Protein 3PXV (pdb70)

Foldseek 3Di:
DLLVVLVQFAAAFQAFDQDDDPVLVVQLLVLLLVFPACVPCQKHWFKFQDPVLVLCVLLLVLCCPPPVVVNVVCCSVVRQQNNFRITWMWGQCVVPPRRLVSVVRSLVSSRSSCSSVQKHKHHQSVLSSCVVVPCQVVSCVVRVPDPNIHTRITMGIHHHPDDDGHDDDDCVVDDDDD/DDLLVVLVQFQAAFQAFDLADDPVLVVQLLVQLLVFPACVPCQKDWQKFQDPVLVLCVLLLVLCCPPDVVVSVVCCVVVGQLNNFRITWIWGQCVVPPRGLVSVVRSQVSSSSSCSSVQKHKHHQSVLSNPVVVPCNVVSCVVRVPDPRIGTRGGMGIHHHPDDDGHDDDDPVVDDDDD/DLLVVLLQFQAAFQAFDQDDDPVLVVQLLVQLLVFPACVPCQKHWFKFQDPVLVLCVQLLVLCVVPDVPVNVVCCSVSRQLNNFRITWMWGQCVVPPRRLVSLVRSQVSSSSSCSSVQKHKHHPSVLSNCVVVPCQVVSCVVRPPPPNIHTRIGMGIHHHPDDDGHDDDDPVPDDDDD/DDLLVVLLQFQAAFQAFDQDDDPVLVVQLLVLLLVFDACVPCQKHWQKFQDPVLVLCVLLLVLCCPPDVVVSVVVCVPSGQQNNFRITWIWGQCVVPPRRLVSLVRSQVSSRSSCSSVQKHKHHQSVLSSPVVVPCNVVSCVVRVPPPRTGTRGTMGIHHHPDDDGHDDDDCVVDDDDD

Secondary structure (DSSP, 8-state):
-HHHHHHHH------B-----HHHHHHHHHHHTT--------B-EEEE--S-----HHHHHHHH----HHHHH----S-TTTT----EEEE-GGGHHHHHHHHHHHHHHHHHHHHHTT-EE--GGGGGGGTTSTTHHHHHHHHTPPTT-EEEEE--EE-BSS--PPPPP-GGGEEEE-/--HHHHHHHH--B---B-----HHHHHHHHHHHTT--------B-EEEE--S-----HHHHHHHH----HHHHH----S-SSTT----EEEE-GGGHHHHHHHHHHHHHHHHHHHHHTT-EE--GGGGGGTTTSSSHHHHHHHHTPPTT-EEEEE--EE-BSS--PPPPP-GGGEEEE-/-HHHHHHHH------B-----HHHHHHHHHHHTT--------B-EEEE--S-----HHHHHHHH---THHHHH----S-TTTT----EEEE-GGGHHHHHHHHHHHHHHHHHHHHHTT-EE--GGGGGGGTTSSSHHHHHHHHTPPTT-EEEEE--EE-BSS--PPPPP-GGGEEEE-/--HHHHHHHH--B---B-----HHHHHHHHHHHHT--------B-EEEE--S-----HHHHHHHH----HHHHH----S-SSTT----EEEE-GGGHHHHHHHHHHHHHHHHHHHHHTT-EE---GGGGGSTTSTTHHHHHHHHTPPTT-EEEEE--EE-BSS--PPPPP-GGGEEEE-

Radius of gyration: 34.86 Å; Cα contacts (8 Å, |Δi|>4): 1422; chains: 4; bounding box: 85×66×98 Å

B-factor: mean 51.01, std 10.92, range [20.98, 110.16]

Organism: Desulfitobacterium hafniense (strain DSM 10664 / DCB-2) (NCBI:txid272564)

Structure (mmCIF, N/CA/C/O backbone):
data_3PXV
#
_entry.id   3PXV
#
_cell.length_a   61.261
_cell.length_b   81.577
_cell.length_c   161.754
_cell.angle_alpha   90.000
_cell.angle_beta   90.000
_cell.angle_gamma   90.000
#
_symmetry.space_group_name_H-M   'P 21 21 21'
#
loop_
_entity.id
_entity.type
_entity.pdbx_description
1 polymer Nitroreductase
2 non-polymer 'FLAVIN MONONUCLEOTIDE'
3 water water
#
loop_
_atom_site.group_PDB
_atom_site.id
_atom_site.type_symbol
_atom_site.label_atom_id
_atom_site.label_alt_id
_atom_site.label_comp_id
_atom_site.label_asym_id
_atom_site.label_entity_id
_atom_site.label_seq_id
_atom_site.pdbx_PDB_ins_code
_atom_site.Cartn_x
_atom_site.Cartn_y
_atom_site.Cartn_z
_atom_site.occupancy
_atom_site.B_iso_or_equiv
_atom_site.auth_seq_id
_atom_site.auth_comp_id
_atom_site.auth_asym_id
_atom_site.auth_atom_id
_atom_site.pdbx_PDB_model_num
ATOM 17 N N . ASN A 1 4 ? 58.369 54.595 93.470 1.00 68.98 3 ASN A N 1
ATOM 18 C CA . ASN A 1 4 ? 58.302 53.265 92.846 1.00 61.97 3 ASN A CA 1
ATOM 19 C C . ASN A 1 4 ? 57.071 53.316 91.920 1.00 56.41 3 ASN A C 1
ATOM 20 O O . ASN A 1 4 ? 56.370 54.321 91.931 1.00 53.59 3 ASN A O 1
ATOM 25 N N . GLU A 1 5 ? 56.794 52.281 91.130 1.00 53.71 4 GLU A N 1
ATOM 26 C CA . GLU A 1 5 ? 55.632 52.327 90.210 1.00 52.98 4 GLU A CA 1
ATOM 27 C C . GLU A 1 5 ? 54.279 52.493 90.932 1.00 49.86 4 GLU A C 1
ATOM 28 O O . GLU A 1 5 ? 53.393 53.176 90.427 1.00 47.40 4 GLU A O 1
ATOM 34 N N . THR A 1 6 ? 54.107 51.868 92.097 1.00 47.52 5 THR A N 1
ATOM 35 C CA . THR A 1 6 ? 52.818 51.972 92.795 1.00 46.04 5 THR A CA 1
ATOM 36 C C . THR A 1 6 ? 52.619 53.390 93.317 1.00 44.66 5 THR A C 1
ATOM 37 O O . THR A 1 6 ? 51.532 53.951 93.203 1.00 44.58 5 THR A O 1
ATOM 41 N N . LEU A 1 7 ? 53.681 53.991 93.839 1.00 45.01 6 LEU A N 1
ATOM 42 C CA . LEU A 1 7 ? 53.554 55.334 94.323 1.00 45.17 6 LEU A CA 1
ATOM 43 C C . LEU A 1 7 ? 53.284 56.296 93.161 1.00 44.68 6 LEU A C 1
ATOM 44 O O . LEU A 1 7 ? 52.536 57.249 93.352 1.00 45.27 6 LEU A O 1
ATOM 49 N N . LYS A 1 8 ? 53.836 56.041 91.971 1.00 44.25 7 LYS A N 1
ATOM 50 C CA . LYS A 1 8 ? 53.591 56.929 90.829 1.00 47.28 7 LYS A CA 1
ATOM 51 C C . LYS A 1 8 ? 52.152 56.787 90.349 1.00 45.49 7 LYS A C 1
ATOM 52 O O . LYS A 1 8 ? 51.553 57.763 89.963 1.00 48.74 7 LYS A O 1
ATOM 54 N N . VAL A 1 9 ? 51.607 55.578 90.364 1.00 44.32 8 VAL A N 1
ATOM 55 C CA . VAL A 1 9 ? 50.232 55.358 89.941 1.00 42.58 8 VAL A CA 1
ATOM 56 C C . VAL A 1 9 ? 49.296 56.128 90.876 1.00 42.65 8 VAL A C 1
ATOM 57 O O . VAL A 1 9 ? 48.422 56.817 90.423 1.00 42.51 8 VAL A O 1
ATOM 61 N N . ILE A 1 10 ? 49.523 56.032 92.183 1.00 42.76 9 ILE A N 1
ATOM 62 C CA . ILE A 1 10 ? 48.690 56.698 93.169 1.00 40.11 9 ILE A CA 1
ATOM 63 C C . ILE A 1 10 ? 48.699 58.211 92.922 1.00 42.16 9 ILE A C 1
ATOM 64 O O . ILE A 1 10 ? 47.640 58.853 92.964 1.00 41.29 9 ILE A O 1
ATOM 69 N N . ALA A 1 11 ? 49.885 58.765 92.620 1.00 43.40 10 ALA A N 1
ATOM 70 C CA . ALA A 1 11 ? 50.058 60.208 92.372 1.00 45.76 10 ALA A CA 1
ATOM 71 C C . ALA A 1 11 ? 49.514 60.711 91.019 1.00 47.06 10 ALA A C 1
ATOM 72 O O . ALA A 1 11 ? 49.102 61.890 90.910 1.00 46.82 10 ALA A O 1
ATOM 74 N N . GLU A 1 12 ? 49.541 59.854 90.000 1.00 46.27 11 GLU A N 1
ATOM 75 C CA . GLU A 1 12 ? 49.105 60.263 88.667 1.00 48.41 11 GLU A CA 1
ATOM 76 C C . GLU A 1 12 ? 47.617 59.907 88.369 1.00 43.55 11 GLU A C 1
ATOM 77 O O . GLU A 1 12 ? 47.023 60.422 87.442 1.00 40.89 11 GLU A O 1
ATOM 83 N N . ARG A 1 13 ? 47.016 59.031 89.156 1.00 42.41 12 ARG A N 1
ATOM 84 C CA . ARG A 1 13 ? 45.602 58.723 88.939 1.00 42.15 12 ARG A CA 1
ATOM 85 C C . ARG A 1 13 ? 44.819 60.057 89.006 1.00 43.03 12 ARG A C 1
ATOM 86 O O . ARG A 1 13 ? 45.099 60.900 89.856 1.00 43.42 12 ARG A O 1
ATOM 94 N N . TYR A 1 14 ? 43.855 60.234 88.104 1.00 43.18 13 TYR A N 1
ATOM 95 C CA . TYR A 1 14 ? 43.014 61.420 88.069 1.00 42.66 13 TYR A CA 1
ATOM 96 C C . TYR A 1 14 ? 41.609 60.979 87.683 1.00 42.40 13 TYR A C 1
ATOM 97 O O . TYR A 1 14 ? 41.389 59.821 87.319 1.00 44.15 13 TYR A O 1
ATOM 106 N N . SER A 1 15 ? 40.664 61.900 87.788 1.00 41.35 14 SER A N 1
ATOM 107 C CA . SER A 1 15 ? 39.297 61.629 87.434 1.00 42.44 14 SER A CA 1
ATOM 108 C C . SER A 1 15 ? 39.111 62.103 85.986 1.00 42.74 14 SER A C 1
ATOM 109 O O . SER A 1 15 ? 39.108 63.292 85.720 1.00 40.71 14 SER A O 1
ATOM 112 N N . CYS A 1 16 ? 38.980 61.155 85.058 1.00 43.93 15 CYS A N 1
ATOM 113 C CA . CYS A 1 16 ? 38.722 61.453 83.655 1.00 42.78 15 CYS A CA 1
ATOM 114 C C . CYS A 1 16 ? 37.250 61.813 83.494 1.00 43.73 15 CYS A C 1
ATOM 115 O O . CYS A 1 16 ? 36.382 61.157 84.049 1.00 41.91 15 CYS A O 1
ATOM 118 N N . ARG A 1 17 ? 36.981 62.887 82.753 1.00 44.68 16 ARG A N 1
ATOM 119 C CA . ARG A 1 17 ? 35.622 63.336 82.490 1.00 46.18 16 ARG A CA 1
ATOM 120 C C . ARG A 1 17 ? 35.412 63.516 80.983 1.00 46.06 16 ARG A C 1
ATOM 121 O O . ARG A 1 17 ? 34.709 64.432 80.551 1.00 46.36 16 ARG A O 1
ATOM 129 N N . ASP A 1 18 ? 36.030 62.642 80.191 1.00 45.36 17 ASP A N 1
ATOM 130 C CA . ASP A 1 18 ? 35.936 62.712 78.720 1.00 46.42 17 ASP A CA 1
ATOM 131 C C . ASP A 1 18 ? 36.602 61.461 78.176 1.00 46.34 17 ASP A C 1
ATOM 132 O O . ASP A 1 18 ? 37.829 61.436 78.004 1.00 43.21 17 ASP A O 1
ATOM 137 N N . PHE A 1 19 ? 35.783 60.430 77.931 1.00 44.07 18 PHE A N 1
ATOM 138 C CA . PHE A 1 19 ? 36.238 59.120 77.486 1.00 43.67 18 PHE A CA 1
ATOM 139 C C . PHE A 1 19 ? 36.039 58.865 76.011 1.00 46.32 18 PHE A C 1
ATOM 140 O O . PHE A 1 19 ? 35.080 59.361 75.397 1.00 46.71 18 PHE A O 1
ATOM 148 N N . LYS A 1 20 ? 36.921 58.048 75.450 1.00 47.86 19 LYS A N 1
ATOM 149 C CA . LYS A 1 20 ? 36.776 57.637 74.050 1.00 51.43 19 LYS A CA 1
ATOM 150 C C . LYS A 1 20 ? 35.730 56.520 74.087 1.00 52.40 19 LYS A C 1
ATOM 151 O O . LYS A 1 20 ? 35.485 55.941 75.155 1.00 49.62 19 LYS A O 1
ATOM 157 N N . ASN A 1 21 ? 35.144 56.206 72.932 1.00 54.52 20 ASN A N 1
ATOM 158 C CA . ASN A 1 21 ? 34.104 55.167 72.852 1.00 57.15 20 ASN A CA 1
ATOM 159 C C . ASN A 1 21 ? 34.572 53.705 72.696 1.00 55.99 20 ASN A C 1
ATOM 160 O O . ASN A 1 21 ? 33.763 52.786 72.863 1.00 55.42 20 ASN A O 1
ATOM 165 N N . GLU A 1 22 ? 35.855 53.467 72.435 1.00 56.64 21 GLU A N 1
ATOM 166 C CA A GLU A 1 22 ? 36.312 52.083 72.244 0.50 57.21 21 GLU A CA 1
ATOM 167 C CA B GLU A 1 22 ? 36.325 52.103 72.240 0.50 57.07 21 GLU A CA 1
ATOM 168 C C . GLU A 1 22 ? 36.405 51.307 73.560 1.00 56.45 21 GLU A C 1
ATOM 169 O O . GLU A 1 22 ? 36.910 51.799 74.588 1.00 56.77 21 GLU A O 1
ATOM 188 N N . PRO A 1 24 ? 37.601 48.744 76.286 1.00 51.03 23 PRO A N 1
ATOM 189 C CA . PRO A 1 24 ? 38.850 48.089 76.647 1.00 50.17 23 PRO A CA 1
ATOM 190 C C . PRO A 1 24 ? 38.720 46.560 76.510 1.00 51.63 23 PRO A C 1
ATOM 191 O O . PRO A 1 24 ? 37.636 45.986 76.751 1.00 49.78 23 PRO A O 1
ATOM 195 N N . SER A 1 25 ? 39.828 45.916 76.153 1.00 52.23 24 SER A N 1
ATOM 196 C CA . SER A 1 25 ? 39.875 44.483 75.962 1.00 53.60 24 SER A CA 1
ATOM 197 C C . SER A 1 25 ? 39.361 43.730 77.188 1.00 53.51 24 SER A C 1
ATOM 198 O O . SER A 1 25 ? 39.460 44.206 78.325 1.00 51.06 24 SER A O 1
ATOM 201 N N . ASP A 1 26 ? 38.800 42.554 76.948 1.00 54.33 25 ASP A N 1
ATOM 202 C CA . ASP A 1 26 ? 38.369 41.696 78.035 1.00 55.65 25 ASP A CA 1
ATOM 203 C C . ASP A 1 26 ? 39.547 41.446 78.983 1.00 54.52 25 ASP A C 1
ATOM 204 O O . ASP A 1 26 ? 39.389 41.457 80.208 1.00 52.15 25 ASP A O 1
ATOM 209 N N . GLU A 1 27 ? 40.730 41.293 78.400 1.00 53.14 26 GLU A N 1
ATOM 210 C CA A GLU A 1 27 ? 41.913 41.017 79.198 0.50 53.29 26 GLU A CA 1
ATOM 211 C CA B GLU A 1 27 ? 41.979 41.067 79.130 0.50 54.27 26 GLU A CA 1
ATOM 212 C C . GLU A 1 27 ? 42.235 42.117 80.221 1.00 52.38 26 GLU A C 1
ATOM 213 O O . GLU A 1 27 ? 42.625 41.797 81.348 1.00 51.42 26 GLU A O 1
ATOM 224 N N . LEU A 1 28 ? 42.063 43.387 79.850 1.00 50.22 27 LEU A N 1
ATOM 225 C CA . LEU A 1 28 ? 42.258 44.498 80.767 1.00 47.37 27 LEU A CA 1
ATOM 226 C C . LEU A 1 28 ? 41.113 44.547 81.808 1.00 47.43 27 LEU A C 1
ATOM 227 O O . LEU A 1 28 ? 41.357 44.719 83.013 1.00 46.60 27 LEU A O 1
ATOM 232 N N . LEU A 1 29 ? 39.870 44.397 81.348 1.00 45.18 28 LEU A N 1
ATOM 233 C CA . LEU A 1 29 ? 38.730 44.411 82.253 1.00 44.55 28 LEU A CA 1
ATOM 234 C C . LEU A 1 29 ? 38.873 43.337 83.327 1.00 45.99 28 LEU A C 1
ATOM 235 O O . LEU A 1 29 ? 38.621 43.598 84.494 1.00 43.90 28 LEU A O 1
ATOM 240 N N . GLN A 1 30 ? 39.313 42.144 82.922 1.00 47.48 29 GLN A N 1
ATOM 241 C CA . GLN A 1 30 ? 39.444 41.030 83.842 1.00 49.09 29 GLN A CA 1
ATOM 242 C C . GLN A 1 30 ? 40.525 41.291 84.879 1.00 46.64 29 GLN A C 1
ATOM 243 O O . GLN A 1 30 ? 40.383 40.865 86.005 1.00 47.29 29 GLN A O 1
ATOM 249 N N . ALA A 1 31 ? 41.578 42.008 84.503 1.00 44.55 30 ALA A N 1
ATOM 250 C CA . ALA A 1 31 ? 42.652 42.332 85.418 1.00 44.18 30 ALA A CA 1
ATOM 251 C C . ALA A 1 31 ? 42.179 43.327 86.490 1.00 43.67 30 ALA A C 1
ATOM 252 O O . ALA A 1 31 ? 42.485 43.163 87.679 1.00 42.00 30 ALA A O 1
ATOM 254 N N . ILE A 1 32 ? 41.433 44.348 86.060 1.00 42.36 31 ILE A N 1
ATOM 255 C CA . ILE A 1 32 ? 40.838 45.338 86.975 1.00 40.77 31 ILE A CA 1
ATOM 256 C C . ILE A 1 32 ? 39.850 44.653 87.943 1.00 39.54 31 ILE A C 1
ATOM 257 O O . ILE A 1 32 ? 39.900 44.874 89.151 1.00 37.37 31 ILE A O 1
ATOM 262 N N . ALA A 1 33 ? 38.970 43.810 87.396 1.00 41.45 32 ALA A N 1
ATOM 263 C CA . ALA A 1 33 ? 37.994 43.049 88.188 1.00 42.46 32 ALA A CA 1
ATOM 264 C C . ALA A 1 33 ? 38.683 42.132 89.237 1.00 43.57 32 ALA A C 1
ATOM 265 O O . ALA A 1 33 ? 38.239 42.045 90.372 1.00 44.70 32 ALA A O 1
ATOM 267 N N . GLU A 1 34 ? 39.790 41.494 88.860 1.00 44.97 33 GLU A N 1
ATOM 268 C CA . GLU A 1 34 ? 40.570 40.620 89.767 1.00 43.85 33 GLU A CA 1
ATOM 269 C C . GLU A 1 34 ? 41.223 41.418 90.897 1.00 43.85 33 GLU A C 1
ATOM 270 O O . GLU A 1 34 ? 41.308 40.938 92.039 1.00 43.77 33 GLU A O 1
ATOM 276 N N . ALA A 1 35 ? 41.726 42.611 90.574 1.00 42.98 34 ALA A N 1
ATOM 277 C CA . ALA A 1 35 ? 42.299 43.509 91.583 1.00 39.76 34 ALA A CA 1
ATOM 278 C C . ALA A 1 35 ? 41.204 43.859 92.563 1.00 39.82 34 ALA A C 1
ATOM 279 O O . ALA A 1 35 ? 41.395 43.791 93.769 1.00 41.32 34 ALA A O 1
ATOM 281 N N . ALA A 1 36 ? 40.031 44.200 92.041 1.00 41.27 35 ALA A N 1
ATOM 282 C CA . ALA A 1 36 ? 38.926 44.563 92.897 1.00 40.98 35 ALA A CA 1
ATOM 283 C C . ALA A 1 36 ? 38.630 43.507 93.968 1.00 40.21 35 ALA A C 1
ATOM 284 O O . ALA A 1 36 ? 38.501 43.855 95.137 1.00 40.51 35 ALA A O 1
ATOM 286 N N . ILE A 1 37 ? 38.504 42.244 93.589 1.00 41.08 36 ILE A N 1
ATOM 287 C CA . ILE A 1 37 ? 38.176 41.200 94.585 1.00 42.15 36 ILE A CA 1
ATOM 288 C C . ILE A 1 37 ? 39.323 40.889 95.579 1.00 40.90 36 ILE A C 1
ATOM 289 O O . ILE A 1 37 ? 39.149 40.139 96.526 1.00 41.51 36 ILE A O 1
ATOM 294 N N . GLN A 1 38 ? 40.488 41.477 95.335 1.00 42.27 37 GLN A N 1
ATOM 295 C CA . GLN A 1 38 ? 41.647 41.402 96.234 1.00 41.56 37 GLN A CA 1
ATOM 296 C C . GLN A 1 38 ? 41.612 42.555 97.272 1.00 41.40 37 GLN A C 1
ATOM 297 O O . GLN A 1 38 ? 42.531 42.688 98.068 1.00 41.52 37 GLN A O 1
ATOM 303 N N . ALA A 1 39 ? 40.570 43.390 97.246 1.00 39.26 38 ALA A N 1
ATOM 304 C CA . ALA A 1 39 ? 40.424 44.442 98.234 1.00 38.92 38 ALA A CA 1
ATOM 305 C C . ALA A 1 39 ? 40.152 43.798 99.609 1.00 39.41 38 ALA A C 1
ATOM 306 O O . ALA A 1 39 ? 39.445 42.793 99.719 1.00 37.42 38 ALA A O 1
ATOM 308 N N . PRO A 1 40 ? 40.742 44.358 100.663 1.00 39.68 39 PRO A N 1
ATOM 309 C CA . PRO A 1 40 ? 40.416 43.850 101.990 1.00 40.56 39 PRO A CA 1
ATOM 310 C C . PRO A 1 40 ? 39.069 44.466 102.423 1.00 41.06 39 PRO A C 1
ATOM 311 O O . PRO A 1 40 ? 38.618 45.461 101.831 1.00 38.53 39 PRO A O 1
ATOM 315 N N . SER A 1 41 ? 38.443 43.848 103.419 1.00 39.67 40 SER A N 1
ATOM 316 C CA . SER A 1 41 ? 37.158 44.273 103.950 1.00 40.27 40 SER A CA 1
ATOM 317 C C . SER A 1 41 ? 37.073 43.852 105.416 1.00 41.16 40 SER A C 1
ATOM 318 O O . SER A 1 41 ? 37.660 42.848 105.812 1.00 38.65 40 SER A O 1
ATOM 321 N N . GLY A 1 42 ? 36.371 44.641 106.226 1.00 41.88 41 GLY A N 1
ATOM 322 C CA . GLY A 1 42 ? 36.203 44.344 107.630 1.00 42.20 41 GLY A CA 1
ATOM 323 C C . GLY A 1 42 ? 35.733 42.914 107.777 1.00 45.10 41 GLY A C 1
ATOM 324 O O . GLY A 1 42 ? 34.849 42.450 107.041 1.00 44.46 41 GLY A O 1
ATOM 333 N N . ASN A 1 44 ? 36.698 40.402 106.623 1.00 47.53 43 ASN A N 1
ATOM 334 C CA . ASN A 1 44 ? 36.658 39.726 105.324 1.00 47.58 43 ASN A CA 1
ATOM 335 C C . ASN A 1 44 ? 35.192 39.465 104.890 1.00 47.51 43 ASN A C 1
ATOM 336 O O . ASN A 1 44 ? 34.914 38.480 104.211 1.00 47.78 43 ASN A O 1
ATOM 341 N N . ARG A 1 45 ? 34.271 40.375 105.265 1.00 48.60 44 ARG A N 1
ATOM 342 C CA . ARG A 1 45 ? 32.819 40.213 104.988 1.00 48.00 44 ARG A CA 1
ATOM 343 C C . ARG A 1 45 ? 32.469 40.287 103.494 1.00 46.10 44 ARG A C 1
ATOM 344 O O . ARG A 1 45 ? 31.522 39.668 103.046 1.00 47.51 44 ARG A O 1
ATOM 352 N N . GLN A 1 46 ? 33.250 41.055 102.750 1.00 45.89 45 GLN A N 1
ATOM 353 C CA . GLN A 1 46 ? 33.096 41.216 101.307 1.00 45.59 45 GLN A CA 1
ATOM 354 C C . GLN A 1 46 ? 31.636 41.418 100.951 1.00 45.04 45 GLN A C 1
ATOM 355 O O . GLN A 1 46 ? 31.096 40.691 100.130 1.00 42.40 45 GLN A O 1
ATOM 361 N N . ALA A 1 47 ? 31.028 42.422 101.580 1.00 44.81 46 ALA A N 1
ATOM 362 C CA . ALA A 1 47 ? 29.633 42.756 101.409 1.00 45.23 46 ALA A CA 1
ATOM 363 C C . ALA A 1 47 ? 29.555 43.647 100.191 1.00 44.60 46 ALA A C 1
ATOM 364 O O . ALA A 1 47 ? 29.082 44.788 100.247 1.00 43.70 46 ALA A O 1
ATOM 366 N N . TRP A 1 48 ? 30.029 43.084 99.089 1.00 41.57 47 TRP A N 1
ATOM 367 C CA . TRP A 1 48 ? 30.033 43.739 97.829 1.00 42.86 47 TRP A CA 1
ATOM 368 C C . TRP A 1 48 ? 30.109 42.738 96.677 1.00 41.87 47 TRP A C 1
ATOM 369 O O . TRP A 1 48 ? 30.299 41.547 96.896 1.00 45.45 47 TRP A O 1
ATOM 380 N N . ARG A 1 49 ? 29.901 43.240 95.464 1.00 41.28 48 ARG A N 1
ATOM 381 C CA . ARG A 1 49 ? 30.093 42.474 94.234 1.00 41.17 48 ARG A CA 1
ATOM 382 C C . ARG A 1 49 ? 30.770 43.412 93.250 1.00 40.59 48 ARG A C 1
ATOM 383 O O . ARG A 1 49 ? 30.746 44.617 93.421 1.00 37.76 48 ARG A O 1
ATOM 391 N N . VAL A 1 50 ? 31.374 42.826 92.226 1.00 42.70 49 VAL A N 1
ATOM 392 C CA . VAL A 1 50 ? 32.071 43.541 91.169 1.00 40.78 49 VAL A CA 1
ATOM 393 C C . VAL A 1 50 ? 31.355 43.207 89.858 1.00 41.59 49 VAL A C 1
ATOM 394 O O . VAL A 1 50 ? 31.486 42.112 89.311 1.00 42.13 49 VAL A O 1
ATOM 398 N N . ILE A 1 51 ? 30.590 44.156 89.356 1.00 41.54 50 ILE A N 1
ATOM 399 C CA . ILE A 1 51 ? 29.768 43.926 88.167 1.00 43.67 50 ILE A CA 1
ATOM 400 C C . ILE A 1 51 ? 30.338 44.782 87.031 1.00 43.07 50 ILE A C 1
ATOM 401 O O . ILE A 1 51 ? 30.282 46.011 87.081 1.00 39.05 50 ILE A O 1
ATOM 406 N N . VAL A 1 52 ? 30.930 44.113 86.044 1.00 44.16 51 VAL A N 1
ATOM 407 C CA . VAL A 1 52 ? 31.498 44.791 84.873 1.00 43.74 51 VAL A CA 1
ATOM 408 C C . VAL A 1 52 ? 30.397 44.968 83.835 1.00 42.42 51 VAL A C 1
ATOM 409 O O . VAL A 1 52 ? 29.925 44.010 83.244 1.00 42.79 51 VAL A O 1
ATOM 413 N N . VAL A 1 53 ? 30.014 46.217 83.632 1.00 42.48 52 VAL A N 1
ATOM 414 C CA . VAL A 1 53 ? 28.912 46.591 82.773 1.00 43.55 52 VAL A CA 1
ATOM 415 C C . VAL A 1 53 ? 29.400 47.092 81.434 1.00 45.21 52 VAL A C 1
ATOM 416 O O . VAL A 1 53 ? 29.984 48.185 81.356 1.00 44.32 52 VAL A O 1
ATOM 420 N N . LYS A 1 54 ? 29.169 46.291 80.393 1.00 45.63 53 LYS A N 1
ATOM 421 C CA . LYS A 1 54 ? 29.563 46.635 79.026 1.00 47.60 53 LYS A CA 1
ATOM 422 C C . LYS A 1 54 ? 28.377 46.979 78.133 1.00 47.99 53 LYS A C 1
ATOM 423 O O . LYS A 1 54 ? 28.569 47.393 76.995 1.00 49.39 53 LYS A O 1
ATOM 429 N N . ASN A 1 55 ? 27.164 46.839 78.655 1.00 48.58 54 ASN A N 1
ATOM 430 C CA . ASN A 1 55 ? 25.938 47.045 77.869 1.00 48.89 54 ASN A CA 1
ATOM 431 C C . ASN A 1 55 ? 25.631 48.527 77.687 1.00 47.95 54 ASN A C 1
ATOM 432 O O . ASN A 1 55 ? 25.258 49.213 78.635 1.00 47.14 54 ASN A O 1
ATOM 437 N N . LYS A 1 56 ? 25.776 49.000 76.457 1.00 46.70 55 LYS A N 1
ATOM 438 C CA . LYS A 1 56 ? 25.577 50.405 76.140 1.00 49.46 55 LYS A CA 1
ATOM 439 C C . LYS A 1 56 ? 24.168 50.914 76.461 1.00 47.70 55 LYS A C 1
ATOM 440 O O . LYS A 1 56 ? 24.012 51.987 77.040 1.00 44.71 55 LYS A O 1
ATOM 446 N N . GLU A 1 57 ? 23.154 50.152 76.070 1.00 49.78 56 GLU A N 1
ATOM 447 C CA . GLU A 1 57 ? 21.761 50.542 76.294 1.00 51.25 56 GLU A CA 1
ATOM 448 C C . GLU A 1 57 ? 21.450 50.663 77.813 1.00 49.80 56 GLU A C 1
ATOM 449 O O . GLU A 1 57 ? 20.779 51.618 78.225 1.00 48.38 56 GLU A O 1
ATOM 455 N N . LEU A 1 58 ? 21.970 49.757 78.646 1.00 46.46 57 LEU A N 1
ATOM 456 C CA . LEU A 1 58 ? 21.751 49.858 80.102 1.00 45.62 57 LEU A CA 1
ATOM 457 C C . LEU A 1 58 ? 22.387 51.167 80.622 1.00 47.15 57 LEU A C 1
ATOM 458 O O . LEU A 1 58 ? 21.737 51.946 81.338 1.00 46.71 57 LEU A O 1
ATOM 471 N N . GLN A 1 60 ? 23.101 53.934 78.928 1.00 44.91 59 GLN A N 1
ATOM 472 C CA . GLN A 1 60 ? 22.393 55.077 78.387 1.00 44.58 59 GLN A CA 1
ATOM 473 C C . GLN A 1 60 ? 21.092 55.356 79.129 1.00 43.21 59 GLN A C 1
ATOM 474 O O . GLN A 1 60 ? 20.703 56.497 79.283 1.00 43.78 59 GLN A O 1
ATOM 480 N N . GLU A 1 61 ? 20.401 54.306 79.551 1.00 44.52 60 GLU A N 1
ATOM 481 C CA . GLU A 1 61 ? 19.150 54.462 80.282 1.00 45.58 60 GLU A CA 1
ATOM 482 C C . GLU A 1 61 ? 19.381 54.903 81.727 1.00 43.27 60 GLU A C 1
ATOM 483 O O . GLU A 1 61 ? 18.598 55.673 82.270 1.00 44.67 60 GLU A O 1
ATOM 497 N N . GLU A 1 63 ? 21.942 56.565 82.679 1.00 45.11 62 GLU A N 1
ATOM 498 C CA . GLU A 1 63 ? 22.398 57.937 82.536 1.00 45.29 62 GLU A CA 1
ATOM 499 C C . GLU A 1 63 ? 21.212 58.869 82.355 1.00 44.89 62 GLU A C 1
ATOM 500 O O . GLU A 1 63 ? 21.124 59.876 83.042 1.00 44.16 62 GLU A O 1
ATOM 506 N N . ALA A 1 64 ? 20.302 58.525 81.439 1.00 42.62 63 ALA A N 1
ATOM 507 C CA . ALA A 1 64 ? 19.088 59.318 81.213 1.00 43.15 63 ALA A CA 1
ATOM 508 C C . ALA A 1 64 ? 18.282 59.464 82.519 1.00 44.70 63 ALA A C 1
ATOM 509 O O . ALA A 1 64 ? 17.916 60.565 82.912 1.00 42.94 63 ALA A O 1
ATOM 511 N N . GLU A 1 65 ? 18.016 58.339 83.183 1.00 45.12 64 GLU A N 1
ATOM 512 C CA . GLU A 1 65 ? 17.237 58.358 84.418 1.00 46.83 64 GLU A CA 1
ATOM 513 C C . GLU A 1 65 ? 17.938 59.219 85.482 1.00 45.32 64 GLU A C 1
ATOM 514 O O . GLU A 1 65 ? 17.306 60.022 86.156 1.00 44.40 64 GLU A O 1
ATOM 520 N N . GLY A 1 66 ? 19.255 59.071 85.589 1.00 44.84 65 GLY A N 1
ATOM 521 C CA . GLY A 1 66 ? 20.045 59.876 86.517 1.00 44.79 65 GLY A CA 1
ATOM 522 C C . GLY A 1 66 ? 19.914 61.372 86.284 1.00 44.81 65 GLY A C 1
ATOM 523 O O . GLY A 1 66 ? 19.691 62.119 87.225 1.00 44.65 65 GLY A O 1
ATOM 524 N N . LEU A 1 67 ? 20.037 61.797 85.030 1.00 45.98 66 LEU A N 1
ATOM 525 C CA . LEU A 1 67 ? 19.906 63.204 84.669 1.00 47.94 66 LEU A CA 1
ATOM 526 C C . LEU A 1 67 ? 18.528 63.729 84.968 1.00 48.29 66 LEU A C 1
ATOM 527 O O . LEU A 1 67 ? 18.399 64.824 85.515 1.00 50.26 66 LEU A O 1
ATOM 532 N N . ALA A 1 68 ? 17.506 62.963 84.582 1.00 46.66 67 ALA A N 1
ATOM 533 C CA . ALA A 1 68 ? 16.127 63.350 84.802 1.00 47.77 67 ALA A CA 1
ATOM 534 C C . ALA A 1 68 ? 15.915 63.641 86.271 1.00 48.74 67 ALA A C 1
ATOM 535 O O . ALA A 1 68 ? 15.217 64.604 86.607 1.00 49.58 67 ALA A O 1
ATOM 537 N N . TYR A 1 69 ? 16.515 62.814 87.139 1.00 47.20 68 TYR A N 1
ATOM 538 C CA . TYR A 1 69 ? 16.386 63.006 88.581 1.00 48.02 68 TYR A CA 1
ATOM 539 C C . TYR A 1 69 ? 16.892 64.398 88.998 1.00 47.68 68 TYR A C 1
ATOM 540 O O . TYR A 1 69 ? 16.216 65.114 89.704 1.00 49.13 68 TYR A O 1
ATOM 549 N N . LEU A 1 70 ? 18.084 64.767 88.559 1.00 47.86 69 LEU A N 1
ATOM 550 C CA . LEU A 1 70 ? 18.649 66.089 88.858 1.00 47.86 69 LEU A CA 1
ATOM 551 C C . LEU A 1 70 ? 17.799 67.195 88.255 1.00 48.75 69 LEU A C 1
ATOM 552 O O . LEU A 1 70 ? 17.528 68.207 88.890 1.00 50.66 69 LEU A O 1
ATOM 557 N N . ALA A 1 71 ? 17.357 66.987 87.021 1.00 48.24 70 ALA A N 1
ATOM 558 C CA . ALA A 1 71 ? 16.538 67.976 86.332 1.00 49.14 70 ALA A CA 1
ATOM 559 C C . ALA A 1 71 ? 15.250 68.309 87.082 1.00 49.08 70 ALA A C 1
ATOM 560 O O . ALA A 1 71 ? 14.775 69.448 87.048 1.00 46.75 70 ALA A O 1
ATOM 562 N N . GLY A 1 72 ? 14.698 67.322 87.771 1.00 50.56 71 GLY A N 1
ATOM 563 C CA . GLY A 1 72 ? 13.435 67.502 88.493 1.00 53.69 71 GLY A CA 1
ATOM 564 C C . GLY A 1 72 ? 13.515 68.124 89.875 1.00 55.50 71 GLY A C 1
ATOM 565 O O . GLY A 1 72 ? 12.480 68.386 90.470 1.00 55.56 71 GLY A O 1
ATOM 574 N N . GLU A 1 74 ? 13.943 71.006 92.724 1.00 65.43 73 GLU A N 1
ATOM 575 C CA . GLU A 1 74 ? 13.621 72.451 92.767 1.00 68.40 73 GLU A CA 1
ATOM 576 C C . GLU A 1 74 ? 14.931 73.274 92.649 1.00 69.27 73 GLU A C 1
ATOM 577 O O . GLU A 1 74 ? 14.957 74.310 91.971 1.00 70.06 73 GLU A O 1
ATOM 579 N N . ASP A 1 75 ? 16.010 72.792 93.276 1.00 68.45 74 ASP A N 1
ATOM 580 C CA . ASP A 1 75 ? 17.344 73.405 93.156 1.00 70.41 74 ASP A CA 1
ATOM 581 C C . ASP A 1 75 ? 18.060 72.858 91.882 1.00 69.80 74 ASP A C 1
ATOM 582 O O . ASP A 1 75 ? 18.692 71.783 91.885 1.00 67.60 74 ASP A O 1
ATOM 587 N N . GLN A 1 76 ? 17.992 73.644 90.814 1.00 70.00 75 GLN A N 1
ATOM 588 C CA . GLN A 1 76 ? 18.524 73.265 89.515 1.00 68.74 75 GLN A CA 1
ATOM 589 C C . GLN A 1 76 ? 20.070 73.293 89.437 1.00 68.51 75 GLN A C 1
ATOM 590 O O . GLN A 1 76 ? 20.660 72.946 88.396 1.00 67.52 75 GLN A O 1
ATOM 596 N N . SER A 1 77 ? 20.727 73.673 90.534 1.00 68.69 76 SER A N 1
ATOM 597 C CA . SER A 1 77 ? 22.190 73.806 90.581 1.00 68.09 76 SER A CA 1
ATOM 598 C C . SER A 1 77 ? 22.970 72.652 89.990 1.00 65.94 76 SER A C 1
ATOM 599 O O . SER A 1 77 ? 23.627 72.810 88.962 1.00 67.11 76 SER A O 1
ATOM 602 N N . SER A 1 78 ? 22.896 71.491 90.633 1.00 64.24 77 SER A N 1
ATOM 603 C CA A SER A 1 78 ? 23.658 70.311 90.190 0.50 61.32 77 SER A CA 1
ATOM 604 C CA B SER A 1 78 ? 23.642 70.318 90.196 0.50 61.53 77 SER A CA 1
ATOM 605 C C . SER A 1 78 ? 23.291 69.883 88.764 1.00 60.86 77 SER A C 1
ATOM 606 O O . SER A 1 78 ? 24.159 69.372 88.024 1.00 58.43 77 SER A O 1
ATOM 611 N N . TYR A 1 79 ? 22.028 70.091 88.352 1.00 60.60 78 TYR A N 1
ATOM 612 C CA . TYR A 1 79 ? 21.641 69.740 86.968 1.00 58.50 78 TYR A CA 1
ATOM 613 C C . TYR A 1 79 ? 22.478 70.609 86.035 1.00 59.25 78 TYR A C 1
ATOM 614 O O . TYR A 1 79 ? 23.109 70.089 85.116 1.00 58.40 78 TYR A O 1
ATOM 623 N N . ASN A 1 80 ? 22.521 71.917 86.323 1.00 62.24 79 ASN A N 1
ATOM 624 C CA . ASN A 1 80 ? 23.326 72.902 85.557 1.00 63.03 79 ASN A CA 1
ATOM 625 C C . ASN A 1 80 ? 24.820 72.618 85.516 1.00 63.22 79 ASN A C 1
ATOM 626 O O . ASN A 1 80 ? 25.472 72.947 84.531 1.00 65.19 79 ASN A O 1
ATOM 631 N N . ARG A 1 81 ? 25.374 72.051 86.586 1.00 63.10 80 ARG A N 1
ATOM 632 C CA . ARG A 1 81 ? 26.801 71.721 86.608 1.00 62.77 80 ARG A CA 1
ATOM 633 C C . ARG A 1 81 ? 27.049 70.673 85.537 1.00 63.48 80 ARG A C 1
ATOM 634 O O . ARG A 1 81 ? 27.844 70.892 84.618 1.00 65.90 80 ARG A O 1
ATOM 636 N N . ILE A 1 82 ? 26.332 69.553 85.632 1.00 62.25 81 ILE A N 1
ATOM 637 C CA . ILE A 1 82 ? 26.476 68.471 84.684 1.00 59.28 81 ILE A CA 1
ATOM 638 C C . ILE A 1 82 ? 26.262 68.958 83.258 1.00 60.24 81 ILE A C 1
ATOM 639 O O . ILE A 1 82 ? 26.958 68.500 82.358 1.00 59.88 81 ILE A O 1
ATOM 652 N N . GLU A 1 84 ? 26.906 72.060 82.191 1.00 67.81 83 GLU A N 1
ATOM 653 C CA . GLU A 1 84 ? 28.095 72.876 81.845 1.00 69.65 83 GLU A CA 1
ATOM 654 C C . GLU A 1 84 ? 29.282 71.931 81.549 1.00 68.89 83 GLU A C 1
ATOM 655 O O . GLU A 1 84 ? 30.122 72.227 80.712 1.00 70.02 83 GLU A O 1
ATOM 657 N N . ARG A 1 85 ? 29.318 70.773 82.207 1.00 69.04 84 ARG A N 1
ATOM 658 C CA . ARG A 1 85 ? 30.338 69.743 81.926 1.00 68.71 84 ARG A CA 1
ATOM 659 C C . ARG A 1 85 ? 30.132 68.951 80.615 1.00 68.39 84 ARG A C 1
ATOM 660 O O . ARG A 1 85 ? 30.912 68.039 80.323 1.00 69.33 84 ARG A O 1
ATOM 668 N N . GLY A 1 86 ? 29.099 69.260 79.836 1.00 68.30 85 GLY A N 1
ATOM 669 C CA . GLY A 1 86 ? 28.839 68.530 78.585 1.00 68.38 85 GLY A CA 1
ATOM 670 C C . GLY A 1 86 ? 27.552 67.718 78.588 1.00 67.38 85 GLY A C 1
ATOM 671 O O . GLY A 1 86 ? 27.217 67.086 77.592 1.00 65.60 85 GLY A O 1
ATOM 672 N N . GLY A 1 87 ? 26.840 67.711 79.711 1.00 67.44 86 GLY A N 1
ATOM 673 C CA . GLY A 1 87 ? 25.568 66.987 79.814 1.00 68.12 86 GLY A CA 1
ATOM 674 C C . GLY A 1 87 ? 25.586 65.455 79.794 1.00 67.16 86 GLY A C 1
ATOM 675 O O . GLY A 1 87 ? 24.531 64.837 79.618 1.00 67.51 86 GLY A O 1
ATOM 676 N N . ARG A 1 88 ? 26.761 64.846 79.963 1.00 64.46 87 ARG A N 1
ATOM 677 C CA . ARG A 1 88 ? 26.887 63.400 80.021 1.00 63.27 87 ARG A CA 1
ATOM 678 C C . ARG A 1 88 ? 27.245 63.016 81.460 1.00 61.33 87 ARG A C 1
ATOM 679 O O . ARG A 1 88 ? 28.289 63.408 81.983 1.00 63.56 87 ARG A O 1
ATOM 687 N N . LEU A 1 89 ? 26.393 62.230 82.096 1.00 56.61 88 LEU A N 1
ATOM 688 C CA . LEU A 1 89 ? 26.622 61.829 83.474 1.00 54.33 88 LEU A CA 1
ATOM 689 C C . LEU A 1 89 ? 27.831 60.897 83.569 1.00 51.40 88 LEU A C 1
ATOM 690 O O . LEU A 1 89 ? 28.537 60.911 84.575 1.00 48.80 88 LEU A O 1
ATOM 695 N N . PHE A 1 90 ? 28.053 60.097 82.516 1.00 49.13 89 PHE A N 1
ATOM 696 C CA . PHE A 1 90 ? 29.164 59.136 82.436 1.00 46.25 89 PHE A CA 1
ATOM 697 C C . PHE A 1 90 ? 30.331 59.529 81.499 1.00 44.68 89 PHE A C 1
ATOM 698 O O . PHE A 1 90 ? 31.208 58.726 81.183 1.00 44.87 89 PHE A O 1
ATOM 706 N N . TYR A 1 91 ? 30.303 60.772 81.043 1.00 45.94 90 TYR A N 1
ATOM 707 C CA . TYR A 1 91 ? 31.336 61.367 80.202 1.00 44.05 90 TYR A CA 1
ATOM 708 C C . TYR A 1 91 ? 31.760 60.525 79.020 1.00 43.65 90 TYR A C 1
ATOM 709 O O . TYR A 1 91 ? 32.928 60.580 78.604 1.00 41.40 90 TYR A O 1
ATOM 718 N N . GLY A 1 92 ? 30.796 59.791 78.459 1.00 43.74 91 GLY A N 1
ATOM 719 C CA . GLY A 1 92 ? 31.029 58.921 77.301 1.00 42.82 91 GLY A CA 1
ATOM 720 C C . GLY A 1 92 ? 31.741 57.612 77.612 1.00 41.32 91 GLY A C 1
ATOM 721 O O . GLY A 1 92 ? 32.224 56.961 76.719 1.00 43.72 91 GLY A O 1
ATOM 722 N N . ALA A 1 93 ? 31.833 57.220 78.870 1.00 42.42 92 ALA A N 1
ATOM 723 C CA . ALA A 1 93 ? 32.486 55.944 79.200 1.00 41.32 92 ALA A CA 1
ATOM 724 C C . ALA A 1 93 ? 31.741 54.794 78.522 1.00 42.26 92 ALA A C 1
ATOM 725 O O . ALA A 1 93 ? 30.518 54.767 78.526 1.00 45.68 92 ALA A O 1
ATOM 727 N N . PRO A 1 94 ? 32.474 53.860 77.921 1.00 40.22 93 PRO A N 1
ATOM 728 C CA . PRO A 1 94 ? 31.860 52.750 77.261 1.00 44.74 93 PRO A CA 1
ATOM 729 C C . PRO A 1 94 ? 31.571 51.571 78.174 1.00 45.32 93 PRO A C 1
ATOM 730 O O . PRO A 1 94 ? 30.994 50.582 77.715 1.00 46.48 93 PRO A O 1
ATOM 734 N N . CYS A 1 95 ? 32.085 51.619 79.395 1.00 44.97 94 CYS A N 1
ATOM 735 C CA . CYS A 1 95 ? 31.858 50.573 80.366 1.00 45.07 94 CYS A CA 1
ATOM 736 C C . CYS A 1 95 ? 32.112 51.077 81.757 1.00 41.18 94 CYS A C 1
ATOM 737 O O . CYS A 1 95 ? 32.679 52.134 81.947 1.00 39.52 94 CYS A O 1
ATOM 748 N N . ILE A 1 97 ? 32.271 49.612 86.206 1.00 40.23 96 ILE A N 1
ATOM 749 C CA . ILE A 1 97 ? 32.150 48.591 87.223 1.00 39.75 96 ILE A CA 1
ATOM 750 C C . ILE A 1 97 ? 31.224 49.174 88.284 1.00 38.60 96 ILE A C 1
ATOM 751 O O . ILE A 1 97 ? 31.521 50.224 88.890 1.00 38.33 96 ILE A O 1
ATOM 756 N N . VAL A 1 98 ? 30.085 48.521 88.473 1.00 37.33 97 VAL A N 1
ATOM 757 C CA . VAL A 1 98 ? 29.131 48.915 89.494 1.00 37.99 97 VAL A CA 1
ATOM 758 C C . VAL A 1 98 ? 29.403 48.024 90.689 1.00 39.02 97 VAL A C 1
ATOM 759 O O . VAL A 1 98 ? 29.503 46.801 90.527 1.00 40.30 97 VAL A O 1
ATOM 763 N N . VAL A 1 99 ? 29.530 48.637 91.867 1.00 38.60 98 VAL A N 1
ATOM 764 C CA . VAL A 1 99 ? 29.739 47.928 93.102 1.00 38.55 98 VAL A CA 1
ATOM 765 C C . VAL A 1 99 ? 28.490 48.033 93.990 1.00 39.78 98 VAL A C 1
ATOM 766 O O . VAL A 1 99 ? 28.317 49.021 94.697 1.00 40.45 98 VAL A O 1
ATOM 770 N N . PRO A 1 100 ? 27.596 47.016 93.957 1.00 41.91 99 PRO A N 1
ATOM 771 C CA . PRO A 1 100 ? 26.511 47.047 94.927 1.00 41.65 99 PRO A CA 1
ATOM 772 C C . PRO A 1 100 ? 27.020 46.600 96.292 1.00 41.81 99 PRO A C 1
ATOM 773 O O . PRO A 1 100 ? 27.957 45.811 96.350 1.00 41.47 99 PRO A O 1
ATOM 777 N N . ILE A 1 101 ? 26.398 47.073 97.373 1.00 43.57 100 ILE A N 1
ATOM 778 C CA . ILE A 1 101 ? 26.762 46.678 98.726 1.00 43.34 100 ILE A CA 1
ATOM 779 C C . ILE A 1 101 ? 25.534 46.230 99.516 1.00 46.53 100 ILE A C 1
ATOM 780 O O . ILE A 1 101 ? 24.385 46.447 99.113 1.00 44.85 100 ILE A O 1
ATOM 785 N N . ASP A 1 102 ? 25.807 45.571 100.639 1.00 48.15 101 ASP A N 1
ATOM 786 C CA . ASP A 1 102 ? 24.781 45.090 101.553 1.00 50.23 101 ASP A CA 1
ATOM 787 C C . ASP A 1 102 ? 24.503 46.222 102.551 1.00 50.41 101 ASP A C 1
ATOM 788 O O . ASP A 1 102 ? 25.271 46.433 103.464 1.00 51.91 101 ASP A O 1
ATOM 793 N N . PRO A 1 103 ? 23.377 46.927 102.393 1.00 52.32 102 PRO A N 1
ATOM 794 C CA . PRO A 1 103 ? 23.105 48.067 103.257 1.00 55.79 102 PRO A CA 1
ATOM 795 C C . PRO A 1 103 ? 22.812 47.751 104.726 1.00 58.24 102 PRO A C 1
ATOM 796 O O . PRO A 1 103 ? 22.832 48.669 105.541 1.00 57.82 102 PRO A O 1
ATOM 800 N N . THR A 1 104 ? 22.539 46.487 105.062 1.00 61.25 103 THR A N 1
ATOM 801 C CA . THR A 1 104 ? 22.265 46.114 106.452 1.00 63.75 103 THR A CA 1
ATOM 802 C C . THR A 1 104 ? 23.555 46.058 107.271 1.00 65.31 103 THR A C 1
ATOM 803 O O . THR A 1 104 ? 23.499 45.851 108.472 1.00 67.95 103 THR A O 1
ATOM 807 N N . GLN A 1 105 ? 24.702 46.235 106.610 1.00 66.33 104 GLN A N 1
ATOM 808 C CA . GLN A 1 105 ? 26.008 46.334 107.270 1.00 66.50 104 GLN A CA 1
ATOM 809 C C . GLN A 1 105 ? 26.548 47.776 107.139 1.00 64.05 104 GLN A C 1
ATOM 810 O O . GLN A 1 105 ? 27.756 48.021 107.169 1.00 64.39 104 GLN A O 1
ATOM 816 N N . TYR A 1 106 ? 25.609 48.698 106.952 1.00 62.30 105 TYR A N 1
ATOM 817 C CA . TYR A 1 106 ? 25.783 50.155 106.941 1.00 62.10 105 TYR A CA 1
ATOM 818 C C . TYR A 1 106 ? 27.189 50.754 106.699 1.00 57.88 105 TYR A C 1
ATOM 819 O O . TYR A 1 106 ? 27.730 50.663 105.602 1.00 55.76 105 TYR A O 1
ATOM 828 N N . GLY A 1 107 ? 27.754 51.373 107.733 1.00 55.93 106 GLY A N 1
ATOM 829 C CA . GLY A 1 107 ? 29.016 52.096 107.660 1.00 53.46 106 GLY A CA 1
ATOM 830 C C . GLY A 1 107 ? 30.196 51.258 107.273 1.00 49.78 106 GLY A C 1
ATOM 831 O O . GLY A 1 107 ? 30.963 51.646 106.424 1.00 49.65 106 GLY A O 1
ATOM 832 N N . PRO A 1 108 ? 30.349 50.099 107.899 1.00 48.24 107 PRO A N 1
ATOM 833 C CA . PRO A 1 108 ? 31.510 49.308 107.522 1.00 46.14 107 PRO A CA 1
ATOM 834 C C . PRO A 1 108 ? 31.486 48.867 106.055 1.00 44.80 107 PRO A C 1
ATOM 835 O O . PRO A 1 108 ? 32.533 48.815 105.440 1.00 45.58 107 PRO A O 1
ATOM 839 N N . ALA A 1 109 ? 30.324 48.565 105.503 1.00 43.97 108 ALA A N 1
ATOM 840 C CA . ALA A 1 109 ? 30.210 48.207 104.083 1.00 43.38 108 ALA A CA 1
ATOM 841 C C . ALA A 1 109 ? 30.568 49.408 103.188 1.00 43.37 108 ALA A C 1
ATOM 842 O O . ALA A 1 109 ? 31.171 49.222 102.138 1.00 44.75 108 ALA A O 1
ATOM 844 N N . LEU A 1 110 ? 30.233 50.629 103.612 1.00 44.18 109 LEU A N 1
ATOM 845 C CA . LEU A 1 110 ? 30.589 51.841 102.848 1.00 43.89 109 LEU A CA 1
ATOM 846 C C . LEU A 1 110 ? 32.102 52.041 102.863 1.00 42.66 109 LEU A C 1
ATOM 847 O O . LEU A 1 110 ? 32.694 52.394 101.840 1.00 43.73 109 LEU A O 1
ATOM 852 N N . VAL A 1 111 ? 32.729 51.807 104.009 1.00 41.67 110 VAL A N 1
ATOM 853 C CA . VAL A 1 111 ? 34.189 51.888 104.091 1.00 41.03 110 VAL A CA 1
ATOM 854 C C . VAL A 1 111 ? 34.828 50.833 103.174 1.00 41.50 110 VAL A C 1
ATOM 855 O O . VAL A 1 111 ? 35.781 51.134 102.440 1.00 40.71 110 VAL A O 1
ATOM 859 N N . ASP A 1 112 ? 34.304 49.605 103.210 1.00 40.68 111 ASP A N 1
ATOM 860 C CA . ASP A 1 112 ? 34.802 48.545 102.328 1.00 40.74 111 ASP A CA 1
ATOM 861 C C . ASP A 1 112 ? 34.553 48.898 100.852 1.00 40.33 111 ASP A C 1
ATOM 862 O O . ASP A 1 112 ? 35.354 48.541 99.987 1.00 40.73 111 ASP A O 1
ATOM 867 N N . CYS A 1 113 ? 33.447 49.578 100.558 1.00 41.09 112 CYS A N 1
ATOM 868 C CA . CYS A 1 113 ? 33.147 49.996 99.197 1.00 41.59 112 CYS A CA 1
ATOM 869 C C . CYS A 1 113 ? 34.253 50.912 98.659 1.00 41.20 112 CYS A C 1
ATOM 870 O O . CYS A 1 113 ? 34.745 50.715 97.559 1.00 41.69 112 CYS A O 1
ATOM 873 N N . GLY A 1 114 ? 34.643 51.899 99.459 1.00 41.06 113 GLY A N 1
ATOM 874 C CA . GLY A 1 114 ? 35.704 52.839 99.104 1.00 39.91 113 GLY A CA 1
ATOM 875 C C . GLY A 1 114 ? 37.034 52.139 98.888 1.00 39.92 113 GLY A C 1
ATOM 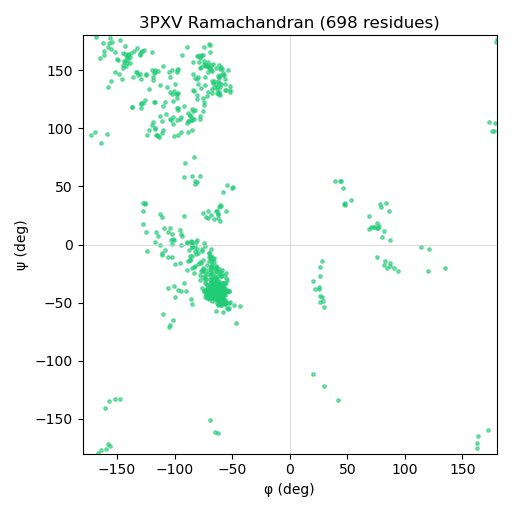876 O O . GLY A 1 114 ? 37.753 52.423 97.942 1.00 37.97 113 GLY A O 1
ATOM 877 N N . ILE A 1 115 ? 37.341 51.172 99.743 1.00 41.55 114 ILE A N 1
ATOM 878 C CA . ILE A 1 115 ? 38.579 50.416 99.616 1.00 38.33 114 ILE A CA 1
ATOM 879 C C . ILE A 1 115 ? 38.637 49.738 98.261 1.00 36.72 114 ILE A C 1
ATOM 880 O O . ILE A 1 115 ? 39.636 49.794 97.580 1.00 38.48 114 ILE A O 1
ATOM 885 N N . LEU A 1 116 ? 37.538 49.121 97.875 1.00 36.81 115 LEU A N 1
ATOM 886 C CA . LEU A 1 116 ? 37.439 48.372 96.638 1.00 37.57 115 LEU A CA 1
ATOM 887 C C . LEU A 1 116 ? 37.467 49.284 95.408 1.00 40.22 115 LEU A C 1
ATOM 888 O O . LEU A 1 116 ? 38.207 49.011 94.442 1.00 40.73 115 LEU A O 1
ATOM 893 N N . CYS A 1 117 ? 36.686 50.367 95.424 1.00 40.88 116 CYS A N 1
ATOM 894 C CA . CYS A 1 117 ? 36.694 51.305 94.275 1.00 39.61 116 CYS A CA 1
ATOM 895 C C . CYS A 1 117 ? 38.085 51.905 94.063 1.00 40.60 116 CYS A C 1
ATOM 896 O O . CYS A 1 117 ? 38.477 52.120 92.920 1.00 43.66 116 CYS A O 1
ATOM 899 N N . GLN A 1 118 ? 38.851 52.159 95.135 1.00 41.15 117 GLN A N 1
ATOM 900 C CA . GLN A 1 118 ? 40.181 52.740 94.946 1.00 41.11 117 GLN A CA 1
ATOM 901 C C . GLN A 1 118 ? 41.089 51.674 94.374 1.00 40.76 117 GLN A C 1
ATOM 902 O O . GLN A 1 118 ? 41.988 52.017 93.634 1.00 42.04 117 GLN A O 1
ATOM 908 N N . THR A 1 119 ? 40.837 50.393 94.688 1.00 39.44 118 THR A N 1
ATOM 909 C CA . THR A 1 119 ? 41.647 49.291 94.150 1.00 38.54 118 THR A CA 1
ATOM 910 C C . THR A 1 119 ? 41.412 49.239 92.632 1.00 41.12 118 THR A C 1
ATOM 911 O O . THR A 1 119 ? 42.356 49.114 91.848 1.00 41.30 118 THR A O 1
ATOM 915 N N . ILE A 1 120 ? 40.158 49.425 92.220 1.00 40.99 119 ILE A N 1
ATOM 916 C CA . ILE A 1 120 ? 39.799 49.470 90.820 1.00 38.90 119 ILE A CA 1
ATOM 917 C C . ILE A 1 120 ? 40.510 50.644 90.138 1.00 39.56 119 ILE A C 1
ATOM 918 O O . ILE A 1 120 ? 41.135 50.472 89.096 1.00 39.75 119 ILE A O 1
ATOM 923 N N . ALA A 1 121 ? 40.419 51.829 90.730 1.00 39.94 120 ALA A N 1
ATOM 924 C CA . ALA A 1 121 ? 41.008 53.032 90.113 1.00 40.97 120 ALA A CA 1
ATOM 925 C C . ALA A 1 121 ? 42.527 52.941 89.955 1.00 41.45 120 ALA A C 1
ATOM 926 O O . ALA A 1 121 ? 43.057 53.358 88.941 1.00 42.77 120 ALA A O 1
ATOM 928 N N . LEU A 1 122 ? 43.224 52.398 90.949 1.00 41.00 121 LEU A N 1
ATOM 929 C CA . LEU A 1 122 ? 44.680 52.258 90.867 1.00 40.40 121 LEU A CA 1
ATOM 930 C C . LEU A 1 122 ? 45.080 51.132 89.868 1.00 41.79 121 LEU A C 1
ATOM 931 O O . LEU A 1 122 ? 45.970 51.329 89.033 1.00 43.97 121 LEU A O 1
ATOM 936 N N . ALA A 1 123 ? 44.398 49.987 89.915 1.00 40.65 122 ALA A N 1
ATOM 937 C CA . ALA A 1 123 ? 44.621 48.898 88.959 1.00 38.70 122 ALA A CA 1
ATOM 938 C C . ALA A 1 123 ? 44.366 49.406 87.542 1.00 38.91 122 ALA A C 1
ATOM 939 O O . ALA A 1 123 ? 45.165 49.195 86.643 1.00 39.08 122 ALA A O 1
ATOM 941 N N . ALA A 1 124 ? 43.257 50.105 87.336 1.00 39.78 123 ALA A N 1
ATOM 942 C CA . ALA A 1 124 ? 42.941 50.645 86.008 1.00 38.19 123 ALA A CA 1
ATOM 943 C C . ALA A 1 124 ? 44.048 51.613 85.524 1.00 40.74 123 ALA A C 1
ATOM 944 O O . ALA A 1 124 ? 44.604 51.441 84.435 1.00 40.61 123 ALA A O 1
ATOM 946 N N . THR A 1 125 ? 44.393 52.602 86.354 1.00 41.48 124 THR A N 1
ATOM 947 C CA . THR A 1 125 ? 45.438 53.594 86.037 1.00 40.81 124 THR A CA 1
ATOM 948 C C . THR A 1 125 ? 46.782 52.942 85.681 1.00 41.56 124 THR A C 1
ATOM 949 O O . THR A 1 125 ? 47.459 53.345 84.743 1.00 39.54 124 THR A O 1
ATOM 953 N N . SER A 1 126 ? 47.139 51.891 86.399 1.00 42.36 125 SER A N 1
ATOM 954 C CA . SER A 1 126 ? 48.422 51.214 86.155 1.00 43.22 125 SER A CA 1
ATOM 955 C C . SER A 1 126 ? 48.410 50.513 84.804 1.00 44.22 125 SER A C 1
ATOM 956 O O . SER A 1 126 ? 49.456 50.189 84.279 1.00 46.93 125 SER A O 1
ATOM 959 N N . LEU A 1 127 ? 47.224 50.272 84.256 1.00 43.67 126 LEU A N 1
ATOM 960 C CA . LEU A 1 127 ? 47.077 49.602 82.976 1.00 45.31 126 LEU A CA 1
ATOM 961 C C . LEU A 1 127 ? 46.815 50.554 81.808 1.00 44.75 126 LEU A C 1
ATOM 962 O O . LEU A 1 127 ? 46.591 50.117 80.698 1.00 43.82 126 LEU A O 1
ATOM 967 N N . GLY A 1 128 ? 46.833 51.851 82.055 1.00 44.57 127 GLY A N 1
ATOM 968 C CA . GLY A 1 128 ? 46.567 52.806 80.998 1.00 45.05 127 GLY A CA 1
ATOM 969 C C . GLY A 1 128 ? 45.087 53.105 80.819 1.00 45.07 127 GLY A C 1
ATOM 970 O O . GLY A 1 128 ? 44.727 53.869 79.942 1.00 44.68 127 GLY A O 1
ATOM 971 N N . ILE A 1 129 ? 44.238 52.543 81.676 1.00 42.70 128 ILE A N 1
ATOM 972 C CA . ILE A 1 129 ? 42.815 52.737 81.586 1.00 43.42 128 ILE A CA 1
ATOM 973 C C . ILE A 1 129 ? 42.367 53.935 82.448 1.00 42.72 128 ILE A C 1
ATOM 974 O O . ILE A 1 129 ? 42.552 53.947 83.660 1.00 41.71 128 ILE A O 1
ATOM 979 N N . ALA A 1 130 ? 41.789 54.937 81.798 1.00 42.34 129 ALA A N 1
ATOM 980 C CA . ALA A 1 130 ? 41.319 56.143 82.458 1.00 41.17 129 ALA A CA 1
ATOM 981 C C . ALA A 1 130 ? 40.088 55.726 83.228 1.00 41.06 129 ALA A C 1
ATOM 982 O O . ALA A 1 130 ? 39.425 54.775 82.859 1.00 43.05 129 ALA A O 1
ATOM 984 N N . ASN A 1 131 ? 39.779 56.452 84.281 1.00 40.61 130 ASN A N 1
ATOM 985 C CA . ASN A 1 131 ? 38.688 56.094 85.126 1.00 40.12 130 ASN A CA 1
ATOM 986 C C . ASN A 1 131 ? 38.204 57.239 85.990 1.00 39.18 130 ASN A C 1
ATOM 987 O O . ASN A 1 131 ? 38.822 58.290 86.081 1.00 39.64 130 ASN A O 1
ATOM 992 N N . ILE A 1 132 ? 37.039 57.046 86.583 1.00 39.20 131 ILE A N 1
ATOM 993 C CA . ILE A 1 132 ? 36.496 58.033 87.496 1.00 38.43 131 ILE A CA 1
ATOM 994 C C . ILE A 1 132 ? 35.513 57.380 88.435 1.00 40.63 131 ILE A C 1
ATOM 995 O O . ILE A 1 132 ? 34.696 56.545 88.002 1.00 39.61 131 ILE A O 1
ATOM 1008 N N . CYS A 1 134 ? 32.227 57.258 90.244 1.00 44.07 133 CYS A N 1
ATOM 1009 C CA . CYS A 1 134 ? 30.981 57.880 89.884 1.00 43.88 133 CYS A CA 1
ATOM 1010 C C . CYS A 1 134 ? 29.867 57.513 90.812 1.00 43.04 133 CYS A C 1
ATOM 1011 O O . CYS A 1 134 ? 29.241 56.469 90.681 1.00 43.53 133 CYS A O 1
ATOM 1014 N N . GLY A 1 135 ? 29.621 58.393 91.757 1.00 43.87 134 GLY A N 1
ATOM 1015 C CA . GLY A 1 135 ? 28.532 58.220 92.696 1.00 44.20 134 GLY A CA 1
ATOM 1016 C C . GLY A 1 135 ? 27.216 58.565 92.033 1.00 45.21 134 GLY A C 1
ATOM 1017 O O . GLY A 1 135 ? 26.182 58.100 92.476 1.00 48.32 134 GLY A O 1
ATOM 1018 N N . TYR A 1 136 ? 27.242 59.371 90.962 1.00 46.91 135 TYR A N 1
ATOM 1019 C CA . TYR A 1 136 ? 26.010 59.724 90.249 1.00 46.52 135 TYR A CA 1
ATOM 1020 C C . TYR A 1 136 ? 25.344 58.570 89.484 1.00 44.53 135 TYR A C 1
ATOM 1021 O O . TYR A 1 136 ? 24.222 58.700 89.063 1.00 42.47 135 TYR A O 1
ATOM 1030 N N . THR A 1 137 ? 26.026 57.441 89.317 1.00 44.54 136 THR A N 1
ATOM 1031 C CA . THR A 1 137 ? 25.358 56.257 88.782 1.00 44.79 136 THR A CA 1
ATOM 1032 C C . THR A 1 137 ? 24.174 55.927 89.693 1.00 44.90 136 THR A C 1
ATOM 1033 O O . THR A 1 137 ? 23.130 55.505 89.239 1.00 47.10 136 THR A O 1
ATOM 1037 N N . GLY A 1 138 ? 24.340 56.167 90.991 1.00 46.58 137 GLY A N 1
ATOM 1038 C CA . GLY A 1 138 ? 23.275 55.954 91.973 1.00 45.72 137 GLY A CA 1
ATOM 1039 C C . GLY A 1 138 ? 22.030 56.811 91.749 1.00 43.99 137 GLY A C 1
ATOM 1040 O O . GLY A 1 138 ? 20.969 56.463 92.240 1.00 45.59 137 GLY A O 1
ATOM 1041 N N . LEU A 1 139 ? 22.139 57.923 91.025 1.00 42.40 138 LEU A N 1
ATOM 1042 C CA . LEU A 1 139 ? 20.953 58.745 90.734 1.00 44.03 138 LEU A CA 1
ATOM 1043 C C . LEU A 1 139 ? 19.887 57.950 89.958 1.00 43.24 138 LEU A C 1
ATOM 1044 O O . LEU A 1 139 ? 18.729 58.256 90.051 1.00 44.77 138 LEU A O 1
ATOM 1049 N N . ALA A 1 140 ? 20.291 56.939 89.185 1.00 44.82 139 ALA A N 1
ATOM 1050 C CA . ALA A 1 140 ? 19.356 56.052 88.459 1.00 44.24 139 ALA A CA 1
ATOM 1051 C C . ALA A 1 140 ? 18.386 55.315 89.396 1.00 45.74 139 ALA A C 1
ATOM 1052 O O . ALA A 1 140 ? 17.278 54.916 88.975 1.00 46.58 139 ALA A O 1
ATOM 1054 N N . PHE A 1 141 ? 18.805 55.165 90.658 1.00 43.85 140 PHE A N 1
ATOM 1055 C CA . PHE A 1 141 ? 18.042 54.498 91.693 1.00 45.44 140 PHE A CA 1
ATOM 1056 C C . PHE A 1 141 ? 17.327 55.433 92.680 1.00 47.57 140 PHE A C 1
ATOM 1057 O O . PHE A 1 141 ? 16.487 54.968 93.471 1.00 49.96 140 PHE A O 1
ATOM 1065 N N . ALA A 1 142 ? 17.637 56.727 92.646 1.00 47.07 141 ALA A N 1
ATOM 1066 C CA . ALA A 1 142 ? 17.181 57.647 93.713 1.00 48.20 141 ALA A CA 1
ATOM 1067 C C . ALA A 1 142 ? 15.693 57.827 93.893 1.00 51.97 141 ALA A C 1
ATOM 1068 O O . ALA A 1 142 ? 15.262 58.059 95.017 1.00 56.38 141 ALA A O 1
ATOM 1070 N N . SER A 1 143 ? 14.913 57.765 92.816 1.00 50.76 142 SER A N 1
ATOM 1071 C CA . SER A 1 143 ? 13.465 57.905 92.916 1.00 51.80 142 SER A CA 1
ATOM 1072 C C . SER A 1 143 ? 12.853 56.609 93.411 1.00 53.07 142 SER A C 1
ATOM 1073 O O . SER A 1 143 ? 11.674 56.582 93.812 1.00 53.93 142 SER A O 1
ATOM 1076 N N . GLY A 1 144 ? 13.642 55.530 93.357 1.00 51.63 143 GLY A N 1
ATOM 1077 C CA . GLY A 1 144 ? 13.173 54.208 93.750 1.00 51.72 143 GLY A CA 1
ATOM 1078 C C . GLY A 1 144 ? 12.263 53.562 92.714 1.00 51.59 143 GLY A C 1
ATOM 1079 O O . GLY A 1 144 ? 12.014 52.366 92.775 1.00 52.70 143 GLY A O 1
ATOM 1080 N N . LEU A 1 145 ? 11.829 54.331 91.719 1.00 50.94 144 LEU A N 1
ATOM 1081 C CA . LEU A 1 145 ? 10.861 53.845 90.743 1.00 52.65 144 LEU A CA 1
ATOM 1082 C C . LEU A 1 145 ? 11.431 52.835 89.764 1.00 52.39 144 LEU A C 1
ATOM 1083 O O . LEU A 1 145 ? 10.682 52.001 89.233 1.00 54.22 144 LEU A O 1
ATOM 1088 N N . ARG A 1 146 ? 12.744 52.892 89.553 1.00 51.03 145 ARG A N 1
ATOM 1089 C CA . ARG A 1 146 ? 13.432 51.954 88.666 1.00 49.83 145 ARG A CA 1
ATOM 1090 C C . ARG A 1 146 ? 14.611 51.273 89.340 1.00 47.89 145 ARG A C 1
ATOM 1091 O O . ARG A 1 146 ? 15.464 50.724 88.655 1.00 46.69 145 ARG A O 1
ATOM 1099 N N . ALA A 1 147 ? 14.668 51.293 90.673 1.00 47.26 146 ALA A N 1
ATOM 1100 C CA . ALA A 1 147 ? 15.778 50.669 91.366 1.00 47.80 146 ALA A CA 1
ATOM 1101 C C . ALA A 1 147 ? 15.680 49.151 91.245 1.00 50.04 146 ALA A C 1
ATOM 1102 O O . ALA A 1 147 ? 16.668 48.463 90.980 1.00 49.32 146 ALA A O 1
ATOM 1104 N N . GLU A 1 148 ? 14.479 48.620 91.419 1.00 53.44 147 GLU A N 1
ATOM 1105 C CA . GLU A 1 148 ? 14.285 47.180 91.313 1.00 55.66 147 GLU A CA 1
ATOM 1106 C C . GLU A 1 148 ? 14.704 46.742 89.897 1.00 53.54 147 GLU A C 1
ATOM 1107 O O . GLU A 1 148 ? 15.515 45.815 89.731 1.00 52.63 147 GLU A O 1
ATOM 1113 N N . GLU A 1 149 ? 14.182 47.436 88.887 1.00 52.26 148 GLU A N 1
ATOM 1114 C CA . GLU A 1 149 ? 14.519 47.131 87.503 1.00 50.97 148 GLU A CA 1
ATOM 1115 C C . GLU A 1 149 ? 16.018 47.172 87.213 1.00 50.16 148 GLU A C 1
ATOM 1116 O O . GLU A 1 149 ? 16.536 46.250 86.598 1.00 49.00 148 GLU A O 1
ATOM 1122 N N . PHE A 1 150 ? 16.719 48.229 87.627 1.00 47.48 149 PHE A N 1
ATOM 1123 C CA . PHE A 1 150 ? 18.160 48.298 87.313 1.00 47.34 149 PHE A CA 1
ATOM 1124 C C . PHE A 1 150 ? 18.974 47.301 88.104 1.00 46.45 149 PHE A C 1
ATOM 1125 O O . PHE A 1 150 ? 19.924 46.738 87.578 1.00 46.30 149 PHE A O 1
ATOM 1133 N N . SER A 1 151 ? 18.596 47.106 89.366 1.00 48.50 150 SER A N 1
ATOM 1134 C CA . SER A 1 151 ? 19.197 46.094 90.231 1.00 49.07 150 SER A CA 1
ATOM 1135 C C . SER A 1 151 ? 19.084 44.716 89.582 1.00 49.67 150 SER A C 1
ATOM 1136 O O . SER A 1 151 ? 20.047 43.962 89.607 1.00 49.23 150 SER A O 1
ATOM 1139 N N . LYS A 1 152 ? 17.918 44.388 89.013 1.00 50.82 151 LYS A N 1
ATOM 1140 C CA . LYS A 1 152 ? 17.729 43.076 88.359 1.00 51.83 151 LYS A CA 1
ATOM 1141 C C . LYS A 1 152 ? 18.552 42.991 87.090 1.00 49.60 151 LYS A C 1
ATOM 1142 O O . LYS A 1 152 ? 19.164 41.965 86.805 1.00 45.61 151 LYS A O 1
ATOM 1145 N N . ARG A 1 153 ? 18.569 44.089 86.336 1.00 49.24 152 ARG A N 1
ATOM 1146 C CA . ARG A 1 153 ? 19.271 44.124 85.052 1.00 49.28 152 ARG A CA 1
ATOM 1147 C C . ARG A 1 153 ? 20.749 44.030 85.246 1.00 47.16 152 ARG A C 1
ATOM 1148 O O . ARG A 1 153 ? 21.432 43.464 84.404 1.00 48.94 152 ARG A O 1
ATOM 1156 N N . LEU A 1 154 ? 21.229 44.600 86.343 1.00 46.33 153 LEU A N 1
ATOM 1157 C CA . LEU A 1 154 ? 22.656 44.562 86.693 1.00 47.11 153 LEU A CA 1
ATOM 1158 C C . LEU A 1 154 ? 23.019 43.248 87.404 1.00 47.30 153 LEU A C 1
ATOM 1159 O O . LEU A 1 154 ? 24.173 42.898 87.451 1.00 47.01 153 LEU A O 1
ATOM 1164 N N . GLY A 1 155 ? 22.038 42.529 87.965 1.00 48.66 154 GLY A N 1
ATOM 1165 C CA . GLY A 1 155 ? 22.317 41.268 88.655 1.00 47.44 154 GLY A CA 1
ATOM 1166 C C . GLY A 1 155 ? 22.756 41.464 90.104 1.00 47.78 154 GLY A C 1
ATOM 1167 O O . GLY A 1 155 ? 23.606 40.732 90.622 1.00 47.38 154 GLY A O 1
ATOM 1168 N N . PHE A 1 156 ? 22.184 42.454 90.770 1.00 47.56 155 PHE A N 1
ATOM 1169 C CA . PHE A 1 156 ? 22.466 42.672 92.187 1.00 48.62 155 PHE A CA 1
ATOM 1170 C C . PHE A 1 156 ? 22.000 41.437 92.975 1.00 49.26 155 PHE A C 1
ATOM 1171 O O . PHE A 1 156 ? 21.028 40.809 92.610 1.00 47.97 155 PHE A O 1
ATOM 1179 N N . PRO A 1 157 ? 22.723 41.071 94.042 1.00 52.50 156 PRO A N 1
ATOM 1180 C CA . PRO A 1 157 ? 22.214 40.024 94.913 1.00 53.58 156 PRO A CA 1
ATOM 1181 C C . PRO A 1 157 ? 20.993 40.612 95.608 1.00 54.86 156 PRO A C 1
ATOM 1182 O O . PRO A 1 157 ? 20.897 41.838 95.700 1.00 53.53 156 PRO A O 1
ATOM 1186 N N . GLU A 1 158 ? 20.056 39.775 96.049 1.00 57.80 157 GLU A N 1
ATOM 1187 C CA . GLU A 1 158 ? 18.845 40.277 96.690 1.00 61.25 157 GLU A CA 1
ATOM 1188 C C . GLU A 1 158 ? 19.186 41.048 97.967 1.00 58.87 157 GLU A C 1
ATOM 1189 O O . GLU A 1 158 ? 20.061 40.638 98.732 1.00 55.85 157 GLU A O 1
ATOM 1195 N N . GLY A 1 159 ? 18.497 42.171 98.180 1.00 57.91 158 GLY A N 1
ATOM 1196 C CA . GLY A 1 159 ? 18.742 43.012 99.362 1.00 57.54 158 GLY A CA 1
ATOM 1197 C C . GLY A 1 159 ? 19.852 44.034 99.174 1.00 54.65 158 GLY A C 1
ATOM 1198 O O . GLY A 1 159 ? 19.927 45.035 99.899 1.00 55.67 158 GLY A O 1
ATOM 1199 N N . TYR A 1 160 ? 20.705 43.815 98.179 1.00 51.52 159 TYR A N 1
ATOM 1200 C CA . TYR A 1 160 ? 21.798 44.751 97.929 1.00 49.09 159 TYR A CA 1
ATOM 1201 C C . TYR A 1 160 ? 21.317 46.061 97.349 1.00 48.08 159 TYR A C 1
ATOM 1202 O O . TYR A 1 160 ? 20.255 46.145 96.716 1.00 49.59 159 TYR A O 1
ATOM 1211 N N . ALA A 1 161 ? 22.102 47.094 97.601 1.00 47.28 160 ALA A N 1
ATOM 1212 C CA . ALA A 1 161 ? 21.814 48.420 97.106 1.00 47.21 160 ALA A CA 1
ATOM 1213 C C . ALA A 1 161 ? 23.074 48.962 96.442 1.00 46.40 160 ALA A C 1
ATOM 1214 O O . ALA A 1 161 ? 24.170 48.431 96.656 1.00 45.45 160 ALA A O 1
ATOM 1216 N N . PHE A 1 162 ? 22.908 50.025 95.650 1.00 44.36 161 PHE A N 1
ATOM 1217 C CA . PHE A 1 162 ? 24.010 50.686 95.000 1.00 43.14 161 PHE A CA 1
ATOM 1218 C C . PHE A 1 162 ? 24.976 51.248 96.031 1.00 41.50 161 PHE A C 1
ATOM 1219 O O . PHE A 1 162 ? 24.574 51.928 96.960 1.00 39.77 161 PHE A O 1
ATOM 1227 N N . GLY A 1 163 ? 26.251 50.966 95.841 1.00 40.87 162 GLY A N 1
ATOM 1228 C CA . GLY A 1 163 ? 27.296 51.467 96.709 1.00 42.00 162 GLY A CA 1
ATOM 1229 C C . GLY A 1 163 ? 28.030 52.586 96.000 1.00 41.71 162 GLY A C 1
ATOM 1230 O O . GLY A 1 163 ? 27.907 53.752 96.369 1.00 42.47 162 GLY A O 1
ATOM 1231 N N . CYS A 1 164 ? 28.803 52.212 94.979 1.00 41.71 163 CYS A N 1
ATOM 1232 C CA . CYS A 1 164 ? 29.554 53.178 94.177 1.00 40.80 163 CYS A CA 1
ATOM 1233 C C . CYS A 1 164 ? 29.830 52.554 92.808 1.00 39.85 163 CYS A C 1
ATOM 1234 O O . CYS A 1 164 ? 29.427 51.404 92.547 1.00 41.04 163 CYS A O 1
ATOM 1237 N N . SER A 1 165 ? 30.462 53.306 91.925 1.00 35.91 164 SER A N 1
ATOM 1238 C CA . SER A 1 165 ? 30.839 52.755 90.645 1.00 39.17 164 SER A CA 1
ATOM 1239 C C . SER A 1 165 ? 32.092 53.442 90.169 1.00 38.07 164 SER A C 1
ATOM 1240 O O . SER A 1 165 ? 32.431 54.505 90.662 1.00 40.76 164 SER A O 1
ATOM 1243 N N . VAL A 1 166 ? 32.801 52.805 89.247 1.00 39.15 165 VAL A N 1
ATOM 1244 C CA . VAL A 1 166 ? 33.985 53.389 88.652 1.00 39.35 165 VAL A CA 1
ATOM 1245 C C . VAL A 1 166 ? 33.835 53.295 87.146 1.00 38.57 165 VAL A C 1
ATOM 1246 O O . VAL A 1 166 ? 33.661 52.210 86.623 1.00 40.92 165 VAL A O 1
ATOM 1250 N N . LEU A 1 167 ? 33.883 54.423 86.444 1.00 39.82 166 LEU A N 1
ATOM 1251 C CA . LEU A 1 167 ? 33.746 54.440 84.985 1.00 39.15 166 LEU A CA 1
ATOM 1252 C C . LEU A 1 167 ? 35.086 54.068 84.377 1.00 40.31 166 LEU A C 1
ATOM 1253 O O . LEU A 1 167 ? 36.113 54.495 84.887 1.00 38.52 166 LEU A O 1
ATOM 1258 N N . LEU A 1 168 ? 35.092 53.316 83.276 1.00 40.40 167 LEU A N 1
ATOM 1259 C CA . LEU A 1 168 ? 36.360 52.882 82.665 1.00 42.68 167 LEU A CA 1
ATOM 1260 C C . LEU A 1 168 ? 36.408 53.105 81.132 1.00 44.52 167 LEU A C 1
ATOM 1261 O O . LEU A 1 168 ? 35.399 53.050 80.432 1.00 43.46 167 LEU A O 1
ATOM 1266 N N . GLY A 1 169 ? 37.602 53.360 80.622 1.00 43.06 168 GLY A N 1
ATOM 1267 C CA . GLY A 1 169 ? 37.789 53.604 79.221 1.00 42.49 168 GLY A CA 1
ATOM 1268 C C . GLY A 1 169 ? 39.122 54.264 78.972 1.00 44.38 168 GLY A C 1
ATOM 1269 O O . GLY A 1 169 ? 39.948 54.407 79.869 1.00 47.03 168 GLY A O 1
ATOM 1270 N N . HIS A 1 170 ? 39.370 54.632 77.737 1.00 47.05 169 HIS A N 1
ATOM 1271 C CA . HIS A 1 170 ? 40.591 55.360 77.423 1.00 47.56 169 HIS A CA 1
ATOM 1272 C C . HIS A 1 170 ? 40.200 56.820 77.377 1.00 45.83 169 HIS A C 1
ATOM 1273 O O . HIS A 1 170 ? 39.069 57.153 77.032 1.00 48.94 169 HIS A O 1
ATOM 1280 N N . ALA A 1 171 ? 41.122 57.696 77.739 1.00 45.35 170 ALA A N 1
ATOM 1281 C CA . ALA A 1 171 ? 40.811 59.109 77.860 1.00 43.62 170 ALA A CA 1
ATOM 1282 C C . ALA A 1 171 ? 40.805 59.801 76.525 1.00 45.84 170 ALA A C 1
ATOM 1283 O O . ALA A 1 171 ? 41.772 59.713 75.804 1.00 47.98 170 ALA A O 1
ATOM 1285 N N . ASN A 1 172 ? 39.696 60.475 76.211 1.00 47.83 171 ASN A N 1
ATOM 1286 C CA . ASN A 1 172 ? 39.572 61.331 75.032 1.00 50.36 171 ASN A CA 1
ATOM 1287 C C . ASN A 1 172 ? 40.379 62.589 75.351 1.00 50.91 171 ASN A C 1
ATOM 1288 O O . ASN A 1 172 ? 41.115 63.082 74.516 1.00 53.89 171 ASN A O 1
ATOM 1293 N N . THR A 1 173 ? 40.204 63.115 76.562 1.00 51.69 172 THR A N 1
ATOM 1294 C CA A THR A 1 173 ? 41.014 64.234 77.045 0.50 51.35 172 THR A CA 1
ATOM 1295 C CA B THR A 1 173 ? 40.997 64.236 77.048 0.50 51.45 172 THR A CA 1
ATOM 1296 C C . THR A 1 173 ? 41.419 63.923 78.487 1.00 51.80 172 THR A C 1
ATOM 1297 O O . THR A 1 173 ? 40.738 63.176 79.206 1.00 48.75 172 THR A O 1
ATOM 1304 N N . THR A 1 174 ? 42.538 64.505 78.883 1.00 52.75 173 THR A N 1
ATOM 1305 C CA . THR A 1 174 ? 43.181 64.331 80.182 1.00 51.66 173 THR A CA 1
ATOM 1306 C C . THR A 1 174 ? 43.091 65.590 81.068 1.00 50.99 173 THR A C 1
ATOM 1307 O O . THR A 1 174 ? 42.917 66.693 80.559 1.00 50.74 173 THR A O 1
ATOM 1311 N N . LYS A 1 175 ? 43.142 65.419 82.388 1.00 50.19 174 LYS A N 1
ATOM 1312 C CA . LYS A 1 175 ? 43.115 66.555 83.340 1.00 52.46 174 LYS A CA 1
ATOM 1313 C C . LYS A 1 175 ? 43.926 66.190 84.547 1.00 49.72 174 LYS A C 1
ATOM 1314 O O . LYS A 1 175 ? 43.974 65.021 84.911 1.00 48.56 174 LYS A O 1
ATOM 1320 N N . PRO A 1 176 ? 44.595 67.179 85.164 1.00 49.10 175 PRO A N 1
ATOM 1321 C CA . PRO A 1 176 ? 45.455 66.846 86.292 1.00 48.11 175 PRO A CA 1
ATOM 1322 C C . PRO A 1 176 ? 44.705 66.412 87.541 1.00 45.31 175 PRO A C 1
ATOM 1323 O O . PRO A 1 176 ? 43.569 66.791 87.746 1.00 44.39 175 PRO A O 1
ATOM 1327 N N . PRO A 1 177 ? 45.344 65.589 88.371 1.00 47.19 176 PRO A N 1
ATOM 1328 C CA . PRO A 1 177 ? 44.682 65.186 89.615 1.00 46.40 176 PRO A CA 1
ATOM 1329 C C . PRO A 1 177 ? 44.541 66.344 90.621 1.00 45.28 176 PRO A C 1
ATOM 1330 O O . PRO A 1 177 ? 45.111 67.425 90.419 1.00 44.81 176 PRO A O 1
ATOM 1334 N N . HIS A 1 178 ? 43.801 66.129 91.706 1.00 43.49 177 HIS A N 1
ATOM 1335 C CA . HIS A 1 178 ? 43.740 67.161 92.741 1.00 42.82 177 HIS A CA 1
ATOM 1336 C C . HIS A 1 178 ? 45.163 67.393 93.296 1.00 41.30 177 HIS A C 1
ATOM 1337 O O . HIS A 1 178 ? 45.958 66.456 93.412 1.00 39.16 177 HIS A O 1
ATOM 1344 N N . VAL A 1 179 ? 45.471 68.639 93.625 1.00 42.13 178 VAL A N 1
ATOM 1345 C CA . VAL A 1 179 ? 46.774 69.019 94.173 1.00 42.95 178 VAL A CA 1
ATOM 1346 C C . VAL A 1 179 ? 46.787 68.522 95.617 1.00 43.95 178 VAL A C 1
ATOM 1347 O O . VAL A 1 179 ? 45.901 68.851 96.381 1.00 45.94 178 VAL A O 1
ATOM 1351 N N . PRO A 1 180 ? 47.756 67.679 95.995 1.00 47.66 179 PRO A N 1
ATOM 1352 C CA . PRO A 1 180 ? 47.725 67.193 97.398 1.00 46.56 179 PRO A CA 1
ATOM 1353 C C . PRO A 1 180 ? 47.991 68.272 98.430 1.00 47.14 179 PRO A C 1
ATOM 1354 O O . PRO A 1 180 ? 48.908 69.064 98.259 1.00 48.74 179 PRO A O 1
ATOM 1358 N N . ASP A 1 181 ? 47.166 68.293 99.470 1.00 47.59 180 ASP A N 1
ATOM 1359 C CA . ASP A 1 181 ? 47.242 69.249 100.556 1.00 48.59 180 ASP A CA 1
ATOM 1360 C C . ASP A 1 181 ? 48.067 68.620 101.679 1.00 50.01 180 ASP A C 1
ATOM 1361 O O . ASP A 1 181 ? 47.533 67.863 102.505 1.00 47.10 180 ASP A O 1
ATOM 1366 N N . LYS A 1 182 ? 49.359 68.967 101.709 1.00 51.41 181 LYS A N 1
ATOM 1367 C CA . LYS A 1 182 ? 50.312 68.417 102.685 1.00 52.79 181 LYS A CA 1
ATOM 1368 C C . LYS A 1 182 ? 49.999 68.790 104.134 1.00 51.76 181 LYS A C 1
ATOM 1369 O O . LYS A 1 182 ? 50.458 68.122 105.075 1.00 50.96 181 LYS A O 1
ATOM 1375 N N . ASP A 1 183 ? 49.205 69.846 104.294 1.00 50.13 182 ASP A N 1
ATOM 1376 C CA . ASP A 1 183 ? 48.766 70.323 105.585 1.00 50.83 182 ASP A CA 1
ATOM 1377 C C . ASP A 1 183 ? 47.869 69.317 106.336 1.00 49.41 182 ASP A C 1
ATOM 1378 O O . ASP A 1 183 ? 47.758 69.390 107.550 1.00 51.25 182 ASP A O 1
ATOM 1383 N N . LYS A 1 184 ? 47.216 68.402 105.623 1.00 46.68 183 LYS A N 1
ATOM 1384 C CA . LYS A 1 184 ? 46.382 67.378 106.268 1.00 46.80 183 LYS A CA 1
ATOM 1385 C C . LYS A 1 184 ? 47.200 66.252 106.912 1.00 45.98 183 LYS A C 1
ATOM 1386 O O . LYS A 1 184 ? 46.649 65.360 107.552 1.00 46.47 183 LYS A O 1
ATOM 1392 N N . ILE A 1 185 ? 48.518 66.298 106.745 1.00 46.74 184 ILE A N 1
ATOM 1393 C CA . ILE A 1 185 ? 49.433 65.344 107.364 1.00 44.89 184 ILE A CA 1
ATOM 1394 C C . ILE A 1 185 ? 49.996 65.962 108.596 1.00 45.09 184 ILE A C 1
ATOM 1395 O O . ILE A 1 185 ? 50.470 67.082 108.533 1.00 48.02 184 ILE A O 1
ATOM 1400 N N . THR A 1 186 ? 49.938 65.239 109.715 1.00 46.28 185 THR A N 1
ATOM 1401 C CA . THR A 1 186 ? 50.553 65.656 110.958 1.00 46.79 185 THR A CA 1
ATOM 1402 C C . THR A 1 186 ? 51.208 64.439 111.559 1.00 48.50 185 THR A C 1
ATOM 1403 O O . THR A 1 186 ? 50.943 63.319 111.145 1.00 48.25 185 THR A O 1
ATOM 1407 N N . TYR A 1 187 ? 52.084 64.667 112.524 1.00 50.34 186 TYR A N 1
ATOM 1408 C CA . TYR A 1 187 ? 52.792 63.599 113.204 1.00 50.46 186 TYR A CA 1
ATOM 1409 C C . TYR A 1 187 ? 52.550 63.734 114.695 1.00 52.64 186 TYR A C 1
ATOM 1410 O O . TYR A 1 187 ? 52.359 64.844 115.191 1.00 51.34 186 TYR A O 1
ATOM 1419 N N . VAL A 1 188 ? 52.497 62.604 115.398 1.00 52.41 187 VAL A N 1
ATOM 1420 C CA . VAL A 1 188 ? 52.422 62.616 116.857 1.00 53.39 187 VAL A CA 1
ATOM 1421 C C . VAL A 1 188 ? 53.635 61.811 117.264 1.00 55.52 187 VAL A C 1
ATOM 1422 O O . VAL A 1 188 ? 53.638 60.583 117.208 1.00 53.23 187 VAL A O 1
ATOM 1426 N N . GLU A 1 189 ? 54.690 62.541 117.618 1.00 59.81 188 GLU A N 1
ATOM 1427 C CA . GLU A 1 189 ? 55.960 61.952 117.978 1.00 61.49 188 GLU A CA 1
ATOM 1428 C C . GLU A 1 189 ? 55.893 61.320 119.371 1.00 63.37 188 GLU A C 1
ATOM 1429 O O . GLU A 1 189 ? 55.194 61.778 120.298 1.00 63.50 188 GLU A O 1
ATOM 1436 N N . GLY B 1 1 ? 46.356 35.873 84.720 1.00 71.39 0 GLY B N 1
ATOM 1437 C CA . GLY B 1 1 ? 45.904 37.265 84.367 1.00 71.16 0 GLY B CA 1
ATOM 1438 C C . GLY B 1 1 ? 47.054 38.256 84.184 1.00 70.17 0 GLY B C 1
ATOM 1439 O O . GLY B 1 1 ? 48.188 37.998 84.621 1.00 69.58 0 GLY B O 1
ATOM 1456 N N . ASN B 1 4 ? 51.591 43.565 86.514 1.00 59.83 3 ASN B N 1
ATOM 1457 C CA . ASN B 1 4 ? 52.505 44.681 86.555 1.00 57.26 3 ASN B CA 1
ATOM 1458 C C . ASN B 1 4 ? 52.792 44.883 88.047 1.00 53.15 3 ASN B C 1
ATOM 1459 O O . ASN B 1 4 ? 52.220 44.176 88.872 1.00 49.36 3 ASN B O 1
ATOM 1464 N N . GLU B 1 5 ? 53.665 45.810 88.407 1.00 51.85 4 GLU B N 1
ATOM 1465 C CA . GLU B 1 5 ? 54.068 45.925 89.806 1.00 52.26 4 GLU B CA 1
ATOM 1466 C C . GLU B 1 5 ? 52.950 46.362 90.732 1.00 48.36 4 GLU B C 1
ATOM 1467 O O . GLU B 1 5 ? 52.909 45.913 91.861 1.00 48.47 4 GLU B O 1
ATOM 1473 N N . THR B 1 6 ? 52.082 47.262 90.270 1.00 45.14 5 THR B N 1
ATOM 1474 C CA . THR B 1 6 ? 50.952 47.735 91.059 1.00 43.46 5 THR B CA 1
ATOM 1475 C C . THR B 1 6 ? 49.958 46.612 91.320 1.00 43.10 5 THR B C 1
ATOM 1476 O O . THR B 1 6 ? 49.476 46.454 92.440 1.00 39.62 5 THR B O 1
ATOM 1480 N N . LEU B 1 7 ? 49.652 45.845 90.277 1.00 43.79 6 LEU B N 1
ATOM 1481 C CA . LEU B 1 7 ? 48.750 44.707 90.410 1.00 43.91 6 LEU B CA 1
ATOM 1482 C C . LEU B 1 7 ? 49.379 43.640 91.317 1.00 44.68 6 LEU B C 1
ATOM 1483 O O . LEU B 1 7 ? 48.662 42.880 91.950 1.00 44.24 6 LEU B O 1
ATOM 1488 N N . LYS B 1 8 ? 50.707 43.558 91.367 1.00 44.75 7 LYS B N 1
ATOM 1489 C CA . LYS B 1 8 ? 51.359 42.561 92.239 1.00 46.48 7 LYS B CA 1
ATOM 1490 C C . LYS B 1 8 ? 51.196 43.021 93.693 1.00 46.62 7 LYS B C 1
ATOM 1491 O O . LYS B 1 8 ? 50.882 42.224 94.595 1.00 46.27 7 LYS B O 1
ATOM 1497 N N . VAL B 1 9 ? 51.338 44.336 93.893 1.00 45.58 8 VAL B N 1
ATOM 1498 C CA . VAL B 1 9 ? 51.169 44.918 95.204 1.00 43.15 8 VAL B CA 1
ATOM 1499 C C . VAL B 1 9 ? 49.743 44.715 95.680 1.00 42.76 8 VAL B C 1
ATOM 1500 O O . VAL B 1 9 ? 49.519 44.399 96.830 1.00 43.24 8 VAL B O 1
ATOM 1504 N N . ILE B 1 10 ? 48.775 44.887 94.794 1.00 43.40 9 ILE B N 1
ATOM 1505 C CA . ILE B 1 10 ? 47.377 44.677 95.145 1.00 41.17 9 ILE B CA 1
ATOM 1506 C C . ILE B 1 10 ? 47.193 43.219 95.560 1.00 42.07 9 ILE B C 1
ATOM 1507 O O . ILE B 1 10 ? 46.564 42.962 96.579 1.00 41.05 9 ILE B O 1
ATOM 1512 N N . ALA B 1 11 ? 47.800 42.288 94.811 1.00 42.79 10 ALA B N 1
ATOM 1513 C CA . ALA B 1 11 ? 47.643 40.859 95.058 1.00 44.00 10 ALA B CA 1
ATOM 1514 C C . ALA B 1 11 ? 48.315 40.372 96.334 1.00 46.12 10 ALA B C 1
ATOM 1515 O O . ALA B 1 11 ? 47.777 39.488 97.017 1.00 46.47 10 ALA B O 1
ATOM 1517 N N . GLU B 1 12 ? 49.495 40.912 96.631 1.00 46.00 11 GLU B N 1
ATOM 1518 C CA . GLU B 1 12 ? 50.277 40.455 97.774 1.00 47.55 11 GLU B CA 1
ATOM 1519 C C . GLU B 1 12 ? 49.960 41.118 99.116 1.00 44.50 11 GLU B C 1
ATOM 1520 O O . GLU B 1 12 ? 50.390 40.614 100.143 1.00 44.32 11 GLU B O 1
ATOM 1526 N N . ARG B 1 13 ? 49.219 42.230 99.101 1.00 41.99 12 ARG B N 1
ATOM 1527 C CA . ARG B 1 13 ? 48.884 42.954 100.302 1.00 40.78 12 ARG B CA 1
ATOM 1528 C C . ARG B 1 13 ? 48.082 42.037 101.176 1.00 42.58 12 ARG B C 1
ATOM 1529 O O . ARG B 1 13 ? 47.133 41.440 100.729 1.00 42.69 12 ARG B O 1
ATOM 1537 N N . TYR B 1 14 ? 48.466 41.941 102.441 1.00 44.87 13 TYR B N 1
ATOM 1538 C CA . TYR B 1 14 ? 47.818 41.035 103.376 1.00 43.35 13 TYR B CA 1
ATOM 1539 C C . TYR B 1 14 ? 47.716 41.763 104.726 1.00 44.48 13 TYR B C 1
ATOM 1540 O O . TYR B 1 14 ? 48.426 42.755 104.955 1.00 43.46 13 TYR B O 1
ATOM 1549 N N . SER B 1 15 ? 46.859 41.256 105.613 1.00 43.54 14 SER B N 1
ATOM 1550 C CA . SER B 1 15 ? 46.707 41.831 106.939 1.00 43.58 14 SER B CA 1
ATOM 1551 C C . SER B 1 15 ? 47.727 41.248 107.904 1.00 44.36 14 SER B C 1
ATOM 1552 O O . SER B 1 15 ? 47.653 40.081 108.265 1.00 47.96 14 SER B O 1
ATOM 1555 N N . CYS B 1 16 ? 48.688 42.045 108.327 1.00 43.57 15 CYS B N 1
ATOM 1556 C CA . CYS B 1 16 ? 49.701 41.561 109.267 1.00 46.13 15 CYS B CA 1
ATOM 1557 C C . CYS B 1 16 ? 49.198 41.641 110.712 1.00 46.58 15 CYS B C 1
ATOM 1558 O O . CYS B 1 16 ? 48.663 42.689 111.131 1.00 46.02 15 CYS B O 1
ATOM 1561 N N . ARG B 1 17 ? 49.363 40.560 111.468 1.00 44.39 16 ARG B N 1
ATOM 1562 C CA . ARG B 1 17 ? 48.945 40.568 112.869 1.00 49.14 16 ARG B CA 1
ATOM 1563 C C . ARG B 1 17 ? 50.066 40.171 113.864 1.00 49.70 16 ARG B C 1
ATOM 1564 O O . ARG B 1 17 ? 49.815 39.564 114.901 1.00 49.04 16 ARG B O 1
ATOM 1572 N N . ASP B 1 18 ? 51.288 40.557 113.551 1.00 49.13 17 ASP B N 1
ATOM 1573 C CA . ASP B 1 18 ? 52.422 40.234 114.387 1.00 50.89 17 ASP B CA 1
ATOM 1574 C C . ASP B 1 18 ? 53.581 41.065 113.853 1.00 50.18 17 ASP B C 1
ATOM 1575 O O . ASP B 1 18 ? 54.233 40.703 112.862 1.00 49.29 17 ASP B O 1
ATOM 1580 N N . PHE B 1 19 ? 53.802 42.202 114.495 1.00 49.19 18 PHE B N 1
ATOM 1581 C CA . PHE B 1 19 ? 54.841 43.147 114.096 1.00 49.27 18 PHE B CA 1
ATOM 1582 C C . PHE B 1 19 ? 56.071 43.139 114.998 1.00 51.30 18 PHE B C 1
ATOM 1583 O O . PHE B 1 19 ? 55.969 42.905 116.190 1.00 51.31 18 PHE B O 1
ATOM 1591 N N . LYS B 1 20 ? 57.228 43.418 114.405 1.00 55.32 19 LYS B N 1
ATOM 1592 C CA . LYS B 1 20 ? 58.476 43.610 115.125 1.00 58.31 19 LYS B CA 1
ATOM 1593 C C . LYS B 1 20 ? 58.376 45.016 115.723 1.00 59.00 19 LYS B C 1
ATOM 1594 O O . LYS B 1 20 ? 57.515 45.808 115.304 1.00 58.46 19 LYS B O 1
ATOM 1600 N N . ASN B 1 21 ? 59.214 45.336 116.704 1.00 60.54 20 ASN B N 1
ATOM 1601 C CA . ASN B 1 21 ? 59.151 46.662 117.329 1.00 64.20 20 ASN B CA 1
ATOM 1602 C C . ASN B 1 21 ? 59.868 47.765 116.526 1.00 64.05 20 ASN B C 1
ATOM 1603 O O . ASN B 1 21 ? 59.731 48.951 116.834 1.00 64.64 20 ASN B O 1
ATOM 1608 N N . GLU B 1 22 ? 60.581 47.372 115.473 1.00 64.44 21 GLU B N 1
ATOM 1609 C CA . GLU B 1 22 ? 61.323 48.301 114.630 1.00 65.53 21 GLU B CA 1
ATOM 1610 C C . GLU B 1 22 ? 60.428 49.319 113.916 1.00 62.96 21 GLU B C 1
ATOM 1611 O O . GLU B 1 22 ? 59.516 48.952 113.174 1.00 60.63 21 GLU B O 1
ATOM 1625 N N . PRO B 1 24 ? 59.415 52.060 111.217 1.00 55.25 23 PRO B N 1
ATOM 1626 C CA . PRO B 1 24 ? 59.734 52.403 109.834 1.00 55.22 23 PRO B CA 1
ATOM 1627 C C . PRO B 1 24 ? 60.383 53.781 109.810 1.00 55.27 23 PRO B C 1
ATOM 1628 O O . PRO B 1 24 ? 60.102 54.603 110.672 1.00 54.98 23 PRO B O 1
ATOM 1632 N N . SER B 1 25 ? 61.259 54.022 108.851 1.00 56.48 24 SER B N 1
ATOM 1633 C CA . SER B 1 25 ? 61.936 55.316 108.759 1.00 58.93 24 SER B CA 1
ATOM 1634 C C . SER B 1 25 ? 60.961 56.451 108.410 1.00 57.30 24 SER B C 1
ATOM 1635 O O . SER B 1 25 ? 59.906 56.218 107.824 1.00 54.22 24 SER B O 1
ATOM 1638 N N . ASP B 1 26 ? 61.318 57.674 108.787 1.00 59.41 25 ASP B N 1
ATOM 1639 C CA . ASP B 1 26 ? 60.520 58.858 108.464 1.00 60.19 25 ASP B CA 1
ATOM 1640 C C . ASP B 1 26 ? 60.384 58.999 106.963 1.00 58.48 25 ASP B C 1
ATOM 1641 O O . ASP B 1 26 ? 59.348 59.429 106.473 1.00 57.75 25 ASP B O 1
ATOM 1646 N N . GLU B 1 27 ? 61.443 58.646 106.242 1.00 58.43 26 GLU B N 1
ATOM 1647 C CA A GLU B 1 27 ? 61.453 58.675 104.776 0.50 59.00 26 GLU B CA 1
ATOM 1648 C CA B GLU B 1 27 ? 61.428 58.702 104.790 0.50 59.10 26 GLU B CA 1
ATOM 1649 C C . GLU B 1 27 ? 60.248 57.874 104.260 1.00 57.22 26 GLU B C 1
ATOM 1650 O O . GLU B 1 27 ? 59.465 58.357 103.447 1.00 56.46 26 GLU B O 1
ATOM 1661 N N . LEU B 1 28 ? 60.088 56.650 104.766 1.00 55.05 27 LEU B N 1
ATOM 1662 C CA . LEU B 1 28 ? 58.979 55.782 104.353 1.00 52.14 27 LEU B CA 1
ATOM 1663 C C . LEU B 1 28 ? 57.611 56.248 104.884 1.00 49.94 27 LEU B C 1
ATOM 1664 O O . LEU B 1 28 ? 56.632 56.200 104.166 1.00 48.33 27 LEU B O 1
ATOM 1669 N N . LEU B 1 29 ? 57.542 56.664 106.144 1.00 49.22 28 LEU B N 1
ATOM 1670 C CA . LEU B 1 29 ? 56.305 57.149 106.712 1.00 48.43 28 LEU B CA 1
ATOM 1671 C C . LEU B 1 29 ? 55.787 58.340 105.910 1.00 50.36 28 LEU B C 1
ATOM 1672 O O . LEU B 1 29 ? 54.587 58.451 105.679 1.00 50.90 28 LEU B O 1
ATOM 1677 N N . GLN B 1 30 ? 56.690 59.216 105.488 1.00 51.12 29 GLN B N 1
ATOM 1678 C CA . GLN B 1 30 ? 56.335 60.392 104.698 1.00 52.57 29 GLN B CA 1
ATOM 1679 C C . GLN B 1 30 ? 55.806 60.003 103.318 1.00 49.07 29 GLN B C 1
ATOM 1680 O O . GLN B 1 30 ? 54.812 60.564 102.877 1.00 46.14 29 GLN B O 1
ATOM 1686 N N . ALA B 1 31 ? 56.464 59.048 102.655 1.00 47.27 30 ALA B N 1
ATOM 1687 C CA . ALA B 1 31 ? 56.031 58.578 101.330 1.00 46.93 30 ALA B CA 1
ATOM 1688 C C . ALA B 1 31 ? 54.623 58.026 101.408 1.00 45.85 30 ALA B C 1
ATOM 1689 O O . ALA B 1 31 ? 53.808 58.273 100.517 1.00 44.60 30 ALA B O 1
ATOM 1691 N N . ILE B 1 32 ? 54.345 57.294 102.491 1.00 44.55 31 ILE B N 1
ATOM 1692 C CA . ILE B 1 32 ? 53.037 56.706 102.726 1.00 42.96 31 ILE B CA 1
ATOM 1693 C C . ILE B 1 32 ? 51.965 57.773 103.014 1.00 42.72 31 ILE B C 1
ATOM 1694 O O . ILE B 1 32 ? 50.835 57.685 102.502 1.00 41.85 31 ILE B O 1
ATOM 1699 N N . ALA B 1 33 ? 52.291 58.780 103.813 1.00 40.26 32 ALA B N 1
ATOM 1700 C CA . ALA B 1 33 ? 51.282 59.800 104.106 1.00 42.99 32 ALA B CA 1
ATOM 1701 C C . ALA B 1 33 ? 51.071 60.709 102.879 1.00 44.75 32 ALA B C 1
ATOM 1702 O O . ALA B 1 33 ? 49.994 61.239 102.703 1.00 45.40 32 ALA B O 1
ATOM 1704 N N . GLU B 1 34 ? 52.091 60.871 102.032 1.00 44.66 33 GLU B N 1
ATOM 1705 C CA A GLU B 1 34 ? 51.962 61.700 100.826 0.50 45.68 33 GLU B CA 1
ATOM 1706 C CA B GLU B 1 34 ? 51.972 61.714 100.857 0.50 45.60 33 GLU B CA 1
ATOM 1707 C C . GLU B 1 34 ? 51.042 60.953 99.888 1.00 45.32 33 GLU B C 1
ATOM 1708 O O . GLU B 1 34 ? 50.229 61.538 99.215 1.00 46.32 33 GLU B O 1
ATOM 1719 N N . ALA B 1 35 ? 51.155 59.625 99.870 1.00 45.80 34 ALA B N 1
ATOM 1720 C CA . ALA B 1 35 ? 50.316 58.800 99.017 1.00 42.19 34 ALA B CA 1
ATOM 1721 C C . ALA B 1 35 ? 48.862 58.909 99.482 1.00 40.95 34 ALA B C 1
ATOM 1722 O O . ALA B 1 35 ? 47.950 59.053 98.671 1.00 40.19 34 ALA B O 1
ATOM 1724 N N . ALA B 1 36 ? 48.650 58.890 100.791 1.00 40.39 35 ALA B N 1
ATOM 1725 C CA . ALA B 1 36 ? 47.298 58.973 101.339 1.00 41.29 35 ALA B CA 1
ATOM 1726 C C . ALA B 1 36 ? 46.562 60.246 100.891 1.00 41.23 35 ALA B C 1
ATOM 1727 O O . ALA B 1 36 ? 45.425 60.193 100.437 1.00 41.18 35 ALA B O 1
ATOM 1729 N N . ILE B 1 37 ? 47.235 61.386 100.957 1.00 42.96 36 ILE B N 1
ATOM 1730 C CA . ILE B 1 37 ? 46.595 62.642 100.590 1.00 42.79 36 ILE B CA 1
ATOM 1731 C C . ILE B 1 37 ? 46.339 62.749 99.083 1.00 41.83 36 ILE B C 1
ATOM 1732 O O . ILE B 1 37 ? 45.666 63.668 98.629 1.00 42.58 36 ILE B O 1
ATOM 1737 N N . GLN B 1 38 ? 46.857 61.798 98.313 1.00 41.56 37 GLN B N 1
ATOM 1738 C CA . GLN B 1 38 ? 46.606 61.756 96.868 1.00 42.54 37 GLN B CA 1
ATOM 1739 C C . GLN B 1 38 ? 45.339 60.931 96.574 1.00 42.10 37 GLN B C 1
ATOM 1740 O O . GLN B 1 38 ? 44.937 60.755 95.410 1.00 40.23 37 GLN B O 1
ATOM 1746 N N . ALA B 1 39 ? 44.707 60.443 97.639 1.00 40.60 38 ALA B N 1
ATOM 1747 C CA . ALA B 1 39 ? 43.466 59.695 97.508 1.00 41.48 38 ALA B CA 1
ATOM 1748 C C . ALA B 1 39 ? 42.353 60.602 96.979 1.00 40.67 38 ALA B C 1
ATOM 1749 O O . ALA B 1 39 ? 42.261 61.764 97.355 1.00 43.94 38 ALA B O 1
ATOM 1751 N N . PRO B 1 40 ? 41.512 60.080 96.091 1.00 40.24 39 PRO B N 1
ATOM 1752 C CA . PRO B 1 40 ? 40.394 60.897 95.667 1.00 41.24 39 PRO B CA 1
ATOM 1753 C C . PRO B 1 40 ? 39.286 60.880 96.719 1.00 40.49 39 PRO B C 1
ATOM 1754 O O . PRO B 1 40 ? 39.201 59.953 97.520 1.00 38.88 39 PRO B O 1
ATOM 1758 N N . SER B 1 41 ? 38.456 61.909 96.692 1.00 40.46 40 SER B N 1
ATOM 1759 C CA . SER B 1 41 ? 37.339 62.007 97.597 1.00 42.94 40 SER B CA 1
ATOM 1760 C C . SER B 1 41 ? 36.163 62.684 96.897 1.00 43.78 40 SER B C 1
ATOM 1761 O O . SER B 1 41 ? 36.370 63.602 96.078 1.00 45.38 40 SER B O 1
ATOM 1764 N N . GLY B 1 42 ? 34.945 62.226 97.187 1.00 44.25 41 GLY B N 1
ATOM 1765 C CA . GLY B 1 42 ? 33.717 62.824 96.605 1.00 44.72 41 GLY 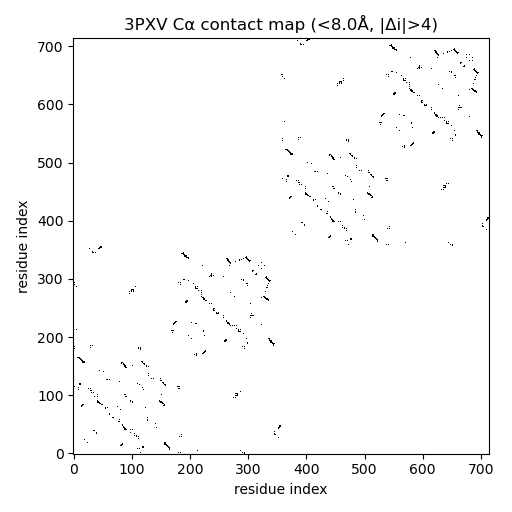B CA 1
ATOM 1766 C C . GLY B 1 42 ? 33.692 64.341 96.749 1.00 44.87 41 GLY B C 1
ATOM 1767 O O . GLY B 1 42 ? 33.917 64.840 97.836 1.00 44.99 41 GLY B O 1
ATOM 1776 N N . ASN B 1 44 ? 35.903 66.292 96.031 1.00 45.49 43 ASN B N 1
ATOM 1777 C CA . ASN B 1 44 ? 37.234 66.691 96.541 1.00 48.00 43 ASN B CA 1
ATOM 1778 C C . ASN B 1 44 ? 37.162 67.318 97.954 1.00 48.68 43 ASN B C 1
ATOM 1779 O O . ASN B 1 44 ? 38.002 68.149 98.320 1.00 47.98 43 ASN B O 1
ATOM 1784 N N . ARG B 1 45 ? 36.156 66.906 98.728 1.00 49.51 44 ARG B N 1
ATOM 1785 C CA . ARG B 1 45 ? 35.893 67.460 100.071 1.00 49.56 44 ARG B CA 1
ATOM 1786 C C . ARG B 1 45 ? 36.975 67.089 101.093 1.00 47.73 44 ARG B C 1
ATOM 1787 O O . ARG B 1 45 ? 37.113 67.761 102.093 1.00 48.62 44 ARG B O 1
ATOM 1795 N N . GLN B 1 46 ? 37.716 66.004 100.847 1.00 47.35 45 GLN B N 1
ATOM 1796 C CA . GLN B 1 46 ? 38.817 65.589 101.725 1.00 46.35 45 GLN B CA 1
ATOM 1797 C C . GLN B 1 46 ? 38.452 65.793 103.200 1.00 46.27 45 GLN B C 1
ATOM 1798 O O . GLN B 1 46 ? 39.174 66.439 103.955 1.00 43.10 45 GLN B O 1
ATOM 1804 N N . ALA B 1 47 ? 37.328 65.201 103.602 1.00 46.51 46 ALA B N 1
ATOM 1805 C CA . ALA B 1 47 ? 36.816 65.317 104.963 1.00 46.08 46 ALA B CA 1
ATOM 1806 C C . ALA B 1 47 ? 37.521 64.312 105.880 1.00 44.43 46 ALA B C 1
ATOM 1807 O O . ALA B 1 47 ? 36.894 63.540 106.589 1.00 42.46 46 ALA B O 1
ATOM 1809 N N . TRP B 1 48 ? 38.845 64.353 105.834 1.00 44.62 47 TRP B N 1
ATOM 1810 C CA . TRP B 1 48 ? 39.697 63.500 106.608 1.00 42.26 47 TRP B CA 1
ATOM 1811 C C . TRP B 1 48 ? 40.986 64.190 106.984 1.00 42.84 47 TRP B C 1
ATOM 1812 O O . TRP B 1 48 ? 41.174 65.344 106.619 1.00 45.68 47 TRP B O 1
ATOM 1823 N N . ARG B 1 49 ? 41.819 63.520 107.782 1.00 40.02 48 ARG B N 1
ATOM 1824 C CA . ARG B 1 49 ? 43.179 63.991 108.089 1.00 42.17 48 ARG B CA 1
ATOM 1825 C C . ARG B 1 49 ? 44.061 62.749 108.167 1.00 42.02 48 ARG B C 1
ATOM 1826 O O . ARG B 1 49 ? 43.559 61.653 108.416 1.00 37.53 48 ARG B O 1
ATOM 1834 N N . VAL B 1 50 ? 45.368 62.934 107.986 1.00 42.67 49 VAL B N 1
ATOM 1835 C CA . VAL B 1 50 ? 46.321 61.824 108.017 1.00 42.44 49 VAL B CA 1
ATOM 1836 C C . VAL B 1 50 ? 47.267 62.076 109.196 1.00 45.65 49 VAL B C 1
ATOM 1837 O O . VAL B 1 50 ? 48.198 62.889 109.093 1.00 45.60 49 VAL B O 1
ATOM 1841 N N . ILE B 1 51 ? 47.001 61.397 110.319 1.00 44.69 50 ILE B N 1
ATOM 1842 C CA . ILE B 1 51 ? 47.771 61.562 111.532 1.00 45.67 50 ILE B CA 1
ATOM 1843 C C . ILE B 1 51 ? 48.709 60.367 111.698 1.00 46.91 50 ILE B C 1
ATOM 1844 O O . ILE B 1 51 ? 48.258 59.263 111.996 1.00 45.94 50 ILE B O 1
ATOM 1849 N N . VAL B 1 52 ? 50.008 60.589 111.498 1.00 48.05 51 VAL B N 1
ATOM 1850 C CA . VAL B 1 52 ? 51.018 59.524 111.617 1.00 47.22 51 VAL B CA 1
ATOM 1851 C C . VAL B 1 52 ? 51.443 59.457 113.066 1.00 47.79 51 VAL B C 1
ATOM 1852 O O . VAL B 1 52 ? 52.173 60.325 113.536 1.00 49.08 51 VAL B O 1
ATOM 1856 N N . VAL B 1 53 ? 50.996 58.423 113.766 1.00 47.03 52 VAL B N 1
ATOM 1857 C CA . VAL B 1 53 ? 51.256 58.284 115.179 1.00 48.11 52 VAL B CA 1
ATOM 1858 C C . VAL B 1 53 ? 52.432 57.358 115.429 1.00 49.14 52 VAL B C 1
ATOM 1859 O O . VAL B 1 53 ? 52.436 56.245 114.961 1.00 49.55 52 VAL B O 1
ATOM 1863 N N . LYS B 1 54 ? 53.417 57.845 116.175 1.00 51.18 53 LYS B N 1
ATOM 1864 C CA . LYS B 1 54 ? 54.617 57.081 116.544 1.00 53.97 53 LYS B CA 1
ATOM 1865 C C . LYS B 1 54 ? 54.836 57.002 118.061 1.00 53.17 53 LYS B C 1
ATOM 1866 O O . LYS B 1 54 ? 55.728 56.308 118.508 1.00 53.62 53 LYS B O 1
ATOM 1872 N N . ASN B 1 55 ? 54.018 57.708 118.835 1.00 53.59 54 ASN B N 1
ATOM 1873 C CA . ASN B 1 55 ? 54.171 57.772 120.269 1.00 53.84 54 ASN B CA 1
ATOM 1874 C C . ASN B 1 55 ? 53.693 56.474 120.914 1.00 54.28 54 ASN B C 1
ATOM 1875 O O . ASN B 1 55 ? 52.501 56.153 120.851 1.00 53.04 54 ASN B O 1
ATOM 1880 N N . LYS B 1 56 ? 54.618 55.743 121.538 1.00 55.54 55 LYS B N 1
ATOM 1881 C CA . LYS B 1 56 ? 54.308 54.438 122.134 1.00 56.63 55 LYS B CA 1
ATOM 1882 C C . LYS B 1 56 ? 53.301 54.539 123.283 1.00 55.16 55 LYS B C 1
ATOM 1883 O O . LYS B 1 56 ? 52.342 53.764 123.366 1.00 50.85 55 LYS B O 1
ATOM 1889 N N . GLU B 1 57 ? 53.516 55.511 124.152 1.00 56.97 56 GLU B N 1
ATOM 1890 C CA . GLU B 1 57 ? 52.654 55.690 125.306 1.00 59.51 56 GLU B CA 1
ATOM 1891 C C . GLU B 1 57 ? 51.196 55.851 124.878 1.00 57.77 56 GLU B C 1
ATOM 1892 O O . GLU B 1 57 ? 50.326 55.133 125.374 1.00 58.44 56 GLU B O 1
ATOM 1898 N N . LEU B 1 58 ? 50.942 56.762 123.934 1.00 56.09 57 LEU B N 1
ATOM 1899 C CA . LEU B 1 58 ? 49.575 57.041 123.472 1.00 53.27 57 LEU B CA 1
ATOM 1900 C C . LEU B 1 58 ? 48.984 55.786 122.840 1.00 51.78 57 LEU B C 1
ATOM 1901 O O . LEU B 1 58 ? 47.828 55.469 123.051 1.00 51.36 57 LEU B O 1
ATOM 1914 N N . GLN B 1 60 ? 49.756 52.564 123.468 1.00 52.74 59 GLN B N 1
ATOM 1915 C CA . GLN B 1 60 ? 49.437 51.623 124.560 1.00 52.39 59 GLN B CA 1
ATOM 1916 C C . GLN B 1 60 ? 48.181 52.039 125.326 1.00 50.46 59 GLN B C 1
ATOM 1917 O O . GLN B 1 60 ? 47.386 51.192 125.728 1.00 50.16 59 GLN B O 1
ATOM 1923 N N . GLU B 1 61 ? 48.000 53.336 125.537 1.00 50.72 60 GLU B N 1
ATOM 1924 C CA . GLU B 1 61 ? 46.837 53.800 126.294 1.00 51.04 60 GLU B CA 1
ATOM 1925 C C . GLU B 1 61 ? 45.543 53.573 125.536 1.00 49.87 60 GLU B C 1
ATOM 1926 O O . GLU B 1 61 ? 44.560 53.136 126.109 1.00 49.69 60 GLU B O 1
ATOM 1940 N N . GLU B 1 63 ? 45.113 51.348 123.303 1.00 51.25 62 GLU B N 1
ATOM 1941 C CA . GLU B 1 63 ? 44.945 49.900 123.204 1.00 50.99 62 GLU B CA 1
ATOM 1942 C C . GLU B 1 63 ? 44.298 49.355 124.475 1.00 49.51 62 GLU B C 1
ATOM 1943 O O . GLU B 1 63 ? 43.342 48.585 124.407 1.00 49.34 62 GLU B O 1
ATOM 1949 N N . ALA B 1 64 ? 44.835 49.757 125.626 1.00 47.94 63 ALA B N 1
ATOM 1950 C CA . ALA B 1 64 ? 44.331 49.309 126.919 1.00 47.54 63 ALA B CA 1
ATOM 1951 C C . ALA B 1 64 ? 42.904 49.805 127.153 1.00 48.24 63 ALA B C 1
ATOM 1952 O O . ALA B 1 64 ? 42.087 49.089 127.721 1.00 51.67 63 ALA B O 1
ATOM 1954 N N . GLU B 1 65 ? 42.593 51.016 126.707 1.00 48.15 64 GLU B N 1
ATOM 1955 C CA . GLU B 1 65 ? 41.224 51.538 126.803 1.00 49.47 64 GLU B CA 1
ATOM 1956 C C . GLU B 1 65 ? 40.295 50.723 125.886 1.00 49.45 64 GLU B C 1
ATOM 1957 O O . GLU B 1 65 ? 39.190 50.312 126.295 1.00 50.63 64 GLU B O 1
ATOM 1963 N N . GLY B 1 66 ? 40.747 50.472 124.661 1.00 48.48 65 GLY B N 1
ATOM 1964 C CA . GLY B 1 66 ? 39.962 49.679 123.711 1.00 48.64 65 GLY B CA 1
ATOM 1965 C C . GLY B 1 66 ? 39.593 48.334 124.318 1.00 49.32 65 GLY B C 1
ATOM 1966 O O . GLY B 1 66 ? 38.411 47.994 124.401 1.00 49.37 65 GLY B O 1
ATOM 1967 N N . LEU B 1 67 ? 40.600 47.590 124.781 1.00 50.25 66 LEU B N 1
ATOM 1968 C CA . LEU B 1 67 ? 40.368 46.289 125.409 1.00 51.92 66 LEU B CA 1
ATOM 1969 C C . LEU B 1 67 ? 39.400 46.363 126.576 1.00 50.74 66 LEU B C 1
ATOM 1970 O O . LEU B 1 67 ? 38.581 45.477 126.739 1.00 51.72 66 LEU B O 1
ATOM 1975 N N . ALA B 1 68 ? 39.508 47.411 127.386 1.00 51.40 67 ALA B N 1
ATOM 1976 C CA . ALA B 1 68 ? 38.661 47.552 128.584 1.00 51.17 67 ALA B CA 1
ATOM 1977 C C . ALA B 1 68 ? 37.198 47.808 128.234 1.00 51.02 67 ALA B C 1
ATOM 1978 O O . ALA B 1 68 ? 36.300 47.345 128.944 1.00 52.00 67 ALA B O 1
ATOM 1980 N N . TYR B 1 69 ? 36.960 48.505 127.123 1.00 49.39 68 TYR B N 1
ATOM 1981 C CA . TYR B 1 69 ? 35.614 48.741 126.684 1.00 48.92 68 TYR B CA 1
ATOM 1982 C C . TYR B 1 69 ? 35.021 47.406 126.322 1.00 48.46 68 TYR B C 1
ATOM 1983 O O . TYR B 1 69 ? 33.918 47.091 126.742 1.00 49.87 68 TYR B O 1
ATOM 1992 N N . LEU B 1 70 ? 35.759 46.623 125.542 1.00 49.55 69 LEU B N 1
ATOM 1993 C CA . LEU B 1 70 ? 35.305 45.297 125.131 1.00 50.33 69 LEU B CA 1
ATOM 1994 C C . LEU B 1 70 ? 35.100 44.415 126.353 1.00 51.18 69 LEU B C 1
ATOM 1995 O O . LEU B 1 70 ? 34.062 43.745 126.474 1.00 52.43 69 LEU B O 1
ATOM 2000 N N . ALA B 1 71 ? 36.074 44.419 127.262 1.00 49.14 70 ALA B N 1
ATOM 2001 C CA . ALA B 1 71 ? 35.959 43.618 128.480 1.00 51.64 70 ALA B CA 1
ATOM 2002 C C . ALA B 1 71 ? 34.840 44.086 129.416 1.00 51.48 70 ALA B C 1
ATOM 2003 O O . ALA B 1 71 ? 34.527 43.382 130.370 1.00 51.16 70 ALA B O 1
ATOM 2005 N N . GLY B 1 72 ? 34.269 45.268 129.164 1.00 51.35 71 GLY B N 1
ATOM 2006 C CA . GLY B 1 72 ? 33.171 45.817 129.979 1.00 53.51 71 GLY B CA 1
ATOM 2007 C C . GLY B 1 72 ? 31.748 45.495 129.529 1.00 56.24 71 GLY B C 1
ATOM 2008 O O . GLY B 1 72 ? 30.808 45.681 130.275 1.00 58.40 71 GLY B O 1
ATOM 2017 N N . GLU B 1 74 ? 28.354 43.310 128.473 1.00 63.26 73 GLU B N 1
ATOM 2018 C CA . GLU B 1 74 ? 27.678 42.140 129.062 1.00 65.97 73 GLU B CA 1
ATOM 2019 C C . GLU B 1 74 ? 28.106 40.863 128.371 1.00 67.00 73 GLU B C 1
ATOM 2020 O O . GLU B 1 74 ? 28.241 39.814 129.003 1.00 69.15 73 GLU B O 1
ATOM 2026 N N . ASP B 1 75 ? 28.251 40.958 127.055 1.00 67.60 74 ASP B N 1
ATOM 2027 C CA . ASP B 1 75 ? 28.663 39.843 126.226 1.00 69.96 74 ASP B CA 1
ATOM 2028 C C . ASP B 1 75 ? 30.136 40.060 125.928 1.00 69.05 74 ASP B C 1
ATOM 2029 O O . ASP B 1 75 ? 30.527 40.914 125.128 1.00 68.34 74 ASP B O 1
ATOM 2034 N N . GLN B 1 76 ? 30.940 39.274 126.636 1.00 69.61 75 GLN B N 1
ATOM 2035 C CA . GLN B 1 76 ? 32.395 39.331 126.599 1.00 69.76 75 GLN B CA 1
ATOM 2036 C C . GLN B 1 76 ? 33.017 38.498 125.446 1.00 67.72 75 GLN B C 1
ATOM 2037 O O . GLN B 1 76 ? 34.232 38.502 125.271 1.00 64.99 75 GLN B O 1
ATOM 2043 N N . SER B 1 77 ? 32.169 37.815 124.675 1.00 68.07 76 SER B N 1
ATOM 2044 C CA . SER B 1 77 ? 32.568 36.923 123.574 1.00 69.11 76 SER B CA 1
ATOM 2045 C C . SER B 1 77 ? 33.654 37.515 122.719 1.00 66.25 76 SER B C 1
ATOM 2046 O O . SER B 1 77 ? 34.680 36.893 122.474 1.00 66.87 76 SER B O 1
ATOM 2049 N N . SER B 1 78 ? 33.413 38.728 122.257 1.00 64.73 77 SER B N 1
ATOM 2050 C CA . SER B 1 78 ? 34.383 39.429 121.443 1.00 63.07 77 SER B CA 1
ATOM 2051 C C . SER B 1 78 ? 35.711 39.642 122.170 1.00 61.11 77 SER B C 1
ATOM 2052 O O . SER B 1 78 ? 36.763 39.356 121.615 1.00 61.48 77 SER B O 1
ATOM 2055 N N . TYR B 1 79 ? 35.681 40.105 123.413 1.00 60.59 78 TYR B N 1
ATOM 2056 C CA . TYR B 1 79 ? 36.923 40.300 124.164 1.00 59.84 78 TYR B CA 1
ATOM 2057 C C . TYR B 1 79 ? 37.657 38.978 124.413 1.00 61.43 78 TYR B C 1
ATOM 2058 O O . TYR B 1 79 ? 38.876 38.949 124.533 1.00 61.40 78 TYR B O 1
ATOM 2067 N N . ASN B 1 80 ? 36.911 37.883 124.492 1.00 63.54 79 ASN B N 1
ATOM 2068 C CA . ASN B 1 80 ? 37.511 36.580 124.706 1.00 64.51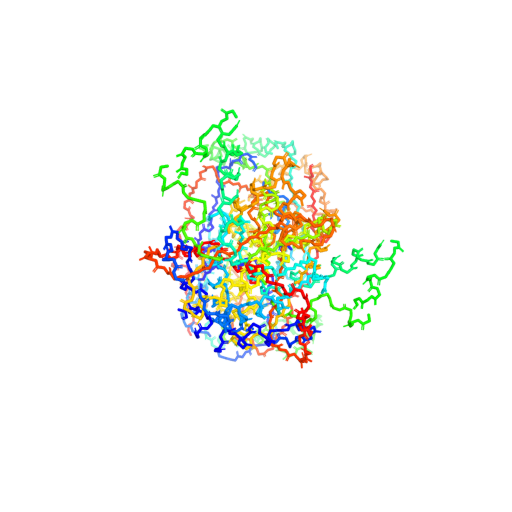 79 ASN B CA 1
ATOM 2069 C C . ASN B 1 80 ? 38.175 36.038 123.430 1.00 64.84 79 ASN B C 1
ATOM 2070 O O . ASN B 1 80 ? 39.231 35.423 123.517 1.00 64.67 79 ASN B O 1
ATOM 2075 N N . ARG B 1 81 ? 37.580 36.270 122.258 1.00 64.95 80 ARG B N 1
ATOM 2076 C CA . ARG B 1 81 ? 38.203 35.834 121.002 1.00 65.26 80 ARG B CA 1
ATOM 2077 C C . ARG B 1 81 ? 39.566 36.537 120.874 1.00 65.18 80 ARG B C 1
ATOM 2078 O O . ARG B 1 81 ? 40.546 35.903 120.517 1.00 66.98 80 ARG B O 1
ATOM 2080 N N . ILE B 1 82 ? 39.619 37.827 121.217 1.00 64.18 81 ILE B N 1
ATOM 2081 C CA . ILE B 1 82 ? 40.860 38.625 121.213 1.00 63.55 81 ILE B CA 1
ATOM 2082 C C . ILE B 1 82 ? 41.934 38.148 122.222 1.00 64.72 81 ILE B C 1
ATOM 2083 O O . ILE B 1 82 ? 43.114 38.090 121.877 1.00 64.48 81 ILE B O 1
ATOM 2096 N N . GLU B 1 84 ? 42.364 35.194 123.283 1.00 70.12 83 GLU B N 1
ATOM 2097 C CA . GLU B 1 84 ? 42.775 33.864 122.797 1.00 73.33 83 GLU B CA 1
ATOM 2098 C C . GLU B 1 84 ? 43.691 33.947 121.561 1.00 72.97 83 GLU B C 1
ATOM 2099 O O . GLU B 1 84 ? 44.400 33.000 121.239 1.00 72.98 83 GLU B O 1
ATOM 2105 N N . ARG B 1 85 ? 43.660 35.084 120.877 1.00 72.55 84 ARG B N 1
ATOM 2106 C CA . ARG B 1 85 ? 44.449 35.317 119.671 1.00 72.36 84 ARG B CA 1
ATOM 2107 C C . ARG B 1 85 ? 45.794 36.020 119.981 1.00 72.32 84 ARG B C 1
ATOM 2108 O O . ARG B 1 85 ? 46.590 36.250 119.080 1.00 74.11 84 ARG B O 1
ATOM 2116 N N . GLY B 1 86 ? 46.071 36.334 121.246 1.00 72.14 85 GLY B N 1
ATOM 2117 C CA . GLY B 1 86 ? 47.304 37.067 121.607 1.00 72.97 85 GLY B CA 1
ATOM 2118 C C . GLY B 1 86 ? 47.103 38.221 122.592 1.00 73.46 85 GLY B C 1
ATOM 2119 O O . GLY B 1 86 ? 48.058 38.654 123.247 1.00 74.49 85 GLY B O 1
ATOM 2120 N N . GLY B 1 87 ? 45.866 38.721 122.706 1.00 72.95 86 GLY B N 1
ATOM 2121 C CA . GLY B 1 87 ? 45.530 39.800 123.645 1.00 73.19 86 GLY B CA 1
ATOM 2122 C C . GLY B 1 87 ? 45.989 41.186 123.228 1.00 71.96 86 GLY B C 1
ATOM 2123 O O . GLY B 1 87 ? 46.082 42.106 124.062 1.00 73.02 86 GLY B O 1
ATOM 2124 N N . ARG B 1 88 ? 46.292 41.339 121.943 1.00 69.57 87 ARG B N 1
ATOM 2125 C CA . ARG B 1 88 ? 46.748 42.602 121.429 1.00 68.47 87 ARG B CA 1
ATOM 2126 C C . ARG B 1 88 ? 45.760 43.047 120.401 1.00 66.42 87 ARG B C 1
ATOM 2127 O O . ARG B 1 88 ? 45.179 42.236 119.670 1.00 68.51 87 ARG B O 1
ATOM 2135 N N . LEU B 1 89 ? 45.559 44.354 120.378 1.00 61.02 88 LEU B N 1
ATOM 2136 C CA . LEU B 1 89 ? 44.636 44.988 119.475 1.00 57.16 88 LEU B CA 1
ATOM 2137 C C . LEU B 1 89 ? 45.507 45.560 118.326 1.00 53.78 88 LEU B C 1
ATOM 2138 O O . LEU B 1 89 ? 45.124 45.494 117.170 1.00 51.24 88 LEU B O 1
ATOM 2143 N N . PHE B 1 90 ? 46.714 46.042 118.649 1.00 51.49 89 PHE B N 1
ATOM 2144 C CA . PHE B 1 90 ? 47.620 46.576 117.649 1.00 49.11 89 PHE B CA 1
ATOM 2145 C C . PHE B 1 90 ? 48.764 45.652 117.242 1.00 49.62 89 PHE B C 1
ATOM 2146 O O . PHE B 1 90 ? 49.657 46.059 116.501 1.00 52.61 89 PHE B O 1
ATOM 2154 N N . TYR B 1 91 ? 48.708 44.406 117.693 1.00 49.96 90 TYR B N 1
ATOM 2155 C CA . TYR B 1 91 ? 49.674 43.370 117.355 1.00 48.71 90 TYR B CA 1
ATOM 2156 C C . TYR B 1 91 ? 51.155 43.783 117.461 1.00 47.91 90 TYR B C 1
ATOM 2157 O O . TYR B 1 91 ? 52.008 43.323 116.700 1.00 46.01 90 TYR B O 1
ATOM 2166 N N . GLY B 1 92 ? 51.457 44.626 118.436 1.00 48.73 91 GLY B N 1
ATOM 2167 C CA . GLY B 1 92 ? 52.834 45.083 118.678 1.00 48.32 91 GLY B CA 1
ATOM 2168 C C . GLY B 1 92 ? 53.358 46.095 117.673 1.00 48.71 91 GLY B C 1
ATOM 2169 O O . GLY B 1 92 ? 54.570 46.304 117.590 1.00 50.12 91 GLY B O 1
ATOM 2170 N N . ALA B 1 93 ? 52.456 46.697 116.890 1.00 48.23 92 ALA B N 1
ATOM 2171 C CA . ALA B 1 93 ? 52.837 47.675 115.875 1.00 47.35 92 ALA B CA 1
ATOM 2172 C C . ALA B 1 93 ? 53.395 48.884 116.569 1.00 46.99 92 ALA B C 1
ATOM 2173 O O . ALA B 1 93 ? 52.808 49.345 117.542 1.00 47.28 92 ALA B O 1
ATOM 2175 N N . PRO B 1 94 ? 54.515 49.415 116.060 1.00 47.32 93 PRO B N 1
ATOM 2176 C CA . PRO B 1 94 ? 55.152 50.566 116.667 1.00 50.85 93 PRO B CA 1
ATOM 2177 C C . PRO B 1 94 ? 54.628 51.913 116.172 1.00 51.08 93 PRO B C 1
ATOM 2178 O O . PRO B 1 94 ? 55.060 52.944 116.667 1.00 52.54 93 PRO B O 1
ATOM 2182 N N . CYS B 1 95 ? 53.739 51.910 115.184 1.00 51.54 94 CYS B N 1
ATOM 2183 C CA . CYS B 1 95 ? 53.137 53.151 114.689 1.00 51.21 94 CYS B CA 1
ATOM 2184 C C . CYS B 1 95 ? 51.901 52.862 113.872 1.00 47.70 94 CYS B C 1
ATOM 2185 O O . CYS B 1 95 ? 51.672 51.742 113.445 1.00 46.04 94 CYS B O 1
ATOM 2196 N N . ILE B 1 97 ? 48.654 55.037 111.304 1.00 44.53 96 ILE B N 1
ATOM 2197 C CA . ILE B 1 97 ? 48.081 56.238 110.765 1.00 43.09 96 ILE B CA 1
ATOM 2198 C C . ILE B 1 97 ? 46.629 56.184 111.146 1.00 42.47 96 ILE B C 1
ATOM 2199 O O . ILE B 1 97 ? 45.944 55.201 110.841 1.00 43.65 96 ILE B O 1
ATOM 2204 N N . VAL B 1 98 ? 46.187 57.209 111.867 1.00 42.33 97 VAL B N 1
ATOM 2205 C CA . VAL B 1 98 ? 44.794 57.357 112.288 1.00 40.44 97 VAL B CA 1
ATOM 2206 C C . VAL B 1 98 ? 44.120 58.317 111.333 1.00 39.93 97 VAL B C 1
ATOM 2207 O O . VAL B 1 98 ? 44.665 59.379 111.069 1.00 41.08 97 VAL B O 1
ATOM 2211 N N . VAL B 1 99 ? 42.955 57.928 110.796 1.00 41.19 98 VAL B N 1
ATOM 2212 C CA . VAL B 1 99 ? 42.197 58.745 109.850 1.00 40.36 98 VAL B CA 1
ATOM 2213 C C . VAL B 1 99 ? 40.866 59.177 110.444 1.00 41.50 98 VAL B C 1
ATOM 2214 O O . VAL B 1 99 ? 39.892 58.436 110.422 1.00 44.16 98 VAL B O 1
ATOM 2218 N N . PRO B 1 100 ? 40.837 60.364 111.055 1.00 43.46 99 PRO B N 1
ATOM 2219 C CA . PRO B 1 100 ? 39.573 60.851 111.570 1.00 44.64 99 PRO B CA 1
ATOM 2220 C C . PRO B 1 100 ? 38.726 61.415 110.427 1.00 44.52 99 PRO B C 1
ATOM 2221 O O . PRO B 1 100 ? 39.247 61.759 109.372 1.00 42.95 99 PRO B O 1
ATOM 2225 N N . ILE B 1 101 ? 37.430 61.526 110.637 1.00 45.63 100 ILE B N 1
ATOM 2226 C CA . ILE B 1 101 ? 36.561 61.992 109.572 1.00 44.94 100 ILE B CA 1
ATOM 2227 C C . ILE B 1 101 ? 35.488 62.926 110.109 1.00 46.56 100 ILE B C 1
ATOM 2228 O O . ILE B 1 101 ? 35.196 62.931 111.314 1.00 44.13 100 ILE B O 1
ATOM 2233 N N . ASP B 1 102 ? 34.927 63.730 109.204 1.00 48.15 101 ASP B N 1
ATOM 2234 C CA . ASP B 1 102 ? 33.848 64.651 109.527 1.00 49.34 101 ASP B CA 1
ATOM 2235 C C . ASP B 1 102 ? 32.576 63.800 109.485 1.00 49.90 101 ASP B C 1
ATOM 2236 O O . ASP B 1 102 ? 32.243 63.262 108.448 1.00 51.94 101 ASP B O 1
ATOM 2241 N N . PRO B 1 103 ? 31.894 63.628 110.618 1.00 51.51 102 PRO B N 1
ATOM 2242 C CA . PRO B 1 103 ? 30.677 62.820 110.607 1.00 54.61 102 PRO B CA 1
ATOM 2243 C C . PRO B 1 103 ? 29.431 63.480 109.981 1.00 56.66 102 PRO B C 1
ATOM 2244 O O . PRO B 1 103 ? 28.458 62.783 109.738 1.00 56.45 102 PRO B O 1
ATOM 2248 N N . THR B 1 104 ? 29.454 64.798 109.750 1.00 59.86 103 THR B N 1
ATOM 2249 C CA . THR B 1 104 ? 28.307 65.517 109.155 1.00 63.24 103 THR B CA 1
ATOM 2250 C C . THR B 1 104 ? 28.324 65.359 107.637 1.00 65.34 103 THR B C 1
ATOM 2251 O O . THR B 1 104 ? 27.525 65.969 106.930 1.00 68.10 103 THR B O 1
ATOM 2255 N N . GLN B 1 105 ? 29.299 64.598 107.150 1.00 65.52 104 GLN B N 1
ATOM 2256 C CA . GLN B 1 105 ? 29.433 64.262 105.741 1.00 66.97 104 GLN B CA 1
ATOM 2257 C C . GLN B 1 105 ? 28.889 62.818 105.537 1.00 66.04 104 GLN B C 1
ATOM 2258 O O . GLN B 1 105 ? 29.016 62.245 104.465 1.00 66.79 104 GLN B O 1
ATOM 2264 N N . TYR B 1 106 ? 28.335 62.243 106.607 1.00 64.95 105 TYR B N 1
ATOM 2265 C CA . TYR B 1 106 ? 27.664 60.937 106.610 1.00 64.90 105 TYR B CA 1
ATOM 2266 C C . TYR B 1 106 ? 28.364 59.821 105.790 1.00 59.71 105 TYR B C 1
ATOM 2267 O O . TYR B 1 106 ? 29.571 59.644 105.907 1.00 58.83 105 TYR B O 1
ATOM 2276 N N . GLY B 1 107 ? 27.607 59.080 104.982 1.00 56.21 106 GLY B N 1
ATOM 2277 C CA . GLY B 1 107 ? 28.136 57.976 104.188 1.00 51.70 106 GLY B CA 1
ATOM 2278 C C . GLY B 1 107 ? 29.232 58.347 103.225 1.00 47.95 106 GLY B C 1
ATOM 2279 O O . GLY B 1 107 ? 30.193 57.606 103.059 1.00 45.06 106 GLY B O 1
ATOM 2280 N N . PRO B 1 108 ? 29.086 59.483 102.553 1.00 46.96 107 PRO B N 1
ATOM 2281 C CA . PRO B 1 108 ? 30.165 59.836 101.640 1.00 47.30 107 PRO B CA 1
ATOM 2282 C C . PRO B 1 108 ? 31.551 59.943 102.317 1.00 44.89 107 PRO B C 1
ATOM 2283 O O . PRO B 1 108 ? 32.546 59.629 101.693 1.00 42.18 107 PRO B O 1
ATOM 2287 N N . ALA B 1 109 ? 31.602 60.375 103.577 1.00 44.81 108 ALA B N 1
ATOM 2288 C CA . ALA B 1 109 ? 32.884 60.475 104.297 1.00 44.53 108 ALA B CA 1
ATOM 2289 C C . ALA B 1 109 ? 33.504 59.095 104.625 1.00 43.49 108 ALA B C 1
ATOM 2290 O O . ALA B 1 109 ? 34.712 58.960 104.706 1.00 43.67 108 ALA B O 1
ATOM 2292 N N . LEU B 1 110 ? 32.666 58.085 104.819 1.00 43.77 109 LEU B N 1
ATOM 2293 C CA . LEU B 1 110 ? 33.143 56.741 105.063 1.00 42.55 109 LEU B CA 1
ATOM 2294 C C . LEU B 1 110 ? 33.727 56.138 103.791 1.00 40.52 109 LEU B C 1
ATOM 2295 O O . LEU B 1 110 ? 34.781 55.562 103.855 1.00 42.20 109 LEU B O 1
ATOM 2300 N N . VAL B 1 111 ? 33.054 56.253 102.651 1.00 41.69 110 VAL B N 1
ATOM 2301 C CA . VAL B 1 111 ? 33.594 55.771 101.370 1.00 39.64 110 VAL B CA 1
ATOM 2302 C C . VAL B 1 111 ? 35.008 56.401 101.173 1.00 40.79 110 VAL B C 1
ATOM 2303 O O . VAL B 1 111 ? 36.030 55.685 101.067 1.00 40.18 110 VAL B O 1
ATOM 2307 N N . ASP B 1 112 ? 35.076 57.731 101.236 1.00 39.67 111 ASP B N 1
ATOM 2308 C CA . ASP B 1 112 ? 36.331 58.451 101.123 1.00 39.79 111 ASP B CA 1
ATOM 2309 C C . ASP B 1 112 ? 37.357 57.913 102.102 1.00 40.51 111 ASP B C 1
ATOM 2310 O O . ASP B 1 112 ? 38.548 57.787 101.766 1.00 38.64 111 ASP B O 1
ATOM 2315 N N . CYS B 1 113 ? 36.901 57.598 103.315 1.00 41.55 112 CYS B N 1
ATOM 2316 C CA . CYS B 1 113 ? 37.782 57.083 104.338 1.00 41.41 112 CYS B CA 1
ATOM 2317 C C . CYS B 1 113 ? 38.431 55.785 103.898 1.00 41.16 112 CYS B C 1
ATOM 2318 O O . CYS B 1 113 ? 39.652 55.615 104.072 1.00 43.48 112 CYS B O 1
ATOM 2321 N N . GLY B 1 114 ? 37.625 54.881 103.330 1.00 40.89 113 GLY B N 1
ATOM 2322 C CA . GLY B 1 114 ? 38.111 53.586 102.850 1.00 39.46 113 GLY B CA 1
ATOM 2323 C C . GLY B 1 114 ? 39.042 53.739 101.663 1.00 39.61 113 GLY B C 1
ATOM 2324 O O . GLY B 1 114 ? 40.003 53.007 101.521 1.00 37.87 113 GLY B O 1
ATOM 2325 N N . ILE B 1 115 ? 38.738 54.716 100.807 1.00 41.10 114 ILE B N 1
ATOM 2326 C CA . ILE B 1 115 ? 39.581 55.013 99.663 1.00 39.22 114 ILE B CA 1
ATOM 2327 C C . ILE B 1 115 ? 40.960 55.398 100.132 1.00 39.94 114 ILE B C 1
ATOM 2328 O O . ILE B 1 115 ? 41.950 54.967 99.566 1.00 40.18 114 ILE B O 1
ATOM 2333 N N . LEU B 1 116 ? 41.037 56.210 101.180 1.00 39.32 115 LEU B N 1
ATOM 2334 C CA . LEU B 1 116 ? 42.326 56.651 101.659 1.00 37.98 115 LEU B CA 1
ATOM 2335 C C . LEU B 1 116 ? 43.078 55.534 102.408 1.00 40.65 115 LEU B C 1
ATOM 2336 O O . LEU B 1 116 ? 44.305 55.386 102.236 1.00 39.24 115 LEU B O 1
ATOM 2341 N N . CYS B 1 117 ? 42.364 54.747 103.223 1.00 39.09 116 CYS B N 1
ATOM 2342 C CA . CYS B 1 117 ? 43.027 53.687 103.976 1.00 40.54 116 CYS B CA 1
ATOM 2343 C C . CYS B 1 117 ? 43.630 52.650 103.054 1.00 40.38 116 CYS B C 1
ATOM 2344 O O . CYS B 1 117 ? 44.713 52.162 103.327 1.00 41.29 116 CYS B O 1
ATOM 2347 N N . GLN B 1 118 ? 42.947 52.329 101.953 1.00 43.00 117 GLN B N 1
ATOM 2348 C CA . GLN B 1 118 ? 43.488 51.382 100.957 1.00 42.06 117 GLN B CA 1
ATOM 2349 C C . GLN B 1 118 ? 44.705 52.013 100.283 1.00 40.60 117 GLN B C 1
ATOM 2350 O O . GLN B 1 118 ? 45.699 51.339 100.048 1.00 39.93 117 GLN B O 1
ATOM 2356 N N . THR B 1 119 ? 44.655 53.307 99.995 1.00 39.57 118 THR B N 1
ATOM 2357 C CA . THR B 1 119 ? 45.817 53.958 99.384 1.00 38.39 118 THR B CA 1
ATOM 2358 C C . THR B 1 119 ? 47.039 53.832 100.309 1.00 39.65 118 THR B C 1
ATOM 2359 O O . THR B 1 119 ? 48.155 53.532 99.858 1.00 38.99 118 THR B O 1
ATOM 2363 N N . ILE B 1 120 ? 46.819 54.016 101.610 1.00 39.88 119 ILE B N 1
ATOM 2364 C CA . ILE B 1 120 ? 47.881 53.819 102.588 1.00 39.99 119 ILE B CA 1
ATOM 2365 C C . ILE B 1 120 ? 48.410 52.373 102.527 1.00 41.60 119 ILE B C 1
ATOM 2366 O O . ILE B 1 120 ? 49.624 52.148 102.402 1.00 42.51 119 ILE B O 1
ATOM 2371 N N . ALA B 1 121 ? 47.498 51.403 102.606 1.00 40.07 120 ALA B N 1
ATOM 2372 C CA . ALA B 1 121 ? 47.904 50.004 102.675 1.00 42.60 120 ALA B CA 1
ATOM 2373 C C . ALA B 1 121 ? 48.700 49.607 101.445 1.00 42.74 120 ALA B C 1
ATOM 2374 O O . ALA B 1 121 ? 49.738 48.941 101.562 1.00 43.70 120 ALA B O 1
ATOM 2376 N N . LEU B 1 122 ? 48.240 50.028 100.269 1.00 41.16 121 LEU B N 1
ATOM 2377 C CA . LEU B 1 122 ? 48.959 49.690 99.038 1.00 42.68 121 LEU B CA 1
ATOM 2378 C C . LEU B 1 122 ? 50.309 50.396 98.990 1.00 43.19 121 LEU B C 1
ATOM 2379 O O . LEU B 1 122 ? 51.332 49.787 98.626 1.00 45.54 121 LEU B O 1
ATOM 2384 N N . ALA B 1 123 ? 50.338 51.671 99.377 1.00 43.08 122 ALA B N 1
ATOM 2385 C CA . ALA B 1 123 ? 51.626 52.392 99.400 1.00 41.91 122 ALA B CA 1
ATOM 2386 C C . ALA B 1 123 ? 52.615 51.716 100.365 1.00 39.19 122 ALA B C 1
ATOM 2387 O O . ALA B 1 123 ? 53.772 51.519 100.040 1.00 38.30 122 ALA B O 1
ATOM 2389 N N . ALA B 1 124 ? 52.143 51.326 101.539 1.00 41.66 123 ALA B N 1
ATOM 2390 C CA . ALA B 1 124 ? 53.013 50.688 102.521 1.00 41.67 123 ALA B CA 1
ATOM 2391 C C . ALA B 1 124 ? 53.541 49.361 101.981 1.00 44.07 123 ALA B C 1
ATOM 2392 O O . ALA B 1 124 ? 54.740 49.036 102.098 1.00 46.66 123 ALA B O 1
ATOM 2394 N N . THR B 1 125 ? 52.653 48.605 101.346 1.00 44.07 124 THR B N 1
ATOM 2395 C CA . THR B 1 125 ? 53.014 47.279 100.856 1.00 44.54 124 THR B CA 1
ATOM 2396 C C . THR B 1 125 ? 54.067 47.379 99.760 1.00 44.81 124 THR B C 1
ATOM 2397 O O . THR B 1 125 ? 54.958 46.541 99.718 1.00 44.98 124 THR B O 1
ATOM 2401 N N . SER B 1 126 ? 53.957 48.396 98.897 1.00 43.89 125 SER B N 1
ATOM 2402 C CA . SER B 1 126 ? 54.927 48.618 97.811 1.00 43.64 125 SER B CA 1
ATOM 2403 C C . SER B 1 126 ? 56.283 48.985 98.366 1.00 44.28 125 SER B C 1
ATOM 2404 O O . SER B 1 126 ? 57.294 48.808 97.683 1.00 44.47 125 SER B O 1
ATOM 2407 N N . LEU B 1 127 ? 56.290 49.554 99.576 1.00 45.85 126 LEU B N 1
ATOM 2408 C CA . LEU B 1 127 ? 57.539 49.976 100.249 1.00 46.87 126 LEU B CA 1
ATOM 2409 C C . LEU B 1 127 ? 58.109 48.932 101.186 1.00 46.79 126 LEU B C 1
ATOM 2410 O O . LEU B 1 127 ? 59.073 49.193 101.882 1.00 48.16 126 LEU B O 1
ATOM 2415 N N . GLY B 1 128 ? 57.535 47.734 101.186 1.00 47.14 127 GLY B N 1
ATOM 2416 C CA . GLY B 1 128 ? 58.011 46.667 102.063 1.00 47.75 127 GLY B CA 1
ATOM 2417 C C . GLY B 1 128 ? 57.580 46.852 103.511 1.00 47.77 127 GLY B C 1
ATOM 2418 O O . GLY B 1 128 ? 58.112 46.177 104.401 1.00 46.03 127 GLY B O 1
ATOM 2419 N N . ILE B 1 129 ? 56.616 47.757 103.745 1.00 46.94 128 ILE B N 1
ATOM 2420 C CA . ILE B 1 129 ? 56.086 48.002 105.092 1.00 47.08 128 ILE B CA 1
ATOM 2421 C C . ILE B 1 129 ? 54.783 47.209 105.314 1.00 46.97 128 ILE B C 1
ATOM 2422 O O . ILE B 1 129 ? 53.773 47.442 104.641 1.00 46.63 128 ILE B O 1
ATOM 2427 N N . ALA B 1 130 ? 54.815 46.299 106.281 1.00 45.87 129 ALA B N 1
ATOM 2428 C CA . ALA B 1 130 ? 53.663 45.500 106.635 1.00 44.02 129 ALA B CA 1
ATOM 2429 C C . ALA B 1 130 ? 52.605 46.401 107.247 1.00 44.32 129 ALA B C 1
ATOM 2430 O O . ALA B 1 130 ? 52.914 47.402 107.897 1.00 45.42 129 ALA B O 1
ATOM 2432 N N . ASN B 1 131 ? 51.346 46.031 107.057 1.00 44.28 130 ASN B N 1
ATOM 2433 C CA . ASN B 1 131 ? 50.241 46.848 107.526 1.00 42.88 130 ASN B CA 1
ATOM 2434 C C . ASN B 1 131 ? 48.954 46.059 107.766 1.00 43.20 130 ASN B C 1
ATOM 2435 O O . ASN B 1 131 ? 48.829 44.893 107.375 1.00 40.72 130 ASN B O 1
ATOM 2440 N N . ILE B 1 132 ? 47.999 46.718 108.417 1.00 42.71 131 ILE B N 1
ATOM 2441 C CA . ILE B 1 132 ? 46.681 46.169 108.622 1.00 40.83 131 ILE B CA 1
ATOM 2442 C C . ILE B 1 132 ? 45.706 47.302 108.954 1.00 42.51 131 ILE B C 1
ATOM 2443 O O . ILE B 1 132 ? 46.048 48.186 109.754 1.00 41.31 131 ILE B O 1
ATOM 2456 N N . CYS B 1 134 ? 42.722 48.750 110.940 1.00 43.95 133 CYS B N 1
ATOM 2457 C CA . CYS B 1 134 ? 42.304 48.383 112.265 1.00 44.30 133 CYS B CA 1
ATOM 2458 C C . CYS B 1 134 ? 41.219 49.300 112.703 1.00 43.66 133 CYS B C 1
ATOM 2459 O O . CYS B 1 134 ? 41.463 50.436 113.025 1.00 43.77 133 CYS B O 1
ATOM 2462 N N . GLY B 1 135 ? 40.001 48.791 112.702 1.00 44.91 134 GLY B N 1
ATOM 2463 C CA . GLY B 1 135 ? 38.847 49.553 113.147 1.00 46.17 134 GLY B CA 1
ATOM 2464 C C . GLY B 1 135 ? 38.772 49.573 114.660 1.00 47.17 134 GLY B C 1
ATOM 2465 O O . GLY B 1 135 ? 38.047 50.408 115.235 1.00 47.07 134 GLY B O 1
ATOM 2466 N N . TYR B 1 136 ? 39.517 48.654 115.294 1.00 46.20 135 TYR B N 1
ATOM 2467 C CA . TYR B 1 136 ? 39.519 48.527 116.751 1.00 46.62 135 TYR B CA 1
ATOM 2468 C C . TYR B 1 136 ? 40.174 49.706 117.468 1.00 45.84 135 TYR B C 1
ATOM 2469 O O . TYR B 1 136 ? 39.876 49.955 118.632 1.00 43.74 135 TYR B O 1
ATOM 2478 N N . THR B 1 137 ? 41.036 50.449 116.780 1.00 45.53 136 THR B N 1
ATOM 2479 C CA . THR B 1 137 ? 41.600 51.663 117.377 1.00 45.22 136 THR B CA 1
ATOM 2480 C C . THR B 1 137 ? 40.427 52.532 117.827 1.00 45.42 136 THR B C 1
ATOM 2481 O O . THR B 1 137 ? 40.551 53.291 118.786 1.00 45.60 136 THR B O 1
ATOM 2485 N N . GLY B 1 138 ? 39.302 52.422 117.106 1.00 45.69 137 GLY B N 1
ATOM 2486 C CA . GLY B 1 138 ? 38.089 53.167 117.409 1.00 46.21 137 GLY B CA 1
ATOM 2487 C C . GLY B 1 138 ? 37.497 52.951 118.793 1.00 44.95 137 GLY B C 1
ATOM 2488 O O . GLY B 1 138 ? 36.731 53.772 119.277 1.00 43.76 137 GLY B O 1
ATOM 2489 N N . LEU B 1 139 ? 37.841 51.832 119.415 1.00 45.02 138 LEU B N 1
ATOM 2490 C CA . LEU B 1 139 ? 37.344 51.496 120.740 1.00 45.70 138 LEU B CA 1
ATOM 2491 C C . LEU B 1 139 ? 37.907 52.432 121.827 1.00 46.12 138 LEU B C 1
ATOM 2492 O O . LEU B 1 139 ? 37.331 52.562 122.899 1.00 46.15 138 LEU B O 1
ATOM 2497 N N . ALA B 1 140 ? 39.006 53.122 121.529 1.00 47.02 139 ALA B N 1
ATOM 2498 C CA . ALA B 1 140 ? 39.589 54.076 122.469 1.00 46.93 139 ALA B CA 1
ATOM 2499 C C . ALA B 1 140 ? 38.645 55.259 122.741 1.00 47.01 139 ALA B C 1
ATOM 2500 O O . ALA B 1 140 ? 38.747 55.902 123.774 1.00 48.23 139 ALA B O 1
ATOM 2502 N N . PHE B 1 141 ? 37.724 55.519 121.823 1.00 44.05 140 PHE B N 1
ATOM 2503 C CA . PHE B 1 141 ? 36.807 56.650 121.915 1.00 45.44 140 PHE B CA 1
ATOM 2504 C C . PHE B 1 141 ? 35.399 56.252 122.291 1.00 45.67 140 PHE B C 1
ATOM 2505 O O . PHE B 1 141 ? 34.580 57.103 122.603 1.00 45.83 140 PHE B O 1
ATOM 2513 N N . ALA B 1 142 ? 35.141 54.953 122.271 1.00 47.33 141 ALA B N 1
ATOM 2514 C CA . ALA B 1 142 ? 33.791 54.412 122.375 1.00 47.22 141 ALA B CA 1
ATOM 2515 C C . ALA B 1 142 ? 32.994 54.725 123.616 1.00 48.02 141 ALA B C 1
ATOM 2516 O O . ALA B 1 142 ? 31.795 54.894 123.522 1.00 50.82 141 ALA B O 1
ATOM 2518 N N . SER B 1 143 ? 33.629 54.797 124.775 1.00 50.75 142 SER B N 1
ATOM 2519 C CA . SER B 1 143 ? 32.900 55.086 126.019 1.00 50.53 142 SER B CA 1
ATOM 2520 C C . SER B 1 143 ? 32.503 56.551 126.088 1.00 51.19 142 SER B C 1
ATOM 2521 O O . SER B 1 143 ? 31.603 56.915 126.835 1.00 50.70 142 SER B O 1
ATOM 2524 N N . GLY B 1 144 ? 33.199 57.386 125.316 1.00 50.95 143 GLY B N 1
ATOM 2525 C CA . GLY B 1 144 ? 32.985 58.822 125.331 1.00 51.35 143 GLY B CA 1
ATOM 2526 C C . GLY B 1 144 ? 33.727 59.513 126.480 1.00 51.76 143 GLY B C 1
ATOM 2527 O O . GLY B 1 144 ? 33.897 60.741 126.477 1.00 52.28 143 GLY B O 1
ATOM 2528 N N . LEU B 1 145 ? 34.194 58.728 127.448 1.00 52.11 144 LEU B N 1
ATOM 2529 C CA . LEU B 1 145 ? 34.854 59.264 128.667 1.00 53.39 144 LEU B CA 1
ATOM 2530 C C . LEU B 1 145 ? 36.299 59.706 128.426 1.00 52.53 144 LEU B C 1
ATOM 2531 O O . LEU B 1 145 ? 36.772 60.636 129.064 1.00 52.88 144 LEU B O 1
ATOM 2536 N N . ARG B 1 146 ? 36.989 59.053 127.496 1.00 51.32 145 ARG B N 1
ATOM 2537 C CA . ARG B 1 146 ? 38.332 59.453 127.134 1.00 51.70 145 ARG B CA 1
ATOM 2538 C C . ARG B 1 146 ? 38.419 59.925 125.682 1.00 51.14 145 ARG B C 1
ATOM 2539 O O . ARG B 1 146 ? 39.515 60.176 125.183 1.00 51.44 145 ARG B O 1
ATOM 2547 N N . ALA B 1 147 ? 37.272 60.120 125.031 1.00 50.56 146 ALA B N 1
ATOM 2548 C CA . ALA B 1 147 ? 37.252 60.518 123.612 1.00 51.55 146 ALA B CA 1
ATOM 2549 C C . ALA B 1 147 ? 37.862 61.892 123.317 1.00 51.56 146 ALA B C 1
ATOM 2550 O O . ALA B 1 147 ? 38.638 62.026 122.352 1.00 51.92 146 ALA B O 1
ATOM 2552 N N . GLU B 1 148 ? 37.531 62.904 124.118 1.00 52.94 147 GLU B N 1
ATOM 2553 C CA . GLU B 1 148 ? 38.067 64.257 123.883 1.00 55.22 147 GLU B CA 1
ATOM 2554 C C . GLU B 1 148 ? 39.569 64.294 124.138 1.00 53.41 147 GLU B C 1
ATOM 2555 O O . GLU B 1 148 ? 40.298 64.939 123.410 1.00 52.84 147 GLU B O 1
ATOM 2561 N N . GLU B 1 149 ? 40.011 63.594 125.175 1.00 52.92 148 GLU B N 1
ATOM 2562 C CA . GLU B 1 149 ? 41.418 63.467 125.504 1.00 53.62 148 GLU B CA 1
ATOM 2563 C C . GLU B 1 149 ? 42.215 62.875 124.340 1.00 53.96 148 GLU B C 1
ATOM 2564 O O . GLU B 1 149 ? 43.173 63.494 123.865 1.00 54.51 148 GLU B O 1
ATOM 2570 N N . PHE B 1 150 ? 41.847 61.673 123.885 1.00 51.73 149 PHE B N 1
ATOM 2571 C CA . PHE B 1 150 ? 42.576 61.089 122.779 1.00 50.31 149 PHE B CA 1
ATOM 2572 C C . PHE B 1 150 ? 42.472 61.989 121.548 1.00 49.30 149 PHE B C 1
ATOM 2573 O O . PHE B 1 150 ? 43.427 62.101 120.803 1.00 47.83 149 PHE B O 1
ATOM 2581 N N . SER B 1 151 ? 41.339 62.657 121.353 1.00 49.63 150 SER B N 1
ATOM 2582 C CA . SER B 1 151 ? 41.187 63.516 120.184 1.00 49.24 150 SER B CA 1
ATOM 2583 C C . SER B 1 151 ? 42.203 64.637 120.191 1.00 49.93 150 SER B C 1
ATOM 2584 O O . SER B 1 151 ? 42.835 64.907 119.174 1.00 48.96 150 SER B O 1
ATOM 2587 N N . LYS B 1 152 ? 42.391 65.271 121.339 1.00 52.02 151 LYS B N 1
ATOM 2588 C CA . LYS B 1 152 ? 43.348 66.362 121.440 1.00 53.59 151 LYS B CA 1
ATOM 2589 C C . LYS B 1 152 ? 44.770 65.840 121.367 1.00 51.72 151 LYS B C 1
ATOM 2590 O O . LYS B 1 152 ? 45.626 66.437 120.739 1.00 52.13 151 LYS B O 1
ATOM 2596 N N . ARG B 1 153 ? 45.040 64.725 122.011 1.00 51.47 152 ARG B N 1
ATOM 2597 C CA . ARG B 1 153 ? 46.393 64.186 121.966 1.00 52.63 152 ARG B CA 1
ATOM 2598 C C . ARG B 1 153 ? 46.766 63.800 120.532 1.00 51.02 152 ARG B C 1
ATOM 2599 O O . ARG B 1 153 ? 47.920 63.936 120.130 1.00 51.64 152 ARG B O 1
ATOM 2607 N N . LEU B 1 154 ? 45.781 63.361 119.758 1.00 49.18 153 LEU B N 1
ATOM 2608 C CA . LEU B 1 154 ? 46.032 62.984 118.351 1.00 50.36 153 LEU B CA 1
ATOM 2609 C C . LEU B 1 154 ? 46.025 64.197 117.446 1.00 50.08 153 LEU B C 1
ATOM 2610 O O . LEU B 1 154 ? 46.623 64.174 116.392 1.00 49.41 153 LEU B O 1
ATOM 2615 N N . GLY B 1 155 ? 45.342 65.255 117.881 1.00 51.32 154 GLY B N 1
ATOM 2616 C CA . GLY B 1 155 ? 45.225 66.478 117.123 1.00 50.58 154 GLY B CA 1
ATOM 2617 C C . GLY B 1 155 ? 44.078 66.468 116.128 1.00 49.99 154 GLY B C 1
ATOM 2618 O O . GLY B 1 155 ? 44.145 67.130 115.110 1.00 51.20 154 GLY B O 1
ATOM 2619 N N . PHE B 1 156 ? 43.019 65.726 116.418 1.00 49.99 155 PHE B N 1
ATOM 2620 C CA . PHE B 1 156 ? 41.836 65.697 115.563 1.00 50.05 155 PHE B CA 1
ATOM 2621 C C . PHE B 1 156 ? 41.272 67.106 115.394 1.00 52.02 155 PHE B C 1
ATOM 2622 O O . PHE B 1 156 ? 41.317 67.896 116.331 1.00 50.96 155 PHE B O 1
ATOM 2630 N N . PRO B 1 157 ? 40.713 67.423 114.214 1.00 53.84 156 PRO B N 1
ATOM 2631 C CA . PRO B 1 157 ? 40.004 68.704 114.126 1.00 54.85 156 PRO B CA 1
ATOM 2632 C C . PRO B 1 157 ? 38.711 68.621 114.943 1.00 55.95 156 PRO B C 1
ATOM 2633 O O . PRO B 1 157 ? 38.129 67.529 115.078 1.00 53.35 156 PRO B O 1
ATOM 2637 N N . GLU B 1 158 ? 38.247 69.761 115.448 1.00 58.89 157 GLU B N 1
ATOM 2638 C CA . GLU B 1 158 ? 37.032 69.807 116.257 1.00 61.92 157 GLU B CA 1
ATOM 2639 C C . GLU B 1 158 ? 35.863 69.199 115.501 1.00 59.41 157 GLU B C 1
ATOM 2640 O O . GLU B 1 158 ? 35.643 69.511 114.337 1.00 58.22 157 GLU B O 1
ATOM 2646 N N . GLY B 1 159 ? 35.112 68.326 116.162 1.00 58.16 158 GLY B N 1
ATOM 2647 C CA . GLY B 1 159 ? 33.962 67.703 115.514 1.00 58.11 158 GLY B CA 1
ATOM 2648 C C . GLY B 1 159 ? 34.239 66.391 114.800 1.00 55.32 158 GLY B C 1
ATOM 2649 O O . GLY B 1 159 ? 33.322 65.624 114.574 1.00 57.55 158 GLY B O 1
ATOM 2650 N N . TYR B 1 160 ? 35.499 66.129 114.464 1.00 52.04 159 TYR B N 1
ATOM 2651 C CA . TYR B 1 160 ? 35.884 64.898 113.776 1.00 48.41 159 TYR B CA 1
ATOM 2652 C C . TYR B 1 160 ? 35.845 63.721 114.712 1.00 47.35 159 TYR B C 1
ATOM 2653 O O . TYR B 1 160 ? 36.186 63.841 115.882 1.00 50.40 159 TYR B O 1
ATOM 2662 N N . ALA B 1 161 ? 35.444 62.583 114.173 1.00 46.06 160 ALA B N 1
ATOM 2663 C CA . ALA B 1 161 ? 35.382 61.341 114.899 1.00 46.79 160 ALA B CA 1
ATOM 2664 C C . ALA B 1 161 ? 36.300 60.323 114.221 1.00 46.19 160 ALA B C 1
ATOM 2665 O O . ALA B 1 161 ? 36.717 60.510 113.088 1.00 47.42 160 ALA B O 1
ATOM 2667 N N . PHE B 1 162 ? 36.601 59.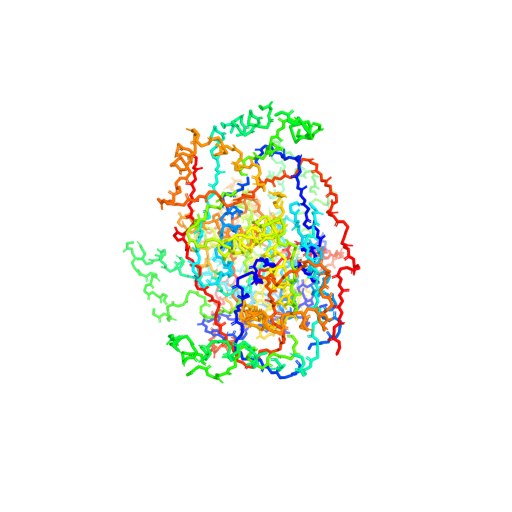227 114.897 1.00 45.23 161 PHE B N 1
ATOM 2668 C CA . PHE B 1 162 ? 37.440 58.194 114.297 1.00 44.31 161 PHE B CA 1
ATOM 2669 C C . PHE B 1 162 ? 36.786 57.560 113.077 1.00 43.10 161 PHE B C 1
ATOM 2670 O O . PHE B 1 162 ? 35.591 57.255 113.088 1.00 42.46 161 PHE B O 1
ATOM 2678 N N . GLY B 1 163 ? 37.591 57.348 112.039 1.00 42.56 162 GLY B N 1
ATOM 2679 C CA . GLY B 1 163 ? 37.121 56.764 110.784 1.00 42.44 162 GLY B CA 1
ATOM 2680 C C . GLY B 1 163 ? 37.689 55.378 110.616 1.00 41.27 162 GLY B C 1
ATOM 2681 O O . GLY B 1 163 ? 36.945 54.405 110.511 1.00 42.92 162 GLY B O 1
ATOM 2682 N N . CYS B 1 164 ? 39.009 55.292 110.583 1.00 40.58 163 CYS B N 1
ATOM 2683 C CA . CYS B 1 164 ? 39.681 54.009 110.510 1.00 41.12 163 CYS B CA 1
ATOM 2684 C C . CYS B 1 164 ? 41.150 54.250 110.792 1.00 41.23 163 CYS B C 1
ATOM 2685 O O . CYS B 1 164 ? 41.558 55.380 111.045 1.00 41.97 163 CYS B O 1
ATOM 2688 N N . SER B 1 165 ? 41.944 53.197 110.807 1.00 41.62 164 SER B N 1
ATOM 2689 C CA . SER B 1 165 ? 43.371 53.365 111.053 1.00 41.95 164 SER B CA 1
ATOM 2690 C C . SER B 1 165 ? 44.097 52.307 110.317 1.00 39.63 164 SER B C 1
ATOM 2691 O O . SER B 1 165 ? 43.512 51.314 109.985 1.00 42.57 164 SER B O 1
ATOM 2694 N N . VAL B 1 166 ? 45.369 52.522 110.045 1.00 41.91 165 VAL B N 1
ATOM 2695 C CA . VAL B 1 166 ? 46.190 51.509 109.397 1.00 41.88 165 VAL B CA 1
ATOM 2696 C C . VAL B 1 166 ? 47.432 51.362 110.222 1.00 42.49 165 VAL B C 1
ATOM 2697 O O . VAL B 1 166 ? 48.154 52.323 110.376 1.00 44.83 165 VAL B O 1
ATOM 2701 N N . LEU B 1 167 ? 47.694 50.160 110.732 1.00 43.18 166 LEU B N 1
ATOM 2702 C CA . LEU B 1 167 ? 48.882 49.921 111.548 1.00 43.37 166 LEU B CA 1
ATOM 2703 C C . LEU B 1 167 ? 50.043 49.645 110.598 1.00 44.69 166 LEU B C 1
ATOM 2704 O O . LEU B 1 167 ? 49.828 49.046 109.533 1.00 44.24 166 LEU B O 1
ATOM 2709 N N . LEU B 1 168 ? 51.253 50.064 110.986 1.00 43.66 167 LEU B N 1
ATOM 2710 C CA . LEU B 1 168 ? 52.411 49.931 110.138 1.00 45.26 167 LEU B CA 1
ATOM 2711 C C . LEU B 1 168 ? 53.640 49.434 110.884 1.00 48.18 167 LEU B C 1
ATOM 2712 O O . LEU B 1 168 ? 53.870 49.795 112.032 1.00 48.29 167 LEU B O 1
ATOM 2717 N N . GLY B 1 169 ? 54.440 48.614 110.209 1.00 48.01 168 GLY B N 1
ATOM 2718 C CA . GLY B 1 169 ? 55.696 48.126 110.767 1.00 48.33 168 GLY B CA 1
ATOM 2719 C C . GLY B 1 169 ? 56.311 47.072 109.879 1.00 48.05 168 GLY B C 1
ATOM 2720 O O . GLY B 1 169 ? 56.024 47.021 108.695 1.00 48.63 168 GLY B O 1
ATOM 2721 N N . HIS B 1 170 ? 57.193 46.266 110.451 1.00 50.55 169 HIS B N 1
ATOM 2722 C CA . HIS B 1 170 ? 57.799 45.139 109.753 1.00 52.06 169 HIS B CA 1
ATOM 2723 C C . HIS B 1 170 ? 57.186 43.861 110.305 1.00 50.56 169 HIS B C 1
ATOM 2724 O O . HIS B 1 170 ? 57.014 43.735 111.522 1.00 50.76 169 HIS B O 1
ATOM 2731 N N . ALA B 1 171 ? 56.831 42.933 109.416 1.00 49.18 170 ALA B N 1
ATOM 2732 C CA . ALA B 1 171 ? 56.218 41.658 109.840 1.00 48.93 170 ALA B CA 1
ATOM 2733 C C . ALA B 1 171 ? 57.194 40.773 110.600 1.00 50.63 170 ALA B C 1
ATOM 2734 O O . ALA B 1 171 ? 58.324 40.562 110.166 1.00 50.35 170 ALA B O 1
ATOM 2736 N N . ASN B 1 172 ? 56.748 40.294 111.759 1.00 53.53 171 ASN B N 1
ATOM 2737 C CA . ASN B 1 172 ? 57.497 39.316 112.510 1.00 55.70 171 ASN B CA 1
ATOM 2738 C C . ASN B 1 172 ? 57.070 37.990 111.911 1.00 57.75 171 ASN B C 1
ATOM 2739 O O . ASN B 1 172 ? 57.911 37.160 111.592 1.00 61.13 171 ASN B O 1
ATOM 2744 N N . THR B 1 173 ? 55.755 37.808 111.743 1.00 57.56 172 THR B N 1
ATOM 2745 C CA . THR B 1 173 ? 55.203 36.606 111.118 1.00 59.68 172 THR B CA 1
ATOM 2746 C C . THR B 1 173 ? 54.220 37.004 110.008 1.00 57.92 172 THR B C 1
ATOM 2747 O O . THR B 1 173 ? 53.476 37.973 110.106 1.00 56.32 172 THR B O 1
ATOM 2751 N N . THR B 1 174 ? 54.264 36.223 108.944 1.00 58.59 173 THR B N 1
ATOM 2752 C CA . THR B 1 174 ? 53.473 36.420 107.729 1.00 57.47 173 THR B CA 1
ATOM 2753 C C . THR B 1 174 ? 52.077 35.739 107.723 1.00 57.29 173 THR B C 1
ATOM 2754 O O . THR B 1 174 ? 51.705 34.973 108.636 1.00 56.79 173 THR B O 1
ATOM 2758 N N . LYS B 1 175 ? 51.287 36.095 106.715 1.00 54.86 174 LYS B N 1
ATOM 2759 C CA . LYS B 1 175 ? 49.984 35.487 106.460 1.00 55.08 174 LYS B CA 1
ATOM 2760 C C . LYS B 1 175 ? 49.636 35.654 104.969 1.00 53.25 174 LYS B C 1
ATOM 2761 O O . LYS B 1 175 ? 49.942 36.681 104.372 1.00 50.90 174 LYS B O 1
ATOM 2767 N N . PRO B 1 176 ? 49.036 34.627 104.344 1.00 52.38 175 PRO B N 1
ATOM 2768 C CA . PRO B 1 176 ? 48.658 34.884 102.959 1.00 50.91 175 PRO B CA 1
ATOM 2769 C C . PRO B 1 176 ? 47.458 35.811 102.912 1.00 48.01 175 PRO B C 1
ATOM 2770 O O . PRO B 1 176 ? 46.666 35.859 103.850 1.00 47.88 175 PRO B O 1
ATOM 2774 N N . PRO B 1 177 ? 47.320 36.561 101.832 1.00 46.56 176 PRO B N 1
ATOM 2775 C CA . PRO B 1 177 ? 46.102 37.363 101.768 1.00 45.43 176 PRO B CA 1
ATOM 2776 C C . PRO B 1 177 ? 44.883 36.463 101.564 1.00 43.63 176 PRO B C 1
ATOM 2777 O O . PRO B 1 177 ? 45.029 35.306 101.238 1.00 45.12 176 PRO B O 1
ATOM 2781 N N . HIS B 1 178 ? 43.695 37.005 101.778 1.00 43.54 177 HIS B N 1
ATOM 2782 C CA . HIS B 1 178 ? 42.453 36.283 101.540 1.00 42.18 177 HIS B CA 1
ATOM 2783 C C . HIS B 1 178 ? 42.431 35.837 100.077 1.00 42.58 177 HIS B C 1
ATOM 2784 O O . HIS B 1 178 ? 42.951 36.536 99.190 1.00 41.49 177 HIS B O 1
ATOM 2791 N N . VAL B 1 179 ? 41.845 34.676 99.831 1.00 43.17 178 VAL B N 1
ATOM 2792 C CA . VAL B 1 179 ? 41.752 34.160 98.471 1.00 44.29 178 VAL B CA 1
ATOM 2793 C C . VAL B 1 179 ? 40.740 35.021 97.735 1.00 44.47 178 VAL B C 1
ATOM 2794 O O . VAL B 1 179 ? 39.634 35.259 98.240 1.00 44.28 178 VAL B O 1
ATOM 2798 N N . PRO B 1 180 ? 41.098 35.493 96.552 1.00 45.37 179 PRO B N 1
ATOM 2799 C CA . PRO B 1 180 ? 40.101 36.202 95.778 1.00 43.29 179 PRO B CA 1
ATOM 2800 C C . PRO B 1 180 ? 38.915 35.282 95.424 1.00 45.55 179 PRO B C 1
ATOM 2801 O O . PRO B 1 180 ? 39.112 34.151 94.967 1.00 43.56 179 PRO B O 1
ATOM 2805 N N . ASP B 1 181 ? 37.698 35.752 95.697 1.00 46.35 180 ASP B N 1
ATOM 2806 C CA . ASP B 1 181 ? 36.484 35.024 95.352 1.00 46.12 180 ASP B CA 1
ATOM 2807 C C . ASP B 1 181 ? 36.095 35.447 93.935 1.00 46.31 180 ASP B C 1
ATOM 2808 O O . ASP B 1 181 ? 35.499 36.480 93.756 1.00 44.38 180 ASP B O 1
ATOM 2813 N N . LYS B 1 182 ? 36.470 34.666 92.932 1.00 48.76 181 LYS B N 1
ATOM 2814 C CA . LYS B 1 182 ? 36.144 34.978 91.545 1.00 50.45 181 LYS B CA 1
ATOM 2815 C C . LYS B 1 182 ? 34.628 35.002 91.270 1.00 50.00 181 LYS B C 1
ATOM 2816 O O . LYS B 1 182 ? 34.190 35.645 90.331 1.00 49.19 181 LYS B O 1
ATOM 2822 N N . ASP B 1 183 ? 33.837 34.303 92.083 1.00 49.68 182 ASP B N 1
ATOM 2823 C CA . ASP B 1 183 ? 32.368 34.296 91.930 1.00 50.64 182 ASP B CA 1
ATOM 2824 C C . ASP B 1 183 ? 31.712 35.660 92.215 1.00 47.71 182 ASP B C 1
ATOM 2825 O O . ASP B 1 183 ? 30.547 35.848 91.893 1.00 45.64 182 ASP B O 1
ATOM 2830 N N . LYS B 1 184 ? 32.460 36.605 92.806 1.00 45.04 183 LYS B N 1
ATOM 2831 C CA . LYS B 1 184 ? 31.926 37.946 93.040 1.00 44.53 183 LYS B CA 1
ATOM 2832 C C . LYS B 1 184 ? 32.064 38.889 91.828 1.00 44.26 183 LYS B C 1
ATOM 2833 O O . LYS B 1 184 ? 31.629 40.028 91.879 1.00 43.14 183 LYS B O 1
ATOM 2839 N N . ILE B 1 185 ? 32.645 38.405 90.734 1.00 44.69 184 ILE B N 1
ATOM 2840 C CA . ILE B 1 185 ? 32.767 39.187 89.509 1.00 44.51 184 ILE B CA 1
ATOM 2841 C C . ILE B 1 185 ? 31.813 38.630 88.470 1.00 45.80 184 ILE B C 1
ATOM 2842 O O . ILE B 1 185 ? 31.889 37.437 88.157 1.00 47.32 184 ILE B O 1
ATOM 2847 N N . THR B 1 186 ? 30.907 39.464 87.958 1.00 45.56 185 THR B N 1
ATOM 2848 C CA . THR B 1 186 ? 30.059 39.068 86.831 1.00 47.10 185 THR B CA 1
ATOM 2849 C C . THR B 1 186 ? 30.181 40.146 85.762 1.00 47.36 185 THR B C 1
ATOM 2850 O O . THR B 1 186 ? 30.685 41.230 86.034 1.00 44.30 185 THR B O 1
ATOM 2854 N N . TYR B 1 187 ? 29.710 39.829 84.552 1.00 49.24 186 TYR B N 1
ATOM 2855 C CA . TYR B 1 187 ? 29.732 40.743 83.428 1.00 48.98 186 TYR B CA 1
ATOM 2856 C C . TYR B 1 187 ? 28.326 40.984 82.884 1.00 50.11 186 TYR B C 1
ATOM 2857 O O . TYR B 1 187 ? 27.562 40.062 82.759 1.00 49.29 186 TYR B O 1
ATOM 2866 N N . VAL B 1 188 ? 27.966 42.233 82.623 1.00 51.03 187 VAL B N 1
ATOM 2867 C CA . VAL B 1 188 ? 26.677 42.531 82.004 1.00 51.87 187 VAL B CA 1
ATOM 2868 C C . VAL B 1 188 ? 27.029 43.002 80.588 1.00 54.48 187 VAL B C 1
ATOM 2869 O O . VAL B 1 188 ? 27.457 44.148 80.381 1.00 51.02 187 VAL B O 1
ATOM 2873 N N . GLU B 1 189 ? 26.909 42.076 79.638 1.00 56.34 188 GLU B N 1
ATOM 2874 C CA . GLU B 1 189 ? 27.291 42.312 78.255 1.00 60.45 188 GLU B CA 1
ATOM 2875 C C . GLU B 1 189 ? 26.169 43.029 77.515 1.00 63.46 188 GLU B C 1
ATOM 2876 O O . GLU B 1 189 ? 24.979 42.832 77.819 1.00 65.05 188 GLU B O 1
ATOM 2899 N N . ASN C 1 4 ? 24.449 25.691 68.590 1.00 68.45 3 ASN C N 1
ATOM 2900 C CA . ASN C 1 4 ? 24.469 26.984 69.283 1.00 63.23 3 ASN C CA 1
ATOM 2901 C C . ASN C 1 4 ? 23.221 27.001 70.182 1.00 59.47 3 ASN C C 1
ATOM 2902 O O . ASN C 1 4 ? 22.493 26.015 70.206 1.00 57.36 3 ASN C O 1
ATOM 2907 N N . GLU C 1 5 ? 22.970 28.072 70.931 1.00 57.77 4 GLU C N 1
ATOM 2908 C CA . GLU C 1 5 ? 21.809 28.085 71.847 1.00 56.65 4 GLU C CA 1
ATOM 2909 C C . GLU C 1 5 ? 20.448 28.000 71.144 1.00 51.88 4 GLU C C 1
ATOM 2910 O O . GLU C 1 5 ? 19.527 27.347 71.633 1.00 51.28 4 GLU C O 1
ATOM 2916 N N . THR C 1 6 ? 20.327 28.629 69.988 1.00 49.08 5 THR C N 1
ATOM 2917 C CA . THR C 1 6 ? 19.060 28.613 69.263 1.00 47.81 5 THR C CA 1
ATOM 2918 C C . THR C 1 6 ? 18.766 27.188 68.770 1.00 47.74 5 THR C C 1
ATOM 2919 O O . THR C 1 6 ? 17.654 26.670 68.949 1.00 45.76 5 THR C O 1
ATOM 2923 N N . LEU C 1 7 ? 19.775 26.545 68.183 1.00 47.67 6 LEU C N 1
ATOM 2924 C CA . LEU C 1 7 ? 19.616 25.188 67.725 1.00 46.22 6 LEU C CA 1
ATOM 2925 C C . LEU C 1 7 ? 19.387 24.202 68.905 1.00 45.49 6 LEU C C 1
ATOM 2926 O O . LEU C 1 7 ? 18.728 23.189 68.735 1.00 43.85 6 LEU C O 1
ATOM 2931 N N . LYS C 1 8 ? 19.923 24.484 70.091 1.00 46.39 7 LYS C N 1
ATOM 2932 C CA . LYS C 1 8 ? 19.673 23.617 71.252 1.00 46.49 7 LYS C CA 1
ATOM 2933 C C . LYS C 1 8 ? 18.216 23.847 71.715 1.00 45.33 7 LYS C C 1
ATOM 2934 O O . LYS C 1 8 ? 17.530 22.915 72.096 1.00 46.86 7 LYS C O 1
ATOM 2936 N N . VAL C 1 9 ? 17.747 25.088 71.683 1.00 43.83 8 VAL C N 1
ATOM 2937 C CA . VAL C 1 9 ? 16.365 25.382 72.064 1.00 42.72 8 VAL C CA 1
ATOM 2938 C C . VAL C 1 9 ? 15.366 24.726 71.113 1.00 42.56 8 VAL C C 1
ATOM 2939 O O . VAL C 1 9 ? 14.314 24.246 71.535 1.00 44.07 8 VAL C O 1
ATOM 2943 N N . ILE C 1 10 ? 15.674 24.716 69.826 1.00 41.42 9 ILE C N 1
ATOM 2944 C CA . ILE C 1 10 ? 14.798 24.098 68.848 1.00 40.65 9 ILE C CA 1
ATOM 2945 C C . ILE C 1 10 ? 14.734 22.599 69.122 1.00 41.80 9 ILE C C 1
ATOM 2946 O O . ILE C 1 10 ? 13.686 21.983 69.049 1.00 39.28 9 ILE C O 1
ATOM 2951 N N . ALA C 1 11 ? 15.878 22.040 69.482 1.00 43.19 10 ALA C N 1
ATOM 2952 C CA . ALA C 1 11 ? 16.028 20.613 69.691 1.00 44.03 10 ALA C CA 1
ATOM 2953 C C . ALA C 1 11 ? 15.487 20.125 71.018 1.00 46.08 10 ALA C C 1
ATOM 2954 O O . ALA C 1 11 ? 15.148 18.950 71.132 1.00 46.96 10 ALA C O 1
ATOM 2956 N N . GLU C 1 12 ? 15.446 20.996 72.025 1.00 46.52 11 GLU C N 1
ATOM 2957 C CA . GLU C 1 12 ? 15.026 20.578 73.351 1.00 48.02 11 GLU C CA 1
ATOM 2958 C C . GLU C 1 12 ? 13.587 20.945 73.639 1.00 44.17 11 GLU C C 1
ATOM 2959 O O . GLU C 1 12 ? 12.985 20.396 74.554 1.00 44.83 11 GLU C O 1
ATOM 2965 N N . ARG C 1 13 ? 13.032 21.852 72.864 1.00 41.53 12 ARG C N 1
ATOM 2966 C CA . ARG C 1 13 ? 11.622 22.196 73.004 1.00 41.11 12 ARG C CA 1
ATOM 2967 C C . ARG C 1 13 ? 10.760 20.916 72.956 1.00 41.80 12 ARG C C 1
ATOM 2968 O O . ARG C 1 13 ? 10.898 20.102 72.047 1.00 41.21 12 ARG C O 1
ATOM 2976 N N . TYR C 1 14 ? 9.850 20.765 73.914 1.00 43.60 13 TYR C N 1
ATOM 2977 C CA . TYR C 1 14 ? 8.957 19.603 73.978 1.00 41.56 13 TYR C CA 1
ATOM 2978 C C . TYR C 1 14 ? 7.531 20.065 74.267 1.00 40.81 13 TYR C C 1
ATOM 2979 O O . TYR C 1 14 ? 7.301 21.223 74.573 1.00 41.56 13 TYR C O 1
ATOM 2988 N N . SER C 1 15 ? 6.569 19.180 74.081 1.00 41.85 14 SER C N 1
ATOM 2989 C CA . SER C 1 15 ? 5.173 19.475 74.407 1.00 42.04 14 SER C CA 1
ATOM 2990 C C . SER C 1 15 ? 4.932 19.114 75.859 1.00 40.67 14 SER C C 1
ATOM 2991 O O . SER C 1 15 ? 4.866 17.940 76.179 1.00 39.27 14 SER C O 1
ATOM 2994 N N . CYS C 1 16 ? 4.808 20.110 76.733 1.00 41.68 15 CYS C N 1
ATOM 2995 C CA . CYS C 1 16 ? 4.571 19.846 78.159 1.00 43.21 15 CYS C CA 1
ATOM 2996 C C . CYS C 1 16 ? 3.089 19.547 78.395 1.00 42.68 15 CYS C C 1
ATOM 2997 O O . CYS C 1 16 ? 2.232 20.301 77.949 1.00 41.38 15 CYS C O 1
ATOM 3000 N N . ARG C 1 17 ? 2.796 18.436 79.074 1.00 41.28 16 ARG C N 1
ATOM 3001 C CA . ARG C 1 17 ? 1.414 18.088 79.408 1.00 43.81 16 ARG C CA 1
ATOM 3002 C C . ARG C 1 17 ? 1.220 17.842 80.889 1.00 45.25 16 ARG C C 1
ATOM 3003 O O . ARG C 1 17 ? 0.459 16.966 81.272 1.00 47.48 16 ARG C O 1
ATOM 3011 N N . ASP C 1 18 ? 1.929 18.604 81.720 1.00 46.49 17 ASP C N 1
ATOM 3012 C CA . ASP C 1 18 ? 1.849 18.481 83.187 1.00 46.87 17 ASP C CA 1
ATOM 3013 C C . ASP C 1 18 ? 2.470 19.759 83.767 1.00 46.26 17 ASP C C 1
ATOM 3014 O O . ASP C 1 18 ? 3.672 19.782 84.043 1.00 45.43 17 ASP C O 1
ATOM 3019 N N . PHE C 1 19 ? 1.639 20.800 83.930 1.00 44.18 18 PHE C N 1
ATOM 3020 C CA . PHE C 1 19 ? 2.076 22.121 84.375 1.00 44.68 18 PHE C CA 1
ATOM 3021 C C . PHE C 1 19 ? 1.882 22.361 85.852 1.00 46.42 18 PHE C C 1
ATOM 3022 O O . PHE C 1 19 ? 0.988 21.801 86.458 1.00 46.90 18 PHE C O 1
ATOM 3030 N N . LYS C 1 20 ? 2.743 23.207 86.408 1.00 48.96 19 LYS C N 1
ATOM 3031 C CA . LYS C 1 20 ? 2.639 23.629 87.803 1.00 51.79 19 LYS C CA 1
ATOM 3032 C C . LYS C 1 20 ? 1.655 24.778 87.778 1.00 51.93 19 LYS C C 1
ATOM 3033 O O . LYS C 1 20 ? 1.484 25.405 86.736 1.00 49.46 19 LYS C O 1
ATOM 3039 N N . ASN C 1 21 ? 1.012 25.056 88.907 1.00 53.74 20 ASN C N 1
ATOM 3040 C CA . ASN C 1 21 ? 0.013 26.129 88.967 1.00 57.05 20 ASN C CA 1
ATOM 3041 C C . ASN C 1 21 ? 0.536 27.584 89.028 1.00 55.96 20 ASN C C 1
ATOM 3042 O O . ASN C 1 21 ? -0.209 28.507 88.748 1.00 55.14 20 ASN C O 1
ATOM 3047 N N . GLU C 1 22 ? 1.806 27.784 89.350 1.00 57.34 21 GLU C N 1
ATOM 3048 C CA . GLU C 1 22 ? 2.355 29.137 89.526 1.00 59.23 21 GLU C CA 1
ATOM 3049 C C . GLU C 1 22 ? 2.455 29.923 88.218 1.00 57.67 21 GLU C C 1
ATOM 3050 O O . GLU C 1 22 ? 2.952 29.432 87.200 1.00 56.22 21 GLU C O 1
ATOM 3064 N N . PRO C 1 24 ? 3.723 32.518 85.484 1.00 53.60 23 PRO C N 1
ATOM 3065 C CA . PRO C 1 24 ? 5.007 33.096 85.092 1.00 52.36 23 PRO C CA 1
ATOM 3066 C C . PRO C 1 24 ? 4.956 34.603 85.253 1.00 52.25 23 PRO C C 1
ATOM 3067 O O . PRO C 1 24 ? 3.893 35.203 85.100 1.00 53.09 23 PRO C O 1
ATOM 3071 N N . SER C 1 25 ? 6.099 35.208 85.545 1.00 53.61 24 SER C N 1
ATOM 3072 C CA . SER C 1 25 ? 6.179 36.639 85.783 1.00 54.58 24 SER C CA 1
ATOM 3073 C C . SER C 1 25 ? 5.701 37.426 84.596 1.00 54.43 24 SER C C 1
ATOM 3074 O O . SER C 1 25 ? 5.804 36.967 83.458 1.00 53.96 24 SER C O 1
ATOM 3077 N N . ASP C 1 26 ? 5.171 38.614 84.860 1.00 55.97 25 ASP C N 1
ATOM 3078 C CA . ASP C 1 26 ? 4.741 39.498 83.791 1.00 57.31 25 ASP C CA 1
ATOM 3079 C C . ASP C 1 26 ? 5.897 39.764 82.818 1.00 57.05 25 ASP C C 1
ATOM 3080 O O . ASP C 1 26 ? 5.687 39.892 81.604 1.00 55.17 25 ASP C O 1
ATOM 3085 N N . GLU C 1 27 ? 7.113 39.801 83.361 1.00 57.73 26 GLU C N 1
ATOM 3086 C CA . GLU C 1 27 ? 8.309 40.053 82.582 1.00 59.00 26 GLU C CA 1
ATOM 3087 C C . GLU C 1 27 ? 8.546 38.946 81.546 1.00 55.93 26 GLU C C 1
ATOM 3088 O O . GLU C 1 27 ? 8.884 39.227 80.400 1.00 54.95 26 GLU C O 1
ATOM 3094 N N . LEU C 1 28 ? 8.392 37.696 81.969 1.00 52.24 27 LEU C N 1
ATOM 3095 C CA . LEU C 1 28 ? 8.564 36.554 81.088 1.00 50.10 27 LEU C CA 1
ATOM 3096 C C . LEU C 1 28 ? 7.456 36.542 80.016 1.00 47.63 27 LEU C C 1
ATOM 3097 O O . LEU C 1 28 ? 7.744 36.404 78.834 1.00 45.32 27 LEU C O 1
ATOM 3102 N N . LEU C 1 29 ? 6.211 36.774 80.422 1.00 46.69 28 LEU C N 1
ATOM 3103 C CA . LEU C 1 29 ? 5.098 36.806 79.475 1.00 46.10 28 LEU C CA 1
ATOM 3104 C C . LEU C 1 29 ? 5.268 37.890 78.419 1.00 46.43 28 LEU C C 1
ATOM 3105 O O . LEU C 1 29 ? 4.970 37.661 77.239 1.00 45.38 28 LEU C O 1
ATOM 3110 N N . GLN C 1 30 ? 5.771 39.046 78.832 1.00 46.97 29 GLN C N 1
ATOM 3111 C CA . GLN C 1 30 ? 5.950 40.156 77.921 1.00 50.05 29 GLN C CA 1
ATOM 3112 C C . GLN C 1 30 ? 7.042 39.820 76.929 1.00 48.49 29 GLN C C 1
ATOM 3113 O O . GLN C 1 30 ? 6.932 40.148 75.756 1.00 48.67 29 GLN C O 1
ATOM 3119 N N . ALA C 1 31 ? 8.085 39.145 77.394 1.00 47.27 30 ALA C N 1
ATOM 3120 C CA . ALA C 1 31 ? 9.174 38.748 76.527 1.00 46.56 30 ALA C CA 1
ATOM 3121 C C . ALA C 1 31 ? 8.707 37.784 75.464 1.00 45.28 30 ALA C C 1
ATOM 3122 O O . ALA C 1 31 ? 9.157 37.869 74.342 1.00 46.05 30 ALA C O 1
ATOM 3124 N N . ILE C 1 32 ? 7.787 36.888 75.823 1.00 45.18 31 ILE C N 1
ATOM 3125 C CA . ILE C 1 32 ? 7.252 35.871 74.902 1.00 42.18 31 ILE C CA 1
ATOM 3126 C C . ILE C 1 32 ? 6.294 36.527 73.909 1.00 42.57 31 ILE C C 1
ATOM 3127 O O . ILE C 1 32 ? 6.322 36.207 72.711 1.00 41.12 31 ILE C O 1
ATOM 3132 N N . ALA C 1 33 ? 5.474 37.467 74.394 1.00 44.05 32 ALA C N 1
ATOM 3133 C CA . ALA C 1 33 ? 4.530 38.208 73.518 1.00 44.57 32 ALA C CA 1
ATOM 3134 C C . ALA C 1 33 ? 5.306 39.077 72.520 1.00 46.15 32 ALA C C 1
ATOM 3135 O O . ALA C 1 33 ? 4.935 39.176 71.349 1.00 47.60 32 ALA C O 1
ATOM 3137 N N . GLU C 1 34 ? 6.418 39.660 72.980 1.00 46.40 33 GLU C N 1
ATOM 3138 C CA . GLU C 1 34 ? 7.250 40.521 72.149 1.00 46.00 33 GLU C CA 1
ATOM 3139 C C . GLU C 1 34 ? 7.891 39.741 71.031 1.00 45.43 33 GLU C C 1
ATOM 3140 O O . GLU C 1 34 ? 8.081 40.254 69.927 1.00 45.94 33 GLU C O 1
ATOM 3146 N N . ALA C 1 35 ? 8.263 38.502 71.328 1.00 45.26 34 ALA C N 1
ATOM 3147 C CA . ALA C 1 35 ? 8.864 37.650 70.321 1.00 43.06 34 ALA C CA 1
ATOM 3148 C C . ALA C 1 35 ? 7.761 37.242 69.350 1.00 42.03 34 ALA C C 1
ATOM 3149 O O . ALA C 1 35 ? 7.959 37.315 68.134 1.00 42.05 34 ALA C O 1
ATOM 3151 N N . ALA C 1 36 ? 6.585 36.891 69.877 1.00 40.81 35 ALA C N 1
ATOM 3152 C CA . ALA C 1 36 ? 5.454 36.498 69.005 1.00 41.97 35 ALA C CA 1
ATOM 3153 C C . ALA C 1 36 ? 5.244 37.506 67.878 1.00 42.60 35 ALA C C 1
ATOM 3154 O O . ALA C 1 36 ? 5.204 37.113 66.710 1.00 43.39 35 ALA C O 1
ATOM 3156 N N . ILE C 1 37 ? 5.134 38.792 68.220 1.00 43.73 36 ILE C N 1
ATOM 3157 C CA . ILE C 1 37 ? 4.901 39.838 67.202 1.00 43.54 36 ILE C CA 1
ATOM 3158 C C . ILE C 1 37 ? 6.082 40.109 66.231 1.00 43.71 36 ILE C C 1
ATOM 3159 O O . ILE C 1 37 ? 5.955 40.878 65.279 1.00 40.45 36 ILE C O 1
ATOM 3164 N N . GLN C 1 38 ? 7.210 39.436 66.449 1.00 45.00 37 GLN C N 1
ATOM 3165 C CA . GLN C 1 38 ? 8.366 39.571 65.569 1.00 44.13 37 GLN C CA 1
ATOM 3166 C C . GLN C 1 38 ? 8.325 38.462 64.510 1.00 43.98 37 GLN C C 1
ATOM 3167 O O . GLN C 1 38 ? 9.280 38.294 63.724 1.00 42.37 37 GLN C O 1
ATOM 3173 N N . ALA C 1 39 ? 7.207 37.739 64.470 1.00 40.58 38 ALA C N 1
ATOM 3174 C CA . ALA C 1 39 ? 7.030 36.645 63.520 1.00 40.85 38 ALA C CA 1
ATOM 3175 C C . ALA C 1 39 ? 6.794 37.198 62.138 1.00 39.09 38 ALA C C 1
ATOM 3176 O O . ALA C 1 39 ? 6.074 38.151 61.975 1.00 39.48 38 ALA C O 1
ATOM 3178 N N . PRO C 1 40 ? 7.423 36.612 61.130 1.00 41.22 39 PRO C N 1
ATOM 3179 C CA . PRO C 1 40 ? 7.122 37.071 59.776 1.00 42.66 39 PRO C CA 1
ATOM 3180 C C . PRO C 1 40 ? 5.756 36.552 59.352 1.00 42.06 39 PRO C C 1
ATOM 3181 O O . PRO C 1 40 ? 5.277 35.567 59.902 1.00 43.73 39 PRO C O 1
ATOM 3185 N N . SER C 1 41 ? 5.127 37.252 58.419 1.00 40.52 40 SER C N 1
ATOM 3186 C CA . SER C 1 41 ? 3.862 36.852 57.871 1.00 42.75 40 SER C CA 1
ATOM 3187 C C . SER C 1 41 ? 3.867 37.253 56.385 1.00 43.78 40 SER C C 1
ATOM 3188 O O . SER C 1 41 ? 4.541 38.207 55.989 1.00 43.94 40 SER C O 1
ATOM 3191 N N . GLY C 1 42 ? 3.125 36.535 55.561 1.00 42.69 41 GLY C N 1
ATOM 3192 C CA . GLY C 1 42 ? 3.039 36.888 54.149 1.00 43.83 41 GLY C CA 1
ATOM 3193 C C . GLY C 1 42 ? 2.609 38.336 53.999 1.00 45.46 41 GLY C C 1
ATOM 3194 O O . GLY C 1 42 ? 1.683 38.797 54.669 1.00 46.07 41 GLY C O 1
ATOM 3203 N N . ASN C 1 44 ? 3.683 40.825 55.214 1.00 48.42 43 ASN C N 1
ATOM 3204 C CA . ASN C 1 44 ? 3.618 41.453 56.513 1.00 48.92 43 ASN C CA 1
ATOM 3205 C C . ASN C 1 44 ? 2.161 41.796 56.927 1.00 48.66 43 ASN C C 1
ATOM 3206 O O . ASN C 1 44 ? 1.926 42.764 57.635 1.00 49.87 43 ASN C O 1
ATOM 3211 N N . ARG C 1 45 ? 1.205 40.962 56.526 1.00 49.39 44 ARG C N 1
ATOM 3212 C CA . ARG C 1 45 ? -0.222 41.189 56.800 1.00 50.65 44 ARG C CA 1
ATOM 3213 C C . ARG C 1 45 ? -0.589 41.084 58.296 1.00 48.70 44 ARG C C 1
ATOM 3214 O O . ARG C 1 45 ? -1.555 41.707 58.763 1.00 44.84 44 ARG C O 1
ATOM 3222 N N . GLN C 1 46 ? 0.165 40.268 59.027 1.00 46.80 45 GLN C N 1
ATOM 3223 C CA . GLN C 1 46 ? -0.051 40.120 60.464 1.00 46.13 45 GLN C CA 1
ATOM 3224 C C . GLN C 1 46 ? -1.544 39.948 60.805 1.00 46.48 45 GLN C C 1
ATOM 3225 O O . GLN C 1 46 ? -2.082 40.610 61.696 1.00 44.44 45 GLN C O 1
ATOM 3231 N N . ALA C 1 47 ? -2.194 39.038 60.078 1.00 46.52 46 ALA C N 1
ATOM 3232 C CA . ALA C 1 47 ? -3.601 38.730 60.242 1.00 44.65 46 ALA C CA 1
ATOM 3233 C C . ALA C 1 47 ? -3.746 37.846 61.457 1.00 42.64 46 ALA C C 1
ATOM 3234 O O . ALA C 1 47 ? -4.271 36.743 61.392 1.00 40.65 46 ALA C O 1
ATOM 3236 N N . TRP C 1 48 ? -3.289 38.380 62.586 1.00 42.63 47 TRP C N 1
ATOM 3237 C CA . TRP C 1 48 ? -3.346 37.704 63.871 1.00 42.28 47 TRP C CA 1
ATOM 3238 C C . TRP C 1 48 ? -3.290 38.675 64.992 1.00 41.30 47 TRP C C 1
ATOM 3239 O O . TRP C 1 48 ? -3.152 39.856 64.756 1.00 43.99 47 TRP C O 1
ATOM 3250 N N . ARG C 1 49 ? -3.468 38.164 66.207 1.00 40.79 48 ARG C N 1
ATOM 3251 C CA . ARG C 1 49 ? -3.270 38.920 67.446 1.00 40.32 48 ARG C CA 1
ATOM 3252 C C . ARG C 1 49 ? -2.619 37.956 68.422 1.00 40.17 48 ARG C C 1
ATOM 3253 O O . ARG C 1 49 ? -2.654 36.740 68.215 1.00 38.38 48 ARG C O 1
ATOM 3261 N N . VAL C 1 50 ? -2.009 38.522 69.456 1.00 41.06 49 VAL C N 1
ATOM 3262 C CA . VAL C 1 50 ? -1.318 37.788 70.507 1.00 40.63 49 VAL C CA 1
ATOM 3263 C C . VAL C 1 50 ? -2.032 38.155 71.810 1.00 41.80 49 VAL C C 1
ATOM 3264 O O . VAL C 1 50 ? -1.853 39.248 72.352 1.00 43.54 49 VAL C O 1
ATOM 3268 N N . ILE C 1 51 ? -2.861 37.233 72.281 1.00 42.23 50 ILE C N 1
ATOM 3269 C CA . ILE C 1 51 ? -3.744 37.449 73.437 1.00 43.44 50 ILE C CA 1
ATOM 3270 C C . ILE C 1 51 ? -3.250 36.577 74.591 1.00 43.81 50 ILE C C 1
ATOM 3271 O O . ILE C 1 51 ? -3.377 35.335 74.592 1.00 43.69 50 ILE C O 1
ATOM 3276 N N . VAL C 1 52 ? -2.640 37.257 75.550 1.00 43.71 51 VAL C N 1
ATOM 3277 C CA . VAL C 1 52 ? -2.063 36.635 76.730 1.00 43.91 51 VAL C CA 1
ATOM 3278 C C . VAL C 1 52 ? -3.177 36.469 77.760 1.00 44.84 51 VAL C C 1
ATOM 3279 O O . VAL C 1 52 ? -3.625 37.446 78.361 1.00 44.29 51 VAL C O 1
ATOM 3283 N N . VAL C 1 53 ? -3.629 35.228 77.964 1.00 44.94 52 VAL C N 1
ATOM 3284 C CA . VAL C 1 53 ? -4.728 34.971 78.893 1.00 44.36 52 VAL C CA 1
ATOM 3285 C C . VAL C 1 53 ? -4.245 34.549 80.252 1.00 43.84 52 VAL C C 1
ATOM 3286 O O . VAL C 1 53 ? -3.656 33.501 80.372 1.00 46.31 52 VAL C O 1
ATOM 3290 N N . LYS C 1 54 ? -4.501 35.349 81.279 1.00 46.15 53 LYS C N 1
ATOM 3291 C CA . LYS C 1 54 ? -4.132 34.985 82.673 1.00 47.14 53 LYS C CA 1
ATOM 3292 C C . LYS C 1 54 ? -5.349 34.745 83.563 1.00 47.14 53 LYS C C 1
ATOM 3293 O O . LYS C 1 54 ? -5.190 34.424 84.726 1.00 46.76 53 LYS C O 1
ATOM 3299 N N . ASN C 1 55 ? -6.553 34.895 83.001 1.00 48.16 54 ASN C N 1
ATOM 3300 C CA . ASN C 1 55 ? -7.829 34.731 83.714 1.00 48.42 54 ASN C CA 1
ATOM 3301 C C . ASN C 1 55 ? -8.202 33.239 83.906 1.00 48.26 54 ASN C C 1
ATOM 3302 O O . ASN C 1 55 ? -8.578 32.538 82.956 1.00 47.12 54 ASN C O 1
ATOM 3307 N N . LYS C 1 56 ? -8.100 32.767 85.145 1.00 48.88 55 LYS C N 1
ATOM 3308 C CA . LYS C 1 56 ? -8.331 31.358 85.466 1.00 49.93 55 LYS C CA 1
ATOM 3309 C C . LYS C 1 56 ? -9.770 30.931 85.182 1.00 48.60 55 LYS C C 1
ATOM 3310 O O . LYS C 1 56 ? -10.022 29.867 84.602 1.00 47.78 55 LYS C O 1
ATOM 3316 N N . GLU C 1 57 ? -10.720 31.749 85.598 1.00 48.84 56 GLU C N 1
ATOM 3317 C CA . GLU C 1 57 ? -12.120 31.414 85.385 1.00 51.39 56 GLU C CA 1
ATOM 3318 C C . GLU C 1 57 ? -12.400 31.216 83.890 1.00 48.75 56 GLU C C 1
ATOM 3319 O O . GLU C 1 57 ? -13.060 30.262 83.519 1.00 49.26 56 GLU C O 1
ATOM 3325 N N . LEU C 1 58 ? -11.887 32.085 83.033 1.00 47.20 57 LEU C N 1
ATOM 3326 C CA . LEU C 1 58 ? -12.109 31.922 81.587 1.00 47.15 57 LEU C CA 1
ATOM 3327 C C . LEU C 1 58 ? -11.489 30.628 81.112 1.00 46.55 57 LEU C C 1
ATOM 3328 O O . LEU C 1 58 ? -12.104 29.944 80.324 1.00 45.37 57 LEU C O 1
ATOM 3341 N N . GLN C 1 60 ? -10.886 27.804 82.819 1.00 44.43 59 GLN C N 1
ATOM 3342 C CA . GLN C 1 60 ? -11.719 26.705 83.315 1.00 45.58 59 GLN C CA 1
ATOM 3343 C C . GLN C 1 60 ? -13.004 26.557 82.479 1.00 44.94 59 GLN C C 1
ATOM 3344 O O . GLN C 1 60 ? -13.450 25.450 82.233 1.00 46.60 59 GLN C O 1
ATOM 3350 N N . GLU C 1 61 ? -13.612 27.659 82.052 1.00 43.64 60 GLU C N 1
ATOM 3351 C CA . GLU C 1 61 ? -14.848 27.557 81.264 1.00 45.90 60 GLU C CA 1
ATOM 3352 C C . GLU C 1 61 ? -14.617 27.014 79.862 1.00 44.22 60 GLU C C 1
ATOM 3353 O O . GLU C 1 61 ? -15.383 26.168 79.386 1.00 46.90 60 GLU C O 1
ATOM 3367 N N . GLU C 1 63 ? -12.100 25.212 78.987 1.00 46.11 62 GLU C N 1
ATOM 3368 C CA . GLU C 1 63 ? -11.689 23.809 79.210 1.00 47.84 62 GLU C CA 1
ATOM 3369 C C . GLU C 1 63 ? -12.904 22.895 79.422 1.00 45.50 62 GLU C C 1
ATOM 3370 O O . GLU C 1 63 ? -12.993 21.815 78.849 1.00 45.74 62 GLU C O 1
ATOM 3376 N N . ALA C 1 64 ? -13.853 23.325 80.235 1.00 43.57 63 ALA C N 1
ATOM 3377 C CA . ALA C 1 64 ? -15.034 22.492 80.462 1.00 43.87 63 ALA C CA 1
ATOM 3378 C C . ALA C 1 64 ? -15.848 22.371 79.167 1.00 45.33 63 ALA C C 1
ATOM 3379 O O . ALA C 1 64 ? -16.334 21.280 78.808 1.00 44.98 63 ALA C O 1
ATOM 3381 N N . GLU C 1 65 ? -15.998 23.491 78.467 1.00 44.14 64 GLU C N 1
ATOM 3382 C CA . GLU C 1 65 ? -16.770 23.488 77.248 1.00 44.69 64 GLU C CA 1
ATOM 3383 C C . GLU C 1 65 ? -16.100 22.613 76.147 1.00 44.00 64 GLU C C 1
ATOM 3384 O O . GLU C 1 65 ? -16.771 21.884 75.445 1.00 43.78 64 GLU C O 1
ATOM 3390 N N . GLY C 1 66 ? -14.780 22.642 76.044 1.00 44.50 65 GLY C N 1
ATOM 3391 C CA . GLY C 1 66 ? -14.064 21.863 75.032 1.00 44.66 65 GLY C CA 1
ATOM 3392 C C . GLY C 1 66 ? -14.134 20.382 75.343 1.00 45.47 65 GLY C C 1
ATOM 3393 O O . GLY C 1 66 ? -14.330 19.569 74.449 1.00 45.04 65 GLY C O 1
ATOM 3394 N N . LEU C 1 67 ? -13.959 20.022 76.611 1.00 46.68 66 LEU C N 1
ATOM 3395 C CA . LEU C 1 67 ? -14.096 18.618 77.022 1.00 49.36 66 LEU C CA 1
ATOM 3396 C C . LEU C 1 67 ? -15.476 18.080 76.717 1.00 47.93 66 LEU C C 1
ATOM 3397 O O . LEU C 1 67 ? -15.616 16.960 76.263 1.00 49.85 66 LEU C O 1
ATOM 3402 N N . ALA C 1 68 ? -16.499 18.875 77.000 1.00 49.30 67 ALA C N 1
ATOM 3403 C CA . ALA C 1 68 ? -17.872 18.452 76.765 1.00 48.68 67 ALA C CA 1
ATOM 3404 C C . ALA C 1 68 ? -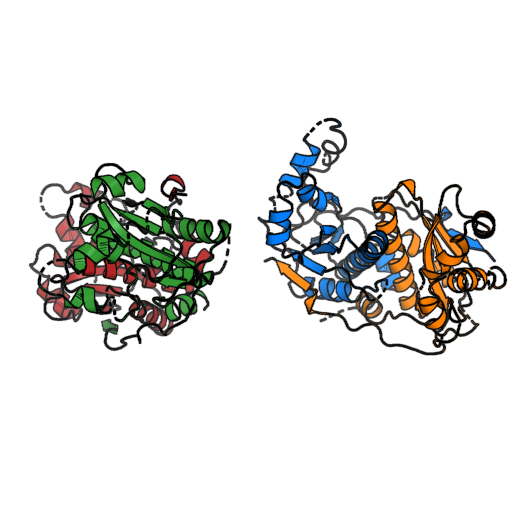18.112 18.247 75.275 1.00 49.69 67 ALA C C 1
ATOM 3405 O O . ALA C 1 68 ? -18.946 17.429 74.901 1.00 54.16 67 ALA C O 1
ATOM 3407 N N . TYR C 1 69 ? -17.390 18.971 74.418 1.00 49.04 68 TYR C N 1
ATOM 3408 C CA . TYR C 1 69 ? -17.547 18.790 72.974 1.00 48.07 68 TYR C CA 1
ATOM 3409 C C . TYR C 1 69 ? -16.958 17.445 72.551 1.00 48.63 68 TYR C C 1
ATOM 3410 O O . TYR C 1 69 ? -17.530 16.758 71.720 1.00 52.36 68 TYR C O 1
ATOM 3419 N N . LEU C 1 70 ? -15.826 17.063 73.128 1.00 47.68 69 LEU C N 1
ATOM 3420 C CA . LEU C 1 70 ? -15.227 15.786 72.822 1.00 48.35 69 LEU C CA 1
ATOM 3421 C C . LEU C 1 70 ? -16.080 14.676 73.378 1.00 49.74 69 LEU C C 1
ATOM 3422 O O . LEU C 1 70 ? -16.348 13.715 72.668 1.00 50.25 69 LEU C O 1
ATOM 3427 N N . ALA C 1 71 ? -16.521 14.818 74.639 1.00 49.09 70 ALA C N 1
ATOM 3428 C CA . ALA C 1 71 ? -17.359 13.802 75.295 1.00 50.16 70 ALA C CA 1
ATOM 3429 C C . ALA C 1 71 ? -18.673 13.544 74.563 1.00 50.79 70 ALA C C 1
ATOM 3430 O O . ALA C 1 71 ? -19.258 12.451 74.687 1.00 48.81 70 ALA C O 1
ATOM 3432 N N . GLY C 1 72 ? -19.147 14.558 73.835 1.00 50.91 71 GLY C N 1
ATOM 3433 C CA . GLY C 1 72 ? -20.423 14.477 73.119 1.00 53.63 71 GLY C CA 1
ATOM 3434 C C . GLY C 1 72 ? -20.424 13.784 71.760 1.00 55.65 71 GLY C C 1
ATOM 3435 O O . GLY C 1 72 ? -21.477 13.399 71.273 1.00 58.04 71 GLY C O 1
ATOM 3444 N N . GLU C 1 74 ? -19.864 10.875 68.859 1.00 64.97 73 GLU C N 1
ATOM 3445 C CA . GLU C 1 74 ? -20.062 9.429 68.712 1.00 67.62 73 GLU C CA 1
ATOM 3446 C C . GLU C 1 74 ? -18.749 8.668 68.914 1.00 67.56 73 GLU C C 1
ATOM 3447 O O . GLU C 1 74 ? -18.720 7.691 69.645 1.00 69.59 73 GLU C O 1
ATOM 3449 N N . ASP C 1 75 ? -17.668 9.138 68.304 1.00 67.50 74 ASP C N 1
ATOM 3450 C CA . ASP C 1 75 ? -16.365 8.506 68.475 1.00 69.57 74 ASP C CA 1
ATOM 3451 C C . ASP C 1 75 ? -15.644 9.054 69.730 1.00 69.12 74 ASP C C 1
ATOM 3452 O O . ASP C 1 75 ? -15.128 10.182 69.723 1.00 67.85 74 ASP C O 1
ATOM 3457 N N . GLN C 1 76 ? -15.572 8.235 70.780 1.00 68.58 75 GLN C N 1
ATOM 3458 C CA . GLN C 1 76 ? -14.977 8.647 72.058 1.00 68.29 75 GLN C CA 1
ATOM 3459 C C . GLN C 1 76 ? -13.438 8.605 72.128 1.00 67.67 75 GLN C C 1
ATOM 3460 O O . GLN C 1 76 ? -12.842 8.896 73.179 1.00 66.22 75 GLN C O 1
ATOM 3466 N N . SER C 1 77 ? -12.793 8.283 71.014 1.00 67.14 76 SER C N 1
ATOM 3467 C CA . SER C 1 77 ? -11.345 8.127 70.988 1.00 66.88 76 SER C CA 1
ATOM 3468 C C . SER C 1 77 ? -10.604 9.380 71.452 1.00 65.83 76 SER C C 1
ATOM 3469 O O . SER C 1 77 ? -9.708 9.316 72.300 1.00 65.50 76 SER C O 1
ATOM 3472 N N . SER C 1 78 ? -11.000 10.521 70.901 1.00 63.45 77 SER C N 1
ATOM 3473 C CA . SER C 1 78 ? -10.320 11.782 71.172 1.00 61.12 77 SER C CA 1
ATOM 3474 C C . SER C 1 78 ? -10.531 12.201 72.639 1.00 58.53 77 SER C C 1
ATOM 3475 O O . SER C 1 78 ? -9.592 12.666 73.292 1.00 55.19 77 SER C O 1
ATOM 3478 N N . TYR C 1 79 ? -11.755 12.002 73.153 1.00 58.93 78 TYR C N 1
ATOM 3479 C CA . TYR C 1 79 ? -12.085 12.275 74.576 1.00 58.02 78 TYR C CA 1
ATOM 3480 C C . TYR C 1 79 ? -11.259 11.337 75.496 1.00 57.76 78 TYR C C 1
ATOM 3481 O O . TYR C 1 79 ? -10.590 11.791 76.426 1.00 55.61 78 TYR C O 1
ATOM 3490 N N . ASN C 1 80 ? -11.289 10.037 75.209 1.00 59.62 79 ASN C N 1
ATOM 3491 C CA . ASN C 1 80 ? -10.552 9.048 76.016 1.00 61.05 79 ASN C CA 1
ATOM 3492 C C . ASN C 1 80 ? -9.047 9.351 76.114 1.00 61.08 79 ASN C C 1
ATOM 3493 O O . ASN C 1 80 ? -8.452 9.220 77.190 1.00 58.86 79 ASN C O 1
ATOM 3498 N N . ARG C 1 81 ? -8.446 9.793 75.005 1.00 61.08 80 ARG C N 1
ATOM 3499 C CA . ARG C 1 81 ? -7.019 10.118 74.997 1.00 61.09 80 ARG C CA 1
ATOM 3500 C C . ARG C 1 81 ? -6.737 11.212 76.023 1.00 61.12 80 ARG C C 1
ATOM 3501 O O . ARG C 1 81 ? -5.725 11.163 76.740 1.00 61.01 80 ARG C O 1
ATOM 3503 N N . ILE C 1 82 ? -7.646 12.188 76.100 1.00 61.09 81 ILE C N 1
ATOM 3504 C CA . ILE C 1 82 ? -7.490 13.299 77.027 1.00 59.15 81 ILE C CA 1
ATOM 3505 C C . ILE C 1 82 ? -7.706 12.819 78.443 1.00 59.85 81 ILE C C 1
ATOM 3506 O O . ILE C 1 82 ? -7.018 13.289 79.331 1.00 58.13 81 ILE C O 1
ATOM 3519 N N . GLU C 1 84 ? -7.117 9.752 79.555 1.00 65.64 83 GLU C N 1
ATOM 3520 C CA . GLU C 1 84 ? -5.904 8.957 79.855 1.00 68.73 83 GLU C CA 1
ATOM 3521 C C . GLU C 1 84 ? -4.695 9.847 80.229 1.00 67.57 83 GLU C C 1
ATOM 3522 O O . GLU C 1 84 ? -3.843 9.431 80.993 1.00 66.08 83 GLU C O 1
ATOM 3528 N N . ARG C 1 85 ? -4.666 11.087 79.739 1.00 67.02 84 ARG C N 1
ATOM 3529 C CA . ARG C 1 85 ? -3.629 12.052 80.116 1.00 66.37 84 ARG C CA 1
ATOM 3530 C C . ARG C 1 85 ? -3.895 12.829 81.417 1.00 67.25 84 ARG C C 1
ATOM 3531 O O . ARG C 1 85 ? -3.090 13.701 81.793 1.00 67.31 84 ARG C O 1
ATOM 3539 N N . GLY C 1 86 ? -4.998 12.546 82.105 1.00 66.55 85 GLY C N 1
ATOM 3540 C CA . GLY C 1 86 ? -5.277 13.224 83.374 1.00 67.51 85 GLY C CA 1
ATOM 3541 C C . GLY C 1 86 ? -6.579 14.007 83.431 1.00 66.83 85 GLY C C 1
ATOM 3542 O O . GLY C 1 86 ? -6.924 14.541 84.475 1.00 66.08 85 GLY C O 1
ATOM 3543 N N . GLY C 1 87 ? -7.296 14.070 82.312 1.00 67.31 86 GLY C N 1
ATOM 3544 C CA . GLY C 1 87 ? -8.599 14.729 82.258 1.00 68.87 86 GLY C CA 1
ATOM 3545 C C . GLY C 1 87 ? -8.623 16.249 82.210 1.00 66.87 86 GLY C C 1
ATOM 3546 O O . GLY C 1 87 ? -9.665 16.870 82.456 1.00 66.99 86 GLY C O 1
ATOM 3547 N N . ARG C 1 88 ? -7.485 16.847 81.894 1.00 64.11 87 ARG C N 1
ATOM 3548 C CA . ARG C 1 88 ? -7.393 18.282 81.793 1.00 63.86 87 ARG C CA 1
ATOM 3549 C C . ARG C 1 88 ? -7.013 18.593 80.356 1.00 61.95 87 ARG C C 1
ATOM 3550 O O . ARG C 1 88 ? -5.984 18.137 79.869 1.00 65.04 87 ARG C O 1
ATOM 3558 N N . LEU C 1 89 ? -7.828 19.383 79.677 1.00 57.86 88 LEU C N 1
ATOM 3559 C CA . LEU C 1 89 ? -7.546 19.767 78.305 1.00 54.60 88 LEU C CA 1
ATOM 3560 C C . LEU C 1 89 ? -6.294 20.684 78.230 1.00 51.91 88 LEU C C 1
ATOM 3561 O O . LEU C 1 89 ? -5.579 20.686 77.222 1.00 49.35 88 LEU C O 1
ATOM 3566 N N . PHE C 1 90 ? -6.042 21.468 79.284 1.00 48.43 89 PHE C N 1
ATOM 3567 C CA . PHE C 1 90 ? -4.893 22.386 79.311 1.00 46.32 89 PHE C CA 1
ATOM 3568 C C . PHE C 1 90 ? -3.773 21.949 80.282 1.00 44.97 89 PHE C C 1
ATOM 3569 O O . PHE C 1 90 ? -2.869 22.730 80.624 1.00 42.37 89 PHE C O 1
ATOM 3577 N N . TYR C 1 91 ? -3.857 20.700 80.724 1.00 46.27 90 TYR C N 1
ATOM 3578 C CA . TYR C 1 91 ? -2.824 20.075 81.561 1.00 45.83 90 TYR C CA 1
ATOM 3579 C C . TYR C 1 91 ? -2.337 20.897 82.758 1.00 44.53 90 TYR C C 1
ATOM 3580 O O . TYR C 1 91 ? -1.136 20.863 83.117 1.00 42.40 90 TYR C O 1
ATOM 3589 N N . GLY C 1 92 ? -3.265 21.636 83.361 1.00 43.41 91 GLY C N 1
ATOM 3590 C CA . GLY C 1 92 ? -2.979 22.442 84.560 1.00 43.73 91 GLY C CA 1
ATOM 3591 C C . GLY C 1 92 ? -2.304 23.782 84.322 1.00 41.60 91 GLY C C 1
ATOM 3592 O O . GLY C 1 92 ? -1.935 24.473 85.269 1.00 41.63 91 GLY C O 1
ATOM 3593 N N . ALA C 1 93 ? -2.159 24.154 83.062 1.00 41.48 92 ALA C N 1
ATOM 3594 C CA . ALA C 1 93 ? -1.505 25.408 82.701 1.00 41.48 92 ALA C CA 1
ATOM 3595 C C . ALA C 1 93 ? -2.225 26.590 83.305 1.00 41.87 92 ALA C C 1
ATOM 3596 O O . ALA C 1 93 ? -3.457 26.635 83.307 1.00 45.39 92 ALA C O 1
ATOM 3598 N N . PRO C 1 94 ? -1.467 27.556 83.824 1.00 42.44 93 PRO C N 1
ATOM 3599 C CA . PRO C 1 94 ? -2.070 28.738 84.434 1.00 46.01 93 PRO C CA 1
ATOM 3600 C C . PRO C 1 94 ? -2.349 29.878 83.452 1.00 45.73 93 PRO C C 1
ATOM 3601 O O . PRO C 1 94 ? -3.056 30.822 83.782 1.00 45.58 93 PRO C O 1
ATOM 3605 N N . CYS C 1 95 ? -1.784 29.806 82.265 1.00 46.09 94 CYS C N 1
ATOM 3606 C CA . CYS C 1 95 ? -2.000 30.863 81.308 1.00 46.36 94 CYS C CA 1
ATOM 3607 C C . CYS C 1 95 ? -1.739 30.358 79.916 1.00 43.40 94 CYS C C 1
ATOM 3608 O O . CYS C 1 95 ? -1.213 29.295 79.721 1.00 40.49 94 CYS C O 1
ATOM 3619 N N . ILE C 1 97 ? -1.318 31.816 75.512 1.00 40.27 96 ILE C N 1
ATOM 3620 C CA . ILE C 1 97 ? -1.468 32.813 74.470 1.00 40.41 96 ILE C CA 1
ATOM 3621 C C . ILE C 1 97 ? -2.446 32.246 73.453 1.00 39.54 96 ILE C C 1
ATOM 3622 O O . ILE C 1 97 ? -2.238 31.137 72.931 1.00 37.47 96 ILE C O 1
ATOM 3627 N N . VAL C 1 98 ? -3.540 32.977 73.213 1.00 39.69 97 VAL C N 1
ATOM 3628 C CA . VAL C 1 98 ? -4.524 32.576 72.193 1.00 38.94 97 VAL C CA 1
ATOM 3629 C C . VAL C 1 98 ? -4.239 33.415 70.954 1.00 39.39 97 VAL C C 1
ATOM 3630 O O . VAL C 1 98 ? -4.009 34.610 71.060 1.00 43.05 97 VAL C O 1
ATOM 3634 N N . VAL C 1 99 ? -4.172 32.784 69.794 1.00 39.38 98 VAL C N 1
ATOM 3635 C CA . VAL C 1 99 ? -3.875 33.492 68.550 1.00 38.50 98 VAL C CA 1
ATOM 3636 C C . VAL C 1 99 ? -5.049 33.420 67.601 1.00 38.97 98 VAL C C 1
ATOM 3637 O O . VAL C 1 99 ? -5.191 32.434 66.886 1.00 39.68 98 VAL C O 1
ATOM 3641 N N . PRO C 1 100 ? -5.927 34.443 67.613 1.00 41.30 99 PRO C N 1
ATOM 3642 C CA . PRO C 1 100 ? -7.020 34.498 66.647 1.00 41.72 99 PRO C CA 1
ATOM 3643 C C . PRO C 1 100 ? -6.491 34.887 65.289 1.00 42.50 99 PRO C C 1
ATOM 3644 O O . PRO C 1 100 ? -5.408 35.478 65.190 1.00 41.80 99 PRO C O 1
ATOM 3648 N N . ILE C 1 101 ? -7.224 34.550 64.238 1.00 43.86 100 ILE C N 1
ATOM 3649 C CA . ILE C 1 101 ? -6.778 34.899 62.881 1.00 44.97 100 ILE C CA 1
ATOM 3650 C C . ILE C 1 101 ? -7.935 35.330 62.065 1.00 45.01 100 ILE C C 1
ATOM 3651 O O . ILE C 1 101 ? -9.072 35.066 62.426 1.00 43.42 100 ILE C O 1
ATOM 3656 N N . ASP C 1 102 ? -7.632 35.977 60.947 1.00 48.00 101 ASP C N 1
ATOM 3657 C CA . ASP C 1 102 ? -8.652 36.451 60.017 1.00 48.33 101 ASP C CA 1
ATOM 3658 C C . ASP C 1 102 ? -9.050 35.304 59.112 1.00 48.38 101 ASP C C 1
ATOM 3659 O O . ASP C 1 102 ? -8.295 34.916 58.261 1.00 49.37 101 ASP C O 1
ATOM 3664 N N . PRO C 1 103 ? -10.245 34.748 59.278 1.00 51.50 102 PRO C N 1
ATOM 3665 C CA . PRO C 1 103 ? -10.532 33.590 58.417 1.00 54.28 102 PRO C CA 1
ATOM 3666 C C . PRO C 1 103 ? -10.740 33.914 56.936 1.00 56.60 102 PRO C C 1
ATOM 3667 O O . PRO C 1 103 ? -10.784 32.995 56.123 1.00 57.08 102 PRO C O 1
ATOM 3671 N N . THR C 1 104 ? -10.862 35.195 56.590 1.00 59.89 103 THR C N 1
ATOM 3672 C CA . THR C 1 104 ? -11.076 35.605 55.197 1.00 62.90 103 THR C CA 1
ATOM 3673 C C . THR C 1 104 ? -9.763 35.667 54.408 1.00 64.53 103 THR C C 1
ATOM 3674 O O . THR C 1 104 ? -9.789 35.924 53.216 1.00 66.46 103 THR C O 1
ATOM 3678 N N . GLN C 1 105 ? -8.641 35.461 55.109 1.00 65.64 104 GLN C N 1
ATOM 3679 C CA . GLN C 1 105 ? -7.294 35.370 54.556 1.00 65.34 104 GLN C CA 1
ATOM 3680 C C . GLN C 1 105 ? -6.882 33.879 54.556 1.00 63.92 104 GLN C C 1
ATOM 3681 O O . GLN C 1 105 ? -5.718 33.563 54.480 1.00 65.34 104 GLN C O 1
ATOM 3687 N N . TYR C 1 106 ? -7.848 32.985 54.740 1.00 62.63 105 TYR C N 1
ATOM 3688 C CA . TYR C 1 106 ? -7.714 31.514 54.590 1.00 62.76 105 TYR C CA 1
ATOM 3689 C C . TYR C 1 106 ? -6.346 30.822 54.865 1.00 57.25 105 TYR C C 1
ATOM 3690 O O . TYR C 1 106 ? -5.818 30.889 55.961 1.00 54.77 105 TYR C O 1
ATOM 3699 N N . GLY C 1 107 ? -5.808 30.127 53.865 1.00 54.83 106 GLY C N 1
ATOM 3700 C CA . GLY C 1 107 ? -4.565 29.372 53.990 1.00 52.14 106 GLY C CA 1
ATOM 3701 C C . GLY C 1 107 ? -3.370 30.203 54.387 1.00 48.96 106 GLY C C 1
ATOM 3702 O O . GLY C 1 107 ? -2.610 29.805 55.262 1.00 47.37 106 GLY C O 1
ATOM 3703 N N . PRO C 1 108 ? -3.190 31.354 53.740 1.00 47.08 107 PRO C N 1
ATOM 3704 C CA . PRO C 1 108 ? -2.065 32.174 54.123 1.00 46.91 107 PRO C CA 1
ATOM 3705 C C . PRO C 1 108 ? -2.083 32.556 55.610 1.00 45.48 107 PRO C C 1
ATOM 3706 O O . PRO C 1 108 ? -1.045 32.455 56.249 1.00 45.88 107 PRO C O 1
ATOM 3710 N N . ALA C 1 109 ? -3.238 32.933 56.156 1.00 43.49 108 ALA C N 1
ATOM 3711 C CA . ALA C 1 109 ? -3.370 33.245 57.587 1.00 43.35 108 ALA C CA 1
ATOM 3712 C C . ALA C 1 109 ? -3.048 32.026 58.484 1.00 43.03 108 ALA C C 1
ATOM 3713 O O . ALA C 1 109 ? -2.566 32.190 59.605 1.00 44.28 108 ALA C O 1
ATOM 3715 N N . LEU C 1 110 ? -3.319 30.815 58.011 1.00 43.13 109 LEU C N 1
ATOM 3716 C CA . LEU C 1 110 ? -2.988 29.607 58.793 1.00 43.39 109 LEU C CA 1
ATOM 3717 C C . LEU C 1 110 ? -1.488 29.331 58.850 1.00 41.42 109 LEU C C 1
ATOM 3718 O O . LEU C 1 110 ? -0.988 28.921 59.887 1.00 40.97 109 LEU C O 1
ATOM 3723 N N . VAL C 1 111 ? -0.773 29.547 57.743 1.00 42.40 110 VAL C N 1
ATOM 3724 C CA . VAL C 1 111 ? 0.699 29.379 57.721 1.00 40.92 110 VAL C CA 1
ATOM 3725 C C . VAL C 1 111 ? 1.363 30.404 58.644 1.00 41.16 110 VAL C C 1
ATOM 3726 O O . VAL C 1 111 ? 2.287 30.076 59.398 1.00 40.44 110 VAL C O 1
ATOM 3730 N N . ASP C 1 112 ? 0.865 31.638 58.603 1.00 39.44 111 ASP C N 1
ATOM 3731 C CA . ASP C 1 112 ? 1.371 32.679 59.457 1.00 40.86 111 ASP C CA 1
ATOM 3732 C C . ASP C 1 112 ? 1.093 32.312 60.927 1.00 41.17 111 ASP C C 1
ATOM 3733 O O . ASP C 1 112 ? 1.903 32.572 61.807 1.00 39.65 111 ASP C O 1
ATOM 3738 N N . CYS C 1 113 ? -0.065 31.713 61.189 1.00 42.56 112 CYS C N 1
ATOM 3739 C CA . CYS C 1 113 ? -0.425 31.364 62.551 1.00 41.76 112 CYS C CA 1
ATOM 3740 C C . CYS C 1 113 ? 0.611 30.374 63.092 1.00 40.60 112 CYS C C 1
ATOM 3741 O O . CYS C 1 113 ? 1.066 30.517 64.205 1.00 40.49 112 CYS C O 1
ATOM 3744 N N . GLY C 1 114 ? 0.987 29.400 62.274 1.00 39.86 113 GLY C N 1
ATOM 3745 C CA . GLY C 1 114 ? 1.989 28.417 62.630 1.00 40.12 113 GLY C CA 1
ATOM 3746 C C . GLY C 1 114 ? 3.368 29.031 62.866 1.00 39.20 113 GLY C C 1
ATOM 3747 O O . GLY C 1 114 ? 4.072 28.645 63.765 1.00 35.91 113 GLY C O 1
ATOM 3748 N N . ILE C 1 115 ? 3.758 29.973 62.019 1.00 39.93 114 ILE C N 1
ATOM 3749 C CA . ILE C 1 115 ? 5.002 30.686 62.208 1.00 38.70 114 ILE C CA 1
ATOM 3750 C C . ILE C 1 115 ? 5.044 31.351 63.595 1.00 38.72 114 ILE C C 1
ATOM 3751 O O . ILE C 1 115 ? 6.003 31.170 64.354 1.00 38.48 114 ILE C O 1
ATOM 3756 N N . LEU C 1 116 ? 3.986 32.082 63.929 1.00 37.06 115 LEU C N 1
ATOM 3757 C CA . LEU C 1 116 ? 3.932 32.834 65.181 1.00 38.28 115 LEU C CA 1
ATOM 3758 C C . LEU C 1 116 ? 3.891 31.909 66.392 1.00 40.32 115 LEU C C 1
ATOM 3759 O O . LEU C 1 116 ? 4.586 32.153 67.375 1.00 38.42 115 LEU C O 1
ATOM 3764 N N . CYS C 1 117 ? 3.092 30.838 66.324 1.00 40.20 116 CYS C N 1
ATOM 3765 C CA . CYS C 1 117 ? 3.038 29.873 67.428 1.00 39.51 116 CYS C CA 1
ATOM 3766 C C . CYS C 1 117 ? 4.382 29.204 67.679 1.00 40.34 116 CYS C C 1
ATOM 3767 O O . CYS C 1 117 ? 4.781 29.073 68.824 1.00 40.52 116 CYS C O 1
ATOM 3770 N N . GLN C 1 118 ? 5.104 28.808 66.627 1.00 40.81 117 GLN C N 1
ATOM 3771 C CA . GLN C 1 118 ? 6.436 28.220 66.833 1.00 41.13 117 GLN C CA 1
ATOM 3772 C C . GLN C 1 118 ? 7.371 29.262 67.448 1.00 38.96 117 GLN C C 1
ATOM 3773 O O . GLN C 1 118 ? 8.242 28.901 68.220 1.00 39.18 117 GLN C O 1
ATOM 3779 N N . THR C 1 119 ? 7.154 30.543 67.132 1.00 37.63 118 THR C N 1
ATOM 3780 C CA . THR C 1 119 ? 7.958 31.626 67.687 1.00 39.00 118 THR C CA 1
ATOM 3781 C C . THR C 1 119 ? 7.762 31.751 69.217 1.00 41.05 118 THR C C 1
ATOM 3782 O O . THR C 1 119 ? 8.746 31.935 69.963 1.00 38.67 118 THR C O 1
ATOM 3786 N N . ILE C 1 120 ? 6.497 31.644 69.652 1.00 39.28 119 ILE C N 1
ATOM 3787 C CA . ILE C 1 120 ? 6.102 31.693 71.069 1.00 38.70 119 ILE C CA 1
ATOM 3788 C C . ILE C 1 120 ? 6.758 30.517 71.805 1.00 40.65 119 ILE C C 1
ATOM 3789 O O . ILE C 1 120 ? 7.430 30.694 72.814 1.00 41.86 119 ILE C O 1
ATOM 3794 N N . ALA C 1 121 ? 6.569 29.324 71.262 1.00 40.65 120 ALA C N 1
ATOM 3795 C CA . ALA C 1 121 ? 7.108 28.097 71.824 1.00 41.29 120 ALA C CA 1
ATOM 3796 C C . ALA C 1 121 ? 8.615 28.170 72.033 1.00 41.24 120 ALA C C 1
ATOM 3797 O O . ALA C 1 121 ? 9.112 27.819 73.108 1.00 42.96 120 ALA C O 1
ATOM 3799 N N . LEU C 1 122 ? 9.336 28.571 70.990 1.00 41.83 121 LEU C N 1
ATOM 3800 C CA . LEU C 1 122 ? 10.795 28.680 71.044 1.00 40.34 121 LEU C CA 1
ATOM 3801 C C . LEU C 1 122 ? 11.249 29.780 71.997 1.00 41.54 121 LEU C C 1
ATOM 3802 O O . LEU C 1 122 ? 12.247 29.607 72.731 1.00 41.71 121 LEU C O 1
ATOM 3807 N N . ALA C 1 123 ? 10.543 30.916 71.994 1.00 41.12 122 ALA C N 1
ATOM 3808 C CA . ALA C 1 123 ? 10.887 32.003 72.914 1.00 41.73 122 ALA C CA 1
ATOM 3809 C C . ALA C 1 123 ? 10.635 31.510 74.334 1.00 41.94 122 ALA C C 1
ATOM 3810 O O . ALA C 1 123 ? 11.443 31.728 75.227 1.00 39.58 122 ALA C O 1
ATOM 3812 N N . ALA C 1 124 ? 9.502 30.841 74.532 1.00 41.24 123 ALA C N 1
ATOM 3813 C CA . ALA C 1 124 ? 9.175 30.338 75.843 1.00 41.87 123 ALA C CA 1
ATOM 3814 C C . ALA C 1 124 ? 10.235 29.311 76.283 1.00 41.72 123 ALA C C 1
ATOM 3815 O O . ALA C 1 124 ? 10.753 29.422 77.367 1.00 41.22 123 ALA C O 1
ATOM 3817 N N . THR C 1 125 ? 10.592 28.353 75.425 1.00 42.33 124 THR C N 1
ATOM 3818 C CA . THR C 1 125 ? 11.598 27.362 75.798 1.00 42.07 124 THR C CA 1
ATOM 3819 C C . THR C 1 125 ? 12.907 28.008 76.199 1.00 43.44 124 THR C C 1
ATOM 3820 O O . THR C 1 125 ? 13.532 27.571 77.186 1.00 45.43 124 THR C O 1
ATOM 3824 N N . SER C 1 126 ? 13.291 29.080 75.499 1.00 42.58 125 SER C N 1
ATOM 3825 C CA . SER C 1 126 ? 14.569 29.744 75.754 1.00 42.66 125 SER C CA 1
ATOM 3826 C C . SER C 1 126 ? 14.637 30.437 77.081 1.00 43.86 125 SER C C 1
ATOM 3827 O O . SER C 1 126 ? 15.742 30.741 77.542 1.00 47.68 125 SER C O 1
ATOM 3830 N N . LEU C 1 127 ? 13.474 30.711 77.658 1.00 43.51 126 LEU C N 1
ATOM 3831 C CA . LEU C 1 127 ? 13.329 31.403 78.942 1.00 46.82 126 LEU C CA 1
ATOM 3832 C C . LEU C 1 127 ? 12.995 30.457 80.109 1.00 46.99 126 LEU C C 1
ATOM 3833 O O . LEU C 1 127 ? 12.771 30.902 81.229 1.00 47.20 126 LEU C O 1
ATOM 3838 N N . GLY C 1 128 ? 12.954 29.158 79.837 1.00 47.00 127 GLY C N 1
ATOM 3839 C CA . GLY C 1 128 ? 12.600 28.175 80.846 1.00 46.63 127 GLY C CA 1
ATOM 3840 C C . GLY C 1 128 ? 11.110 28.012 81.063 1.00 45.90 127 GLY C C 1
ATOM 3841 O O . GLY C 1 128 ? 10.701 27.389 82.047 1.00 44.91 127 GLY C O 1
ATOM 3842 N N . ILE C 1 129 ? 10.284 28.573 80.170 1.00 44.13 128 ILE C N 1
ATOM 3843 C CA . ILE C 1 129 ? 8.840 28.470 80.299 1.00 42.23 128 ILE C CA 1
ATOM 3844 C C . ILE C 1 129 ? 8.366 27.285 79.481 1.00 43.01 128 ILE C C 1
ATOM 3845 O O . ILE C 1 129 ? 8.405 27.316 78.249 1.00 44.28 128 ILE C O 1
ATOM 3850 N N . ALA C 1 130 ? 7.934 26.230 80.161 1.00 42.43 129 ALA C N 1
ATOM 3851 C CA . ALA C 1 130 ? 7.422 25.045 79.483 1.00 41.73 129 ALA C CA 1
ATOM 3852 C C . ALA C 1 130 ? 6.173 25.420 78.716 1.00 42.64 129 ALA C C 1
ATOM 3853 O O . ALA C 1 130 ? 5.436 26.343 79.122 1.00 44.82 129 ALA C O 1
ATOM 3855 N N . ASN C 1 131 ? 5.909 24.682 77.635 1.00 41.37 130 ASN C N 1
ATOM 3856 C CA . ASN C 1 131 ? 4.774 24.967 76.788 1.00 40.04 130 ASN C CA 1
ATOM 3857 C C . ASN C 1 131 ? 4.311 23.840 75.859 1.00 40.29 130 ASN C C 1
ATOM 3858 O O . ASN C 1 131 ? 5.051 22.894 75.568 1.00 40.82 130 ASN C O 1
ATOM 3863 N N . ILE C 1 132 ? 3.088 23.987 75.362 1.00 39.84 131 ILE C N 1
ATOM 3864 C CA . ILE C 1 132 ? 2.532 23.102 74.364 1.00 36.74 131 ILE C CA 1
ATOM 3865 C C . ILE C 1 132 ? 1.599 23.859 73.447 1.00 39.47 131 ILE C C 1
ATOM 3866 O O . ILE C 1 132 ? 0.837 24.715 73.895 1.00 39.57 131 ILE C O 1
ATOM 3879 N N . CYS C 1 134 ? -1.677 24.243 71.596 1.00 43.39 133 CYS C N 1
ATOM 3880 C CA . CYS C 1 134 ? -2.962 23.657 71.918 1.00 42.71 133 CYS C CA 1
ATOM 3881 C C . CYS C 1 134 ? -4.088 24.079 70.971 1.00 43.34 133 CYS C C 1
ATOM 3882 O O . CYS C 1 134 ? -4.716 25.140 71.109 1.00 40.06 133 CYS C O 1
ATOM 3885 N N . GLY C 1 135 ? -4.335 23.197 70.015 1.00 43.54 134 GLY C N 1
ATOM 3886 C CA . GLY C 1 135 ? -5.429 23.367 69.083 1.00 44.41 134 GLY C CA 1
ATOM 3887 C C . GLY C 1 135 ? -6.744 23.043 69.752 1.00 44.04 134 GLY C C 1
ATOM 3888 O O . GLY C 1 135 ? -7.793 23.511 69.315 1.00 46.44 134 GLY C O 1
ATOM 3889 N N . TYR C 1 136 ? -6.706 22.258 70.827 1.00 44.18 135 TYR C N 1
ATOM 3890 C CA . TYR C 1 136 ? -7.941 21.910 71.531 1.00 45.37 135 TYR C CA 1
ATOM 3891 C C . TYR C 1 136 ? -8.603 23.069 72.267 1.00 43.98 135 TYR C C 1
ATOM 3892 O O . TYR C 1 136 ? -9.722 22.932 72.736 1.00 43.76 135 TYR C O 1
ATOM 3901 N N . THR C 1 137 ? -7.916 24.200 72.377 1.00 42.82 136 THR C N 1
ATOM 3902 C CA . THR C 1 137 ? -8.526 25.395 72.924 1.00 44.15 136 THR C CA 1
ATOM 3903 C C . THR C 1 137 ? -9.680 25.803 72.012 1.00 44.59 136 THR C C 1
ATOM 3904 O O . THR C 1 137 ? -10.647 26.412 72.458 1.00 48.24 136 THR C O 1
ATOM 3908 N N . GLY C 1 138 ? -9.579 25.439 70.733 1.00 45.79 137 GLY C N 1
ATOM 3909 C CA . GLY C 1 138 ? -10.631 25.708 69.738 1.00 45.45 137 GLY C CA 1
ATOM 3910 C C . GLY C 1 138 ? -11.910 24.895 69.908 1.00 44.56 137 GLY C C 1
ATOM 3911 O O . GLY C 1 138 ? -12.948 25.216 69.297 1.00 46.96 137 GLY C O 1
ATOM 3912 N N . LEU C 1 139 ? -11.855 23.840 70.727 1.00 43.78 138 LEU C N 1
ATOM 3913 C CA . LEU C 1 139 ? -13.048 23.019 70.982 1.00 43.44 138 LEU C CA 1
ATOM 3914 C C . LEU C 1 139 ? -14.107 23.840 71.693 1.00 43.13 138 LEU C C 1
ATOM 3915 O O . LEU C 1 139 ? -15.291 23.565 71.537 1.00 43.96 138 LEU C O 1
ATOM 3920 N N . ALA C 1 140 ? -13.680 24.864 72.438 1.00 42.50 139 ALA C N 1
ATOM 3921 C CA . ALA C 1 140 ? -14.596 25.754 73.148 1.00 43.31 139 ALA C CA 1
ATOM 3922 C C . ALA C 1 140 ? -15.465 26.586 72.198 1.00 44.37 139 ALA C C 1
ATOM 3923 O O . ALA C 1 140 ? -16.455 27.17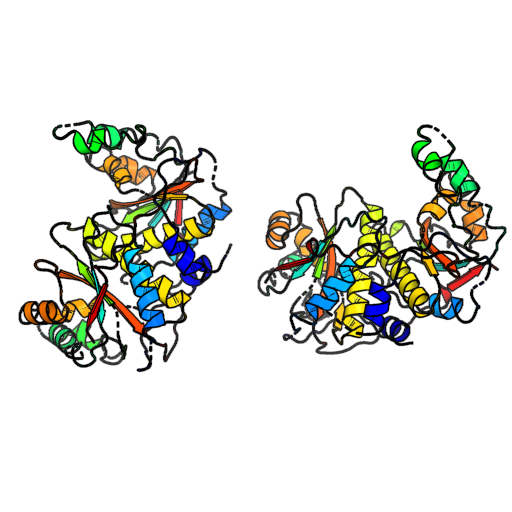5 72.651 1.00 45.65 139 ALA C O 1
ATOM 3925 N N . PHE C 1 141 ? -15.090 26.642 70.907 1.00 43.57 140 PHE C N 1
ATOM 3926 C CA . PHE C 1 141 ? -15.837 27.379 69.871 1.00 44.16 140 PHE C CA 1
ATOM 3927 C C . PHE C 1 141 ? -16.503 26.421 68.874 1.00 46.70 140 PHE C C 1
ATOM 3928 O O . PHE C 1 141 ? -17.313 26.858 68.038 1.00 48.21 140 PHE C O 1
ATOM 3936 N N . ALA C 1 142 ? -16.164 25.128 68.963 1.00 46.43 141 ALA C N 1
ATOM 3937 C CA . ALA C 1 142 ? -16.576 24.109 67.966 1.00 47.28 141 ALA C CA 1
ATOM 3938 C C . ALA C 1 142 ? -18.080 23.915 67.733 1.00 50.73 141 ALA C C 1
ATOM 3939 O O . ALA C 1 142 ? -18.500 23.657 66.605 1.00 53.06 141 ALA C O 1
ATOM 3941 N N . SER C 1 143 ? -18.888 24.029 68.779 1.00 50.32 142 SER C N 1
ATOM 3942 C CA . SER C 1 143 ? -20.327 23.864 68.642 1.00 51.79 142 SER C CA 1
ATOM 3943 C C . SER C 1 143 ? -20.957 25.091 68.018 1.00 51.99 142 SER C C 1
ATOM 3944 O O . SER C 1 143 ? -22.055 25.016 67.478 1.00 52.81 142 SER C O 1
ATOM 3947 N N . GLY C 1 144 ? -20.262 26.226 68.126 1.00 52.63 143 GLY C N 1
ATOM 3948 C CA . GLY C 1 144 ? -20.740 27.517 67.620 1.00 50.96 143 GLY C CA 1
ATOM 3949 C C . GLY C 1 144 ? -21.603 28.265 68.619 1.00 52.43 143 GLY C C 1
ATOM 3950 O O . GLY C 1 144 ? -21.825 29.472 68.460 1.00 53.85 143 GLY C O 1
ATOM 3951 N N . LEU C 1 145 ? -22.092 27.568 69.654 1.00 52.21 144 LEU C N 1
ATOM 3952 C CA . LEU C 1 145 ? -23.003 28.171 70.647 1.00 51.82 144 LEU C CA 1
ATOM 3953 C C . LEU C 1 145 ? -22.343 29.158 71.601 1.00 51.28 144 LEU C C 1
ATOM 3954 O O . LEU C 1 145 ? -22.977 30.130 72.018 1.00 53.68 144 LEU C O 1
ATOM 3959 N N . ARG C 1 146 ? -21.086 28.926 71.964 1.00 50.15 145 ARG C N 1
ATOM 3960 C CA . ARG C 1 146 ? -20.388 29.872 72.852 1.00 50.07 145 ARG C CA 1
ATOM 3961 C C . ARG C 1 146 ? -19.212 30.587 72.180 1.00 48.88 145 ARG C C 1
ATOM 3962 O O . ARG C 1 146 ? -18.482 31.362 72.812 1.00 49.98 145 ARG C O 1
ATOM 3970 N N . ALA C 1 147 ? -19.088 30.382 70.878 1.00 47.66 146 ALA C N 1
ATOM 3971 C CA . ALA C 1 147 ? -18.039 30.987 70.094 1.00 48.70 146 ALA C CA 1
ATOM 3972 C C . ALA C 1 147 ? -18.040 32.531 70.173 1.00 49.90 146 ALA C C 1
ATOM 3973 O O . ALA C 1 147 ? -16.987 33.147 70.327 1.00 49.42 146 ALA C O 1
ATOM 3975 N N . GLU C 1 148 ? -19.200 33.157 70.011 1.00 52.08 147 GLU C N 1
ATOM 3976 C CA . GLU C 1 148 ? -19.261 34.611 70.061 1.00 52.53 147 GLU C CA 1
ATOM 3977 C C . GLU C 1 148 ? -18.895 35.071 71.484 1.00 51.77 147 GLU C C 1
ATOM 3978 O O . GLU C 1 148 ? -18.105 35.988 71.658 1.00 52.88 147 GLU C O 1
ATOM 3984 N N . GLU C 1 149 ? -19.439 34.418 72.503 1.00 51.06 148 GLU C N 1
ATOM 3985 C CA . GLU C 1 149 ? -19.121 34.786 73.869 1.00 49.98 148 GLU C CA 1
ATOM 3986 C C . GLU C 1 149 ? -17.613 34.688 74.163 1.00 48.74 148 GLU C C 1
ATOM 3987 O O . GLU C 1 149 ? -17.042 35.626 74.707 1.00 48.87 148 GLU C O 1
ATOM 3993 N N . PHE C 1 150 ? -16.959 33.574 73.820 1.00 47.43 149 PHE C N 1
ATOM 3994 C CA . PHE C 1 150 ? -15.527 33.469 74.124 1.00 46.01 149 PHE C CA 1
ATOM 3995 C C . PHE C 1 150 ? -14.678 34.429 73.303 1.00 44.80 149 PHE C C 1
ATOM 3996 O O . PHE C 1 150 ? -13.662 34.931 73.781 1.00 42.13 149 PHE C O 1
ATOM 4004 N N . SER C 1 151 ? -15.109 34.694 72.075 1.00 46.93 150 SER C N 1
ATOM 4005 C CA . SER C 1 151 ? -14.434 35.653 71.210 1.00 47.41 150 SER C CA 1
ATOM 4006 C C . SER C 1 151 ? -14.442 37.019 71.863 1.00 47.96 150 SER C C 1
ATOM 4007 O O . SER C 1 151 ? -13.420 37.702 71.891 1.00 47.30 150 SER C O 1
ATOM 4010 N N . LYS C 1 152 ? -15.587 37.424 72.403 1.00 48.18 151 LYS C N 1
ATOM 4011 C CA . LYS C 1 152 ? -15.648 38.720 73.044 1.00 50.10 151 LYS C CA 1
ATOM 4012 C C . LYS C 1 152 ? -14.873 38.740 74.380 1.00 48.61 151 LYS C C 1
ATOM 4013 O O . LYS C 1 152 ? -14.217 39.721 74.667 1.00 46.47 151 LYS C O 1
ATOM 4019 N N . ARG C 1 153 ? -14.912 37.656 75.160 1.00 45.69 152 ARG C N 1
ATOM 4020 C CA . ARG C 1 153 ? -14.208 37.641 76.425 1.00 47.21 152 ARG C CA 1
ATOM 4021 C C . ARG C 1 153 ? -12.704 37.639 76.244 1.00 47.33 152 ARG C C 1
ATOM 4022 O O . ARG C 1 153 ? -11.974 38.069 77.147 1.00 48.10 152 ARG C O 1
ATOM 4030 N N . LEU C 1 154 ? -12.246 37.133 75.101 1.00 46.08 153 LEU C N 1
ATOM 4031 C CA . LEU C 1 154 ? -10.822 37.129 74.762 1.00 45.41 153 LEU C CA 1
ATOM 4032 C C . LEU C 1 154 ? -10.373 38.422 74.074 1.00 44.84 153 LEU C C 1
ATOM 4033 O O . LEU C 1 154 ? -9.200 38.672 73.977 1.00 44.27 153 LEU C O 1
ATOM 4038 N N . GLY C 1 155 ? -11.312 39.248 73.622 1.00 47.34 154 GLY C N 1
ATOM 4039 C CA . GLY C 1 155 ? -10.991 40.493 72.920 1.00 48.43 154 GLY C CA 1
ATOM 4040 C C . GLY C 1 155 ? -10.618 40.272 71.461 1.00 48.05 154 GLY C C 1
ATOM 4041 O O . GLY C 1 155 ? -9.808 40.995 70.893 1.00 47.92 154 GLY C O 1
ATOM 4042 N N . PHE C 1 156 ? -11.218 39.265 70.851 1.00 47.95 155 PHE C N 1
ATOM 4043 C CA . PHE C 1 156 ? -10.996 38.993 69.448 1.00 48.59 155 PHE C CA 1
ATOM 4044 C C . PHE C 1 156 ? -11.472 40.176 68.642 1.00 49.50 155 PHE C C 1
ATOM 4045 O O . PHE C 1 156 ? -12.492 40.781 68.964 1.00 47.07 155 PHE C O 1
ATOM 4053 N N . PRO C 1 157 ? -10.727 40.525 67.590 1.00 51.65 156 PRO C N 1
ATOM 4054 C CA . PRO C 1 157 ? -11.259 41.565 66.718 1.00 53.48 156 PRO C CA 1
ATOM 4055 C C . PRO C 1 157 ? -12.471 41.030 65.979 1.00 53.44 156 PRO C C 1
ATOM 4056 O O . PRO C 1 157 ? -12.538 39.832 65.738 1.00 53.37 156 PRO C O 1
ATOM 4060 N N . GLU C 1 158 ? -13.413 41.906 65.641 1.00 56.85 157 GLU C N 1
ATOM 4061 C CA . GLU C 1 158 ? -14.582 41.527 64.855 1.00 60.26 157 GLU C CA 1
ATOM 4062 C C . GLU C 1 158 ? -14.192 40.797 63.604 1.00 56.63 157 GLU C C 1
ATOM 4063 O O . GLU C 1 158 ? -13.257 41.212 62.906 1.00 53.99 157 GLU C O 1
ATOM 4069 N N . GLY C 1 159 ? -14.934 39.724 63.323 1.00 55.88 158 GLY C N 1
ATOM 4070 C CA . GLY C 1 159 ? -14.681 38.877 62.147 1.00 55.56 158 GLY C CA 1
ATOM 4071 C C . GLY C 1 159 ? -13.619 37.799 62.351 1.00 53.19 158 GLY C C 1
ATOM 4072 O O . GLY C 1 159 ? -13.584 36.820 61.609 1.00 54.91 158 GLY C O 1
ATOM 4073 N N . TYR C 1 160 ? -12.759 37.953 63.353 1.00 49.61 159 TYR C N 1
ATOM 4074 C CA . TYR C 1 160 ? -11.694 36.967 63.590 1.00 48.18 159 TYR C CA 1
ATOM 4075 C C . TYR C 1 160 ? -12.175 35.653 64.181 1.00 46.84 159 TYR C C 1
ATOM 4076 O O . TYR C 1 160 ? -13.197 35.592 64.849 1.00 46.48 159 TYR C O 1
ATOM 4085 N N . ALA C 1 161 ? -11.408 34.596 63.919 1.00 47.19 160 ALA C N 1
ATOM 4086 C CA . ALA C 1 161 ? -11.719 33.274 64.424 1.00 46.88 160 ALA C CA 1
ATOM 4087 C C . ALA C 1 161 ? -10.507 32.646 65.082 1.00 45.28 160 ALA C C 1
ATOM 4088 O O . ALA C 1 161 ? -9.382 33.066 64.856 1.00 45.04 160 ALA C O 1
ATOM 4090 N N . PHE C 1 162 ? -10.746 31.607 65.879 1.00 44.36 161 PHE C N 1
ATOM 4091 C CA . PHE C 1 162 ? -9.683 30.900 66.548 1.00 42.26 161 PHE C CA 1
ATOM 4092 C C . PHE C 1 162 ? -8.684 30.267 65.565 1.00 41.87 161 PHE C C 1
ATOM 4093 O O . PHE C 1 162 ? -9.061 29.566 64.644 1.00 41.36 161 PHE C O 1
ATOM 4101 N N . GLY C 1 163 ? -7.404 30.536 65.787 1.00 40.98 162 GLY C N 1
ATOM 4102 C CA . GLY C 1 163 ? -6.331 30.003 64.978 1.00 40.84 162 GLY C CA 1
ATOM 4103 C C . GLY C 1 163 ? -5.653 28.892 65.733 1.00 39.14 162 GLY C C 1
ATOM 4104 O O . GLY C 1 163 ? -5.774 27.719 65.371 1.00 39.62 162 GLY C O 1
ATOM 4105 N N . CYS C 1 164 ? -4.948 29.267 66.796 1.00 39.40 163 CYS C N 1
ATOM 4106 C CA . CYS C 1 164 ? -4.228 28.303 67.632 1.00 39.62 163 CYS C CA 1
ATOM 4107 C C . CYS C 1 164 ? -3.896 28.933 68.964 1.00 40.05 163 CYS C C 1
ATOM 4108 O O . CYS C 1 164 ? -4.150 30.123 69.193 1.00 39.39 163 CYS C O 1
ATOM 4111 N N . SER C 1 165 ? -3.373 28.132 69.871 1.00 39.02 164 SER C N 1
ATOM 4112 C CA . SER C 1 165 ? -2.979 28.666 71.157 1.00 39.30 164 SER C CA 1
ATOM 4113 C C . SER C 1 165 ? -1.753 27.943 71.606 1.00 37.48 164 SER C C 1
ATOM 4114 O O . SER C 1 165 ? -1.395 26.937 71.034 1.00 40.21 164 SER C O 1
ATOM 4117 N N . VAL C 1 166 ? -1.088 28.503 72.603 1.00 40.02 165 VAL C N 1
ATOM 4118 C CA . VAL C 1 166 ? 0.104 27.914 73.205 1.00 39.42 165 VAL C CA 1
ATOM 4119 C C . VAL C 1 166 ? -0.042 28.077 74.715 1.00 40.81 165 VAL C C 1
ATOM 4120 O O . VAL C 1 166 ? -0.180 29.197 75.220 1.00 41.81 165 VAL C O 1
ATOM 4124 N N . LEU C 1 167 ? -0.082 26.949 75.416 1.00 39.99 166 LEU C N 1
ATOM 4125 C CA . LEU C 1 167 ? -0.222 26.935 76.853 1.00 40.88 166 LEU C CA 1
ATOM 4126 C C . LEU C 1 167 ? 1.175 27.237 77.430 1.00 41.78 166 LEU C C 1
ATOM 4127 O O . LEU C 1 167 ? 2.164 26.756 76.882 1.00 38.59 166 LEU C O 1
ATOM 4132 N N . LEU C 1 168 ? 1.235 27.966 78.547 1.00 41.37 167 LEU C N 1
ATOM 4133 C CA . LEU C 1 168 ? 2.503 28.400 79.148 1.00 43.79 167 LEU C CA 1
ATOM 4134 C C . LEU C 1 168 ? 2.558 28.156 80.658 1.00 43.71 167 LEU C C 1
ATOM 4135 O O . LEU C 1 168 ? 1.542 28.210 81.331 1.00 42.90 167 LEU C O 1
ATOM 4140 N N . GLY C 1 169 ? 3.753 27.886 81.175 1.00 44.28 168 GLY C N 1
ATOM 4141 C CA . GLY C 1 169 ? 3.957 27.674 82.607 1.00 43.17 168 GLY C CA 1
ATOM 4142 C C . GLY C 1 169 ? 5.269 26.978 82.906 1.00 46.24 168 GLY C C 1
ATOM 4143 O O . GLY C 1 169 ? 6.137 26.819 82.038 1.00 48.36 168 GLY C O 1
ATOM 4144 N N . HIS C 1 170 ? 5.447 26.583 84.150 1.00 45.99 169 HIS C N 1
ATOM 4145 C CA . HIS C 1 170 ? 6.607 25.827 84.490 1.00 47.19 169 HIS C CA 1
ATOM 4146 C C . HIS C 1 170 ? 6.173 24.365 84.496 1.00 46.90 169 HIS C C 1
ATOM 4147 O O . HIS C 1 170 ? 5.002 24.043 84.749 1.00 49.50 169 HIS C O 1
ATOM 4154 N N . ALA C 1 171 ? 7.108 23.483 84.179 1.00 44.74 170 ALA C N 1
ATOM 4155 C CA . ALA C 1 171 ? 6.798 22.080 84.079 1.00 44.17 170 ALA C CA 1
ATOM 4156 C C . ALA C 1 171 ? 6.751 21.428 85.474 1.00 46.92 170 ALA C C 1
ATOM 4157 O O . ALA C 1 171 ? 7.555 21.738 86.366 1.00 48.16 170 ALA C O 1
ATOM 4159 N N . ASN C 1 172 ? 5.755 20.575 85.675 1.00 48.79 171 ASN C N 1
ATOM 4160 C CA . ASN C 1 172 ? 5.625 19.808 86.912 1.00 50.39 171 ASN C CA 1
ATOM 4161 C C . ASN C 1 172 ? 6.394 18.525 86.665 1.00 50.33 171 ASN C C 1
ATOM 4162 O O . ASN C 1 172 ? 7.064 18.009 87.547 1.00 52.06 171 ASN C O 1
ATOM 4167 N N . THR C 1 173 ? 6.248 18.009 85.449 1.00 51.04 172 THR C N 1
ATOM 4168 C CA . THR C 1 173 ? 7.049 16.909 84.943 1.00 51.44 172 THR C CA 1
ATOM 4169 C C . THR C 1 173 ? 7.395 17.242 83.496 1.00 50.59 172 THR C C 1
ATOM 4170 O O . THR C 1 173 ? 6.695 17.980 82.811 1.00 49.65 172 THR C O 1
ATOM 4174 N N . THR C 1 174 ? 8.479 16.626 83.066 1.00 51.26 173 THR C N 1
ATOM 4175 C CA . THR C 1 174 ? 9.136 16.822 81.804 1.00 51.52 173 THR C CA 1
ATOM 4176 C C . THR C 1 174 ? 9.040 15.554 80.945 1.00 51.73 173 THR C C 1
ATOM 4177 O O . THR C 1 174 ? 8.972 14.442 81.476 1.00 52.55 173 THR C O 1
ATOM 4181 N N . LYS C 1 175 ? 9.004 15.705 79.628 1.00 50.03 174 LYS C N 1
ATOM 4182 C CA . LYS C 1 175 ? 9.021 14.533 78.714 1.00 52.61 174 LYS C CA 1
ATOM 4183 C C . LYS C 1 175 ? 9.857 14.837 77.459 1.00 49.77 174 LYS C C 1
ATOM 4184 O O . LYS C 1 175 ? 10.008 15.986 77.064 1.00 45.68 174 LYS C O 1
ATOM 4190 N N . PRO C 1 176 ? 10.418 13.804 76.834 1.00 48.43 175 PRO C N 1
ATOM 4191 C CA . PRO C 1 176 ? 11.229 14.101 75.665 1.00 48.17 175 PRO C CA 1
ATOM 4192 C C . PRO C 1 176 ? 10.429 14.591 74.461 1.00 45.96 175 PRO C C 1
ATOM 4193 O O . PRO C 1 176 ? 9.282 14.267 74.326 1.00 45.62 175 PRO C O 1
ATOM 4197 N N . PRO C 1 177 ? 11.041 15.400 73.596 1.00 46.79 176 PRO C N 1
ATOM 4198 C CA . PRO C 1 177 ? 10.356 15.780 72.372 1.00 44.56 176 PRO C CA 1
ATOM 4199 C C . PRO C 1 177 ? 10.232 14.606 71.392 1.00 44.90 176 PRO C C 1
ATOM 4200 O O . PRO C 1 177 ? 10.802 13.523 71.605 1.00 44.94 176 PRO C O 1
ATOM 4204 N N . HIS C 1 178 ? 9.495 14.805 70.303 1.00 44.32 177 HIS C N 1
ATOM 4205 C CA . HIS C 1 178 ? 9.432 13.758 69.297 1.00 41.68 177 HIS C CA 1
ATOM 4206 C C . HIS C 1 178 ? 10.864 13.494 68.765 1.00 41.10 177 HIS C C 1
ATOM 4207 O O . HIS C 1 178 ? 11.686 14.406 68.686 1.00 38.19 177 HIS C O 1
ATOM 4214 N N . VAL C 1 179 ? 11.153 12.239 68.428 1.00 42.73 178 VAL C N 1
ATOM 4215 C CA . VAL C 1 179 ? 12.428 11.869 67.830 1.00 42.62 178 VAL C CA 1
ATOM 4216 C C . VAL C 1 179 ? 12.410 12.350 66.375 1.00 44.52 178 VAL C C 1
ATOM 4217 O O . VAL C 1 179 ? 11.534 11.960 65.618 1.00 43.29 178 VAL C O 1
ATOM 4221 N N . PRO C 1 180 ? 13.344 13.241 65.984 1.00 46.21 179 PRO C N 1
ATOM 4222 C CA . PRO C 1 180 ? 13.338 13.724 64.590 1.00 44.55 179 PRO C CA 1
ATOM 4223 C C . PRO C 1 180 ? 13.430 12.622 63.545 1.00 46.75 179 PRO C C 1
ATOM 4224 O O . PRO C 1 180 ? 14.167 11.644 63.728 1.00 47.06 179 PRO C O 1
ATOM 4228 N N . ASP C 1 181 ? 12.717 12.800 62.436 1.00 47.19 180 ASP C N 1
ATOM 4229 C CA . ASP C 1 181 ? 12.691 11.781 61.369 1.00 47.99 180 ASP C CA 1
ATOM 4230 C C . ASP C 1 181 ? 13.625 12.178 60.248 1.00 47.66 180 ASP C C 1
ATOM 4231 O O . ASP C 1 181 ? 13.239 12.903 59.335 1.00 45.53 180 ASP C O 1
ATOM 4236 N N . LYS C 1 182 ? 14.858 11.692 60.316 1.00 50.67 181 LYS C N 1
ATOM 4237 C CA . LYS C 1 182 ? 15.868 12.063 59.330 1.00 51.15 181 LYS C CA 1
ATOM 4238 C C . LYS C 1 182 ? 15.533 11.608 57.915 1.00 50.17 181 LYS C C 1
ATOM 4239 O O . LYS C 1 182 ? 16.046 12.190 56.972 1.00 48.02 181 LYS C O 1
ATOM 4245 N N . ASP C 1 183 ? 14.647 10.615 57.765 1.00 50.16 182 ASP C N 1
ATOM 4246 C CA A ASP C 1 183 ? 14.267 10.094 56.447 0.50 51.33 182 ASP C CA 1
ATOM 4247 C CA B ASP C 1 183 ? 14.305 10.105 56.426 0.50 50.67 182 ASP C CA 1
ATOM 4248 C C . ASP C 1 183 ? 13.487 11.137 55.658 1.00 49.56 182 ASP C C 1
ATOM 4249 O O . ASP C 1 183 ? 13.343 11.023 54.449 1.00 52.36 182 ASP C O 1
ATOM 4258 N N . LYS C 1 184 ? 12.970 12.148 56.354 1.00 46.89 183 LYS C N 1
ATOM 4259 C CA . LYS C 1 184 ? 12.193 13.222 55.722 1.00 46.19 183 LYS C CA 1
ATOM 4260 C C . LYS C 1 184 ? 13.059 14.329 55.084 1.00 45.28 183 LYS C C 1
ATOM 4261 O O . LYS C 1 184 ? 12.528 15.264 54.500 1.00 42.08 183 LYS C O 1
ATOM 4267 N N . ILE C 1 185 ? 14.385 14.215 55.198 1.00 45.58 184 ILE C N 1
ATOM 4268 C CA . ILE C 1 185 ? 15.306 15.177 54.613 1.00 43.41 184 ILE C CA 1
ATOM 4269 C C . ILE C 1 185 ? 15.876 14.570 53.367 1.00 44.79 184 ILE C C 1
ATOM 4270 O O . ILE C 1 185 ? 16.335 13.432 53.399 1.00 42.74 184 ILE C O 1
ATOM 4275 N N . THR C 1 186 ? 15.826 15.321 52.267 1.00 46.29 185 THR C N 1
ATOM 4276 C CA . THR C 1 186 ? 16.420 14.896 50.998 1.00 46.41 185 THR C CA 1
ATOM 4277 C C . THR C 1 186 ? 17.046 16.087 50.325 1.00 47.29 185 THR C C 1
ATOM 4278 O O . THR C 1 186 ? 16.699 17.213 50.615 1.00 49.98 185 THR C O 1
ATOM 4282 N N . TYR C 1 187 ? 18.014 15.826 49.470 1.00 50.15 186 TYR C N 1
ATOM 4283 C CA . TYR C 1 187 ? 18.736 16.853 48.732 1.00 51.19 186 TYR C CA 1
ATOM 4284 C C . TYR C 1 187 ? 18.531 16.661 47.239 1.00 51.55 186 TYR C C 1
ATOM 4285 O O . TYR C 1 187 ? 18.474 15.546 46.761 1.00 48.05 186 TYR C O 1
ATOM 4294 N N . VAL C 1 188 ? 18.392 17.767 46.515 1.00 53.52 187 VAL C N 1
ATOM 4295 C CA . VAL C 1 188 ? 18.314 17.725 45.061 1.00 54.06 187 VAL C CA 1
ATOM 4296 C C . VAL C 1 188 ? 19.561 18.505 44.675 1.00 57.01 187 VAL C C 1
ATOM 4297 O O . VAL C 1 188 ? 19.578 19.741 44.729 1.00 53.61 187 VAL C O 1
ATOM 4301 N N . GLU C 1 189 ? 20.610 17.761 44.326 1.00 59.46 188 GLU C N 1
ATOM 4302 C CA . GLU C 1 189 ? 21.916 18.337 43.998 1.00 62.90 188 GLU C CA 1
ATOM 4303 C C . GLU C 1 189 ? 21.951 18.940 42.597 1.00 65.47 188 GLU C C 1
ATOM 4304 O O . GLU C 1 189 ? 21.184 18.541 41.698 1.00 66.22 188 GLU C O 1
ATOM 4311 N N . GLY D 1 1 ? 13.329 44.958 77.623 1.00 87.63 0 GLY D N 1
ATOM 4312 C CA . GLY D 1 1 ? 12.902 43.619 78.123 1.00 87.37 0 GLY D CA 1
ATOM 4313 C C . GLY D 1 1 ? 14.045 42.620 78.269 1.00 87.35 0 GLY D C 1
ATOM 4314 O O . GLY D 1 1 ? 15.217 42.968 78.068 1.00 87.81 0 GLY D O 1
ATOM 4336 N N . ASN D 1 4 ? 18.233 37.004 75.337 1.00 68.24 3 ASN D N 1
ATOM 4337 C CA . ASN D 1 4 ? 19.067 35.810 75.269 1.00 62.47 3 ASN D CA 1
ATOM 4338 C C . ASN D 1 4 ? 19.327 35.617 73.779 1.00 58.20 3 ASN D C 1
ATOM 4339 O O . ASN D 1 4 ? 18.759 36.358 72.982 1.00 55.23 3 ASN D O 1
ATOM 4344 N N . GLU D 1 5 ? 20.170 34.665 73.390 1.00 56.63 4 GLU D N 1
ATOM 4345 C CA . GLU D 1 5 ? 20.510 34.485 71.959 1.00 57.05 4 GLU D CA 1
ATOM 4346 C C . GLU D 1 5 ? 19.315 34.109 71.092 1.00 53.78 4 GLU D C 1
ATOM 4347 O O . GLU D 1 5 ? 19.176 34.614 69.985 1.00 53.94 4 GLU D O 1
ATOM 4353 N N . THR D 1 6 ? 18.454 33.228 71.590 1.00 48.81 5 THR D N 1
ATOM 4354 C CA . THR D 1 6 ? 17.263 32.861 70.847 1.00 48.69 5 THR D CA 1
ATOM 4355 C C . THR D 1 6 ? 16.373 34.083 70.648 1.00 47.60 5 THR D C 1
ATOM 4356 O O . THR D 1 6 ? 15.975 34.398 69.518 1.00 46.80 5 THR D O 1
ATOM 4360 N N . LEU D 1 7 ? 16.080 34.777 71.736 1.00 47.18 6 LEU D N 1
ATOM 4361 C CA . LEU D 1 7 ? 15.309 36.006 71.655 1.00 47.38 6 LEU D CA 1
ATOM 4362 C C . LEU D 1 7 ? 15.900 36.999 70.658 1.00 47.30 6 LEU D C 1
ATOM 4363 O O . LEU D 1 7 ? 15.150 37.669 69.958 1.00 46.60 6 LEU D O 1
ATOM 4368 N N . LYS D 1 8 ? 17.228 37.112 70.614 1.00 48.94 7 LYS D N 1
ATOM 4369 C CA . LYS D 1 8 ? 17.905 38.042 69.694 1.00 50.55 7 LYS D CA 1
ATOM 4370 C C . LYS D 1 8 ? 17.762 37.590 68.246 1.00 49.50 7 LYS D C 1
ATOM 4371 O O . LYS D 1 8 ? 17.602 38.414 67.340 1.00 51.97 7 LYS D O 1
ATOM 4374 N N . VAL D 1 9 ? 17.850 36.282 68.035 1.00 46.86 8 VAL D N 1
ATOM 4375 C CA . VAL D 1 9 ? 17.715 35.700 66.704 1.00 46.31 8 VAL D CA 1
ATOM 4376 C C . VAL D 1 9 ? 16.300 35.944 66.156 1.00 45.71 8 VAL D C 1
ATOM 4377 O O . VAL D 1 9 ? 16.130 36.247 64.980 1.00 42.25 8 VAL D O 1
ATOM 4381 N N . ILE D 1 10 ? 15.301 35.795 67.028 1.00 45.29 9 ILE D N 1
ATOM 4382 C CA . ILE D 1 10 ? 13.904 36.020 66.675 1.00 44.78 9 ILE D CA 1
ATOM 4383 C C . ILE D 1 10 ? 13.712 37.491 66.258 1.00 46.23 9 ILE D C 1
ATOM 4384 O O . ILE D 1 10 ? 13.031 37.773 65.242 1.00 43.59 9 ILE D O 1
ATOM 4389 N N . ALA D 1 11 ? 14.356 38.396 67.005 1.00 46.35 10 ALA D N 1
ATOM 4390 C CA . ALA D 1 11 ? 14.287 39.845 66.758 1.00 48.78 10 ALA D CA 1
ATOM 4391 C C . ALA D 1 11 ? 15.048 40.315 65.525 1.00 51.48 10 ALA D C 1
ATOM 4392 O O . ALA D 1 11 ? 14.623 41.280 64.870 1.00 52.05 10 ALA D O 1
ATOM 4394 N N . GLU D 1 12 ? 16.183 39.675 65.241 1.00 51.52 11 GLU D N 1
ATOM 4395 C CA . GLU D 1 12 ? 17.030 40.078 64.116 1.00 53.10 11 GLU D CA 1
ATOM 4396 C C . GLU D 1 12 ? 16.681 39.396 62.793 1.00 50.43 11 GLU D C 1
ATOM 4397 O O . GLU D 1 12 ? 17.035 39.918 61.735 1.00 50.31 11 GLU D O 1
ATOM 4403 N N . ARG D 1 13 ? 16.005 38.240 62.838 1.00 47.54 12 ARG D N 1
ATOM 4404 C CA . ARG D 1 13 ? 15.642 37.538 61.612 1.00 46.20 12 ARG D CA 1
ATOM 4405 C C . ARG D 1 13 ? 14.938 38.520 60.688 1.00 47.96 12 ARG D C 1
ATOM 4406 O O . ARG D 1 13 ? 14.059 39.264 61.125 1.00 48.81 12 ARG D O 1
ATOM 4414 N N . TYR D 1 14 ? 15.331 38.556 59.419 1.00 49.76 13 TYR D N 1
ATOM 4415 C CA . TYR D 1 14 ? 14.706 39.498 58.463 1.00 49.05 13 TYR D CA 1
ATOM 4416 C C . TYR D 1 14 ? 14.587 38.809 57.118 1.00 48.62 13 TYR D C 1
ATOM 4417 O O . TYR D 1 14 ? 15.215 37.776 56.896 1.00 48.78 13 TYR D O 1
ATOM 4426 N N . SER D 1 15 ? 13.764 39.357 56.231 1.00 48.11 14 SER D N 1
ATOM 4427 C CA . SER D 1 15 ? 13.583 38.758 54.912 1.00 49.01 14 SER D CA 1
ATOM 4428 C C . SER D 1 15 ? 14.620 39.313 53.972 1.00 48.81 14 SER D C 1
ATOM 4429 O O . SER D 1 15 ? 14.590 40.496 53.687 1.00 48.21 14 SER D O 1
ATOM 4432 N N . CYS D 1 16 ? 15.537 38.464 53.519 1.00 49.00 15 CYS D N 1
ATOM 4433 C CA . CYS D 1 16 ? 16.590 38.893 52.570 1.00 50.88 15 CYS D CA 1
ATOM 4434 C C . CYS D 1 16 ? 16.048 38.836 51.153 1.00 51.30 15 CYS D C 1
ATOM 4435 O O . CYS D 1 16 ? 15.377 37.862 50.773 1.00 50.36 15 CYS D O 1
ATOM 4438 N N . ARG D 1 17 ? 16.287 39.903 50.395 1.00 52.73 16 ARG D N 1
ATOM 4439 C CA . ARG D 1 17 ? 15.884 39.983 48.981 1.00 53.67 16 ARG D CA 1
ATOM 4440 C C . ARG D 1 17 ? 17.069 40.365 48.080 1.00 54.05 16 ARG D C 1
ATOM 4441 O O . ARG D 1 17 ? 16.875 40.972 47.023 1.00 54.63 16 ARG D O 1
ATOM 4449 N N . ASP D 1 18 ? 18.280 39.991 48.500 1.00 52.68 17 ASP D N 1
ATOM 4450 C CA . ASP D 1 18 ? 19.489 40.224 47.703 1.00 55.15 17 ASP D CA 1
ATOM 4451 C C . ASP D 1 18 ? 20.585 39.246 48.173 1.00 53.84 17 ASP D C 1
ATOM 4452 O O . ASP D 1 18 ? 21.301 39.499 49.137 1.00 54.07 17 ASP D O 1
ATOM 4457 N N . PHE D 1 19 ? 20.695 38.122 47.476 1.00 52.89 18 PHE D N 1
ATOM 4458 C CA . PHE D 1 19 ? 21.623 37.064 47.827 1.00 53.68 18 PHE D CA 1
ATOM 4459 C C . PHE D 1 19 ? 22.852 37.016 46.936 1.00 56.74 18 PHE D C 1
ATOM 4460 O O . PHE D 1 19 ? 22.789 37.295 45.728 1.00 57.24 18 PHE D O 1
ATOM 4468 N N . LYS D 1 20 ? 23.971 36.668 47.569 1.00 58.75 19 LYS D N 1
ATOM 4469 C CA . LYS D 1 20 ? 25.222 36.414 46.884 1.00 62.12 19 LYS D CA 1
ATOM 4470 C C . LYS D 1 20 ? 25.060 35.003 46.306 1.00 62.58 19 LYS D C 1
ATOM 4471 O O . LYS D 1 20 ? 24.197 34.248 46.757 1.00 61.48 19 LYS D O 1
ATOM 4477 N N . ASN D 1 21 ? 25.876 34.621 45.336 1.00 64.53 20 ASN D N 1
ATOM 4478 C CA . ASN D 1 21 ? 25.746 33.275 44.783 1.00 67.53 20 ASN D CA 1
ATOM 4479 C C . ASN D 1 21 ? 26.507 32.184 45.570 1.00 66.75 20 ASN D C 1
ATOM 4480 O O . ASN D 1 21 ? 26.403 31.017 45.211 1.00 65.64 20 ASN D O 1
ATOM 4485 N N . GLU D 1 22 ? 27.246 32.538 46.632 1.00 67.76 21 GLU D N 1
ATOM 4486 C CA . GLU D 1 22 ? 27.949 31.504 47.421 1.00 69.63 21 GLU D CA 1
ATOM 4487 C C . GLU D 1 22 ? 26.981 30.560 48.116 1.00 66.81 21 GLU D C 1
ATOM 4488 O O . GLU D 1 22 ? 26.028 30.980 48.766 1.00 64.87 21 GLU D O 1
ATOM 4502 N N . PRO D 1 24 ? 25.791 27.856 50.771 1.00 59.21 23 PRO D N 1
ATOM 4503 C CA . PRO D 1 24 ? 26.114 27.525 52.161 1.00 58.79 23 PRO D CA 1
ATOM 4504 C C . PRO D 1 24 ? 26.719 26.121 52.240 1.00 59.16 23 PRO D C 1
ATOM 4505 O O . PRO D 1 24 ? 26.390 25.241 51.422 1.00 58.81 23 PRO D O 1
ATOM 4509 N N . SER D 1 25 ? 27.611 25.916 53.196 1.00 60.14 24 SER D N 1
ATOM 4510 C CA . SER D 1 25 ? 28.259 24.619 53.348 1.00 61.52 24 SER D CA 1
ATOM 4511 C C . SER D 1 25 ? 27.225 23.539 53.633 1.00 60.83 24 SER D C 1
ATOM 4512 O O . SER D 1 25 ? 26.182 23.809 54.227 1.00 58.83 24 SER D O 1
ATOM 4515 N N . ASP D 1 26 ? 27.531 22.311 53.227 1.00 62.72 25 ASP D N 1
ATOM 4516 C CA . ASP D 1 26 ? 26.662 21.162 53.490 1.00 62.60 25 ASP D CA 1
ATOM 4517 C C . ASP D 1 26 ? 26.489 20.955 54.986 1.00 60.74 25 ASP D C 1
ATOM 4518 O O . ASP D 1 26 ? 25.487 20.397 55.418 1.00 58.83 25 ASP D O 1
ATOM 4523 N N . GLU D 1 27 ? 27.463 21.417 55.765 1.00 61.36 26 GLU D N 1
ATOM 4524 C CA . GLU D 1 27 ? 27.422 21.322 57.235 1.00 63.35 26 GLU D CA 1
ATOM 4525 C C . GLU D 1 27 ? 26.306 22.212 57.831 1.00 59.91 26 GLU D C 1
ATOM 4526 O O . GLU D 1 27 ? 25.556 21.782 58.707 1.00 58.29 26 GLU D O 1
ATOM 4532 N N . LEU D 1 28 ? 26.204 23.448 57.343 1.00 58.37 27 LEU D N 1
ATOM 4533 C CA . LEU D 1 28 ? 25.170 24.375 57.786 1.00 54.62 27 LEU D CA 1
ATOM 4534 C C . LEU D 1 28 ? 23.825 23.936 57.255 1.00 52.37 27 LEU D C 1
ATOM 4535 O O . LEU D 1 28 ? 22.837 24.002 57.960 1.00 54.59 27 LEU D O 1
ATOM 4540 N N . LEU D 1 29 ? 23.761 23.479 56.008 1.00 52.74 28 LEU D N 1
ATOM 4541 C CA . LEU D 1 29 ? 22.478 23.067 55.434 1.00 50.22 28 LEU D CA 1
ATOM 4542 C C . LEU D 1 29 ? 21.945 21.874 56.222 1.00 51.60 28 LEU D C 1
ATOM 4543 O O . LEU D 1 29 ? 20.755 21.781 56.532 1.00 51.97 28 LEU D O 1
ATOM 4548 N N . GLN D 1 30 ? 22.844 20.970 56.568 1.00 53.65 29 GLN D N 1
ATOM 4549 C CA . GLN D 1 30 ? 22.477 19.802 57.334 1.00 54.01 29 GLN D CA 1
ATOM 4550 C C . GLN D 1 30 ? 21.914 20.220 58.697 1.00 50.67 29 GLN D C 1
ATOM 4551 O O . GLN D 1 30 ? 20.867 19.719 59.096 1.00 49.33 29 GLN D O 1
ATOM 4557 N N . ALA D 1 31 ? 22.553 21.176 59.381 1.00 49.56 30 ALA D N 1
ATOM 4558 C CA . ALA D 1 31 ? 22.049 21.635 60.698 1.00 48.10 30 ALA D CA 1
ATOM 4559 C C . ALA D 1 31 ? 20.682 22.310 60.580 1.00 46.74 30 ALA D C 1
ATOM 4560 O O . ALA D 1 31 ? 19.854 22.203 61.486 1.00 45.45 30 ALA D O 1
ATOM 4562 N N . ILE D 1 32 ? 20.460 23.017 59.472 1.00 45.62 31 ILE D N 1
ATOM 4563 C CA . ILE D 1 32 ? 19.195 23.700 59.225 1.00 44.91 31 ILE D CA 1
ATOM 4564 C C . ILE D 1 32 ? 18.061 22.700 58.949 1.00 43.64 31 ILE D C 1
ATOM 4565 O O . ILE D 1 32 ? 16.967 22.837 59.483 1.00 42.82 31 ILE D O 1
ATOM 4570 N N . ALA D 1 33 ? 18.338 21.700 58.122 1.00 44.42 32 ALA D N 1
ATOM 4571 C CA . ALA D 1 33 ? 17.376 20.640 57.817 1.00 44.11 32 ALA D CA 1
ATOM 4572 C C . ALA D 1 33 ? 17.052 19.835 59.087 1.00 44.97 32 ALA D C 1
ATOM 4573 O O . ALA D 1 33 ? 15.928 19.390 59.273 1.00 45.64 32 ALA D O 1
ATOM 4575 N N . GLU D 1 34 ? 18.045 19.654 59.953 1.00 46.81 33 GLU D N 1
ATOM 4576 C CA . GLU D 1 34 ? 17.880 18.932 61.234 1.00 49.38 33 GLU D CA 1
ATOM 4577 C C . GLU D 1 34 ? 17.010 19.773 62.154 1.00 47.30 33 GLU D C 1
ATOM 4578 O O . GLU D 1 34 ? 16.192 19.236 62.901 1.00 49.37 33 GLU D O 1
ATOM 4584 N N . ALA D 1 35 ? 17.150 21.091 62.104 1.00 45.69 34 ALA D N 1
ATOM 4585 C CA . ALA D 1 35 ? 16.291 21.933 62.926 1.00 42.06 34 ALA D CA 1
ATOM 4586 C C . ALA D 1 35 ? 14.868 21.775 62.397 1.00 41.55 34 ALA D C 1
ATOM 4587 O O . ALA D 1 35 ? 13.904 21.673 63.172 1.00 41.37 34 ALA D O 1
ATOM 4589 N N . ALA D 1 36 ? 14.728 21.740 61.073 1.00 41.75 35 ALA D N 1
ATOM 4590 C CA . ALA D 1 36 ? 13.398 21.633 60.437 1.00 40.85 35 ALA D CA 1
ATOM 4591 C C . ALA D 1 36 ? 12.577 20.456 60.978 1.00 40.09 35 ALA D C 1
ATOM 4592 O O . ALA D 1 36 ? 11.478 20.652 61.475 1.00 39.56 35 ALA D O 1
ATOM 4594 N N . ILE D 1 37 ? 13.151 19.250 60.935 1.00 41.75 36 ILE D N 1
ATOM 4595 C CA . ILE D 1 37 ? 12.457 18.026 61.364 1.00 41.16 36 ILE D CA 1
ATOM 4596 C C . ILE D 1 37 ? 12.200 17.973 62.874 1.00 40.62 36 ILE D C 1
ATOM 4597 O O . ILE D 1 37 ? 11.451 17.126 63.360 1.00 43.57 36 ILE D O 1
ATOM 4602 N N . GLN D 1 38 ? 12.790 18.890 63.616 1.00 41.94 37 GLN D N 1
ATOM 4603 C CA . GLN D 1 38 ? 12.514 18.999 65.055 1.00 42.11 37 GLN D CA 1
ATOM 4604 C C . GLN D 1 38 ? 11.258 19.874 65.301 1.00 39.47 37 GLN D C 1
ATOM 4605 O O . GLN D 1 38 ? 10.881 20.141 66.438 1.00 38.30 37 GLN D O 1
ATOM 4611 N N . ALA D 1 39 ? 10.621 20.323 64.226 1.00 40.65 38 ALA D N 1
ATOM 4612 C CA . ALA D 1 39 ? 9.383 21.102 64.323 1.00 39.73 38 ALA D CA 1
ATOM 4613 C C . ALA D 1 39 ? 8.248 20.240 64.875 1.00 39.03 38 ALA D C 1
ATOM 4614 O O . ALA D 1 39 ? 8.126 19.053 64.535 1.00 38.52 38 ALA D O 1
ATOM 4616 N N . PRO D 1 40 ? 7.440 20.817 65.763 1.00 38.30 39 PRO D N 1
ATOM 4617 C CA . PRO D 1 40 ? 6.275 20.122 66.273 1.00 39.15 39 PRO D CA 1
ATOM 4618 C C . PRO D 1 40 ? 5.184 20.146 65.239 1.00 38.60 39 PRO D C 1
ATOM 4619 O O . PRO D 1 40 ? 5.153 21.056 64.430 1.00 38.02 39 PRO D O 1
ATOM 4623 N N . SER D 1 41 ? 4.309 19.145 65.260 1.00 39.07 40 SER D N 1
ATOM 4624 C CA . SER D 1 41 ? 3.163 19.096 64.359 1.00 39.40 40 SER D CA 1
ATOM 4625 C C . SER D 1 41 ? 1.962 18.476 65.061 1.00 39.23 40 SER D C 1
ATOM 4626 O O . SER D 1 41 ? 2.125 17.733 66.023 1.00 37.21 40 SER D O 1
ATOM 4629 N N . GLY D 1 42 ? 0.762 18.812 64.607 1.00 38.32 41 GLY D N 1
ATOM 4630 C CA . GLY D 1 42 ? -0.455 18.306 65.245 1.00 40.17 41 GLY D CA 1
ATOM 4631 C C . GLY D 1 42 ? -0.478 16.792 65.235 1.00 40.62 41 GLY D C 1
ATOM 4632 O O . GLY D 1 42 ? -0.294 16.186 64.191 1.00 42.56 41 GLY D O 1
ATOM 4646 N N . ASN D 1 44 ? 1.643 14.875 65.877 1.00 42.53 43 ASN D N 1
ATOM 4647 C CA . ASN D 1 44 ? 2.912 14.404 65.339 1.00 44.83 43 ASN D CA 1
ATOM 4648 C C . ASN D 1 44 ? 2.772 13.758 63.947 1.00 45.08 43 ASN D C 1
ATOM 4649 O O . ASN D 1 44 ? 3.502 12.827 63.615 1.00 46.26 43 ASN D O 1
ATOM 4654 N N . ARG D 1 45 ? 1.824 14.250 63.150 1.00 43.94 44 ARG D N 1
ATOM 4655 C CA . ARG D 1 45 ? 1.550 13.696 61.827 1.00 44.69 44 ARG D CA 1
ATOM 4656 C C . ARG D 1 45 ? 2.697 13.984 60.847 1.00 43.30 44 ARG D C 1
ATOM 4657 O O . ARG D 1 45 ? 2.899 13.236 59.920 1.00 44.44 44 ARG D O 1
ATOM 4665 N N . GLN D 1 46 ? 3.448 15.055 61.072 1.00 43.17 45 GLN D N 1
ATOM 4666 C CA . GLN D 1 46 ? 4.571 15.434 60.219 1.00 43.08 45 GLN D CA 1
ATOM 4667 C C . GLN D 1 46 ? 4.177 15.285 58.760 1.00 43.11 45 GLN D C 1
ATOM 4668 O O . GLN D 1 46 ? 4.836 14.599 57.995 1.00 42.13 45 GLN D O 1
ATOM 4674 N N . ALA D 1 47 ? 3.086 15.939 58.379 1.00 42.80 46 ALA D N 1
ATOM 4675 C CA . ALA D 1 47 ? 2.585 15.855 57.024 1.00 43.14 46 ALA D CA 1
ATOM 4676 C C . ALA D 1 47 ? 3.377 16.796 56.113 1.00 42.08 46 ALA D C 1
ATOM 4677 O O . ALA D 1 47 ? 2.807 17.627 55.405 1.00 39.08 46 ALA D O 1
ATOM 4679 N N . TRP D 1 48 ? 4.698 16.627 56.135 1.00 41.41 47 TRP D N 1
ATOM 4680 C CA . TRP D 1 48 ? 5.604 17.461 55.358 1.00 41.66 47 TRP D CA 1
ATOM 4681 C C . TRP D 1 48 ? 6.926 16.757 55.033 1.00 42.26 47 TRP D C 1
ATOM 4682 O O . TRP D 1 48 ? 7.145 15.646 55.462 1.00 44.41 47 TRP D O 1
ATOM 4693 N N . ARG D 1 49 ? 7.765 17.394 54.221 1.00 40.18 48 ARG D N 1
ATOM 4694 C CA . ARG D 1 49 ? 9.125 16.927 53.979 1.00 40.98 48 ARG D CA 1
ATOM 4695 C C . ARG D 1 49 ? 10.013 18.171 53.905 1.00 41.79 48 ARG D C 1
ATOM 4696 O O . ARG D 1 49 ? 9.533 19.291 53.659 1.00 40.07 48 ARG D O 1
ATOM 4704 N N . VAL D 1 50 ? 11.308 17.946 54.085 1.00 43.04 49 VAL D N 1
ATOM 4705 C CA . VAL D 1 50 ? 12.312 18.981 54.042 1.00 42.78 49 VAL D CA 1
ATOM 4706 C C . VAL D 1 50 ? 13.219 18.688 52.844 1.00 45.67 49 VAL D C 1
ATOM 4707 O O . VAL D 1 50 ? 14.160 17.897 52.959 1.00 46.96 49 VAL D O 1
ATOM 4711 N N . ILE D 1 51 ? 12.918 19.305 51.691 1.00 45.05 50 ILE D N 1
ATOM 4712 C CA . ILE D 1 51 ? 13.688 19.099 50.473 1.00 44.77 50 ILE D CA 1
ATOM 4713 C C . ILE D 1 51 ? 14.706 20.225 50.264 1.00 46.06 50 ILE D C 1
ATOM 4714 O O . ILE D 1 51 ? 14.325 21.347 49.924 1.00 44.67 50 ILE D O 1
ATOM 4719 N N . VAL D 1 52 ? 15.990 19.918 50.476 1.00 46.40 51 VAL D N 1
ATOM 4720 C CA . VAL D 1 52 ? 17.079 20.894 50.291 1.00 46.67 51 VAL D CA 1
ATOM 4721 C C . VAL D 1 52 ? 17.478 20.908 48.829 1.00 48.72 51 VAL D C 1
ATOM 4722 O O . VAL D 1 52 ? 18.102 19.954 48.320 1.00 51.08 51 VAL D O 1
ATOM 4726 N N . VAL D 1 53 ? 17.129 21.997 48.152 1.00 49.07 52 VAL D N 1
ATOM 4727 C CA . VAL D 1 53 ? 17.387 22.134 46.733 1.00 49.40 52 VAL D CA 1
ATOM 4728 C C . VAL D 1 53 ? 18.662 22.934 46.481 1.00 51.48 52 VAL D C 1
ATOM 4729 O O . VAL D 1 53 ? 18.754 24.094 46.859 1.00 51.33 52 VAL D O 1
ATOM 4733 N N . LYS D 1 54 ? 19.646 22.298 45.851 1.00 53.46 53 LYS D N 1
ATOM 4734 C CA . LYS D 1 54 ? 20.896 22.957 45.480 1.00 54.95 53 LYS D CA 1
ATOM 4735 C C . LYS D 1 54 ? 21.100 23.002 43.954 1.00 55.95 53 LYS D C 1
ATOM 4736 O O . LYS D 1 54 ? 22.120 23.519 43.473 1.00 57.98 53 LYS D O 1
ATOM 4742 N N . ASN D 1 55 ? 20.132 22.491 43.191 1.00 55.78 54 ASN D N 1
ATOM 4743 C CA . ASN D 1 55 ? 20.276 22.400 41.729 1.00 56.40 54 ASN D CA 1
ATOM 4744 C C . ASN D 1 55 ? 19.889 23.721 41.077 1.00 56.26 54 ASN D C 1
ATOM 4745 O O . ASN D 1 55 ? 18.714 24.146 41.155 1.00 54.96 54 ASN D O 1
ATOM 4750 N N . LYS D 1 56 ? 20.877 24.374 40.456 1.00 57.34 55 LYS D N 1
ATOM 4751 C CA . LYS D 1 56 ? 20.682 25.712 39.865 1.00 58.70 55 LYS D CA 1
ATOM 4752 C C . LYS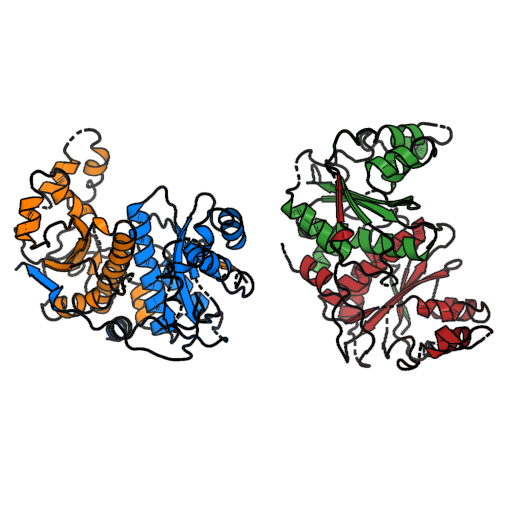 D 1 56 ? 19.648 25.769 38.748 1.00 57.07 55 LYS D C 1
ATOM 4753 O O . LYS D 1 56 ? 18.791 26.663 38.737 1.00 55.81 55 LYS D O 1
ATOM 4759 N N . GLU D 1 57 ? 19.735 24.810 37.836 1.00 57.73 56 GLU D N 1
ATOM 4760 C CA . GLU D 1 57 ? 18.858 24.719 36.675 1.00 59.77 56 GLU D CA 1
ATOM 4761 C C . GLU D 1 57 ? 17.405 24.583 37.100 1.00 57.48 56 GLU D C 1
ATOM 4762 O O . GLU D 1 57 ? 16.525 25.272 36.574 1.00 57.83 56 GLU D O 1
ATOM 4768 N N . LEU D 1 58 ? 17.159 23.712 38.071 1.00 55.56 57 LEU D N 1
ATOM 4769 C CA . LEU D 1 58 ? 15.809 23.466 38.562 1.00 52.86 57 LEU D CA 1
ATOM 4770 C C . LEU D 1 58 ? 15.207 24.747 39.128 1.00 52.36 57 LEU D C 1
ATOM 4771 O O . LEU D 1 58 ? 14.082 25.112 38.768 1.00 49.41 57 LEU D O 1
ATOM 4784 N N . GLN D 1 60 ? 16.194 27.785 38.446 1.00 53.15 59 GLN D N 1
ATOM 4785 C CA . GLN D 1 60 ? 16.011 28.727 37.341 1.00 53.04 59 GLN D CA 1
ATOM 4786 C C . GLN D 1 60 ? 14.704 28.440 36.611 1.00 51.31 59 GLN D C 1
ATOM 4787 O O . GLN D 1 60 ? 13.946 29.360 36.313 1.00 52.00 59 GLN D O 1
ATOM 4793 N N . GLU D 1 61 ? 14.430 27.168 36.340 1.00 50.91 60 GLU D N 1
ATOM 4794 C CA . GLU D 1 61 ? 13.242 26.806 35.588 1.00 50.37 60 GLU D CA 1
ATOM 4795 C C . GLU D 1 61 ? 11.982 27.137 36.371 1.00 50.14 60 GLU D C 1
ATOM 4796 O O . GLU D 1 61 ? 11.022 27.693 35.804 1.00 50.06 60 GLU D O 1
ATOM 4810 N N . GLU D 1 63 ? 11.690 29.344 38.822 1.00 49.43 62 GLU D N 1
ATOM 4811 C CA . GLU D 1 63 ? 11.603 30.810 38.883 1.00 51.04 62 GLU D CA 1
ATOM 4812 C C . GLU D 1 63 ? 10.942 31.400 37.624 1.00 49.27 62 GLU D C 1
ATOM 4813 O O . GLU D 1 63 ? 9.955 32.117 37.731 1.00 50.30 62 GLU D O 1
ATOM 4819 N N . ALA D 1 64 ? 11.468 31.048 36.452 1.00 47.74 63 ALA D N 1
ATOM 4820 C CA . ALA D 1 64 ? 10.946 31.502 35.157 1.00 48.67 63 ALA D CA 1
ATOM 4821 C C . ALA D 1 64 ? 9.492 31.034 34.880 1.00 50.20 63 ALA D C 1
ATOM 4822 O O . ALA D 1 64 ? 8.716 31.753 34.227 1.00 50.93 63 ALA D O 1
ATOM 4824 N N . GLU D 1 65 ? 9.130 29.845 35.348 1.00 48.93 64 GLU D N 1
ATOM 4825 C CA . GLU D 1 65 ? 7.758 29.353 35.167 1.00 49.84 64 GLU D CA 1
ATOM 4826 C C . GLU D 1 65 ? 6.849 30.145 36.073 1.00 49.14 64 GLU D C 1
ATOM 4827 O O . GLU D 1 65 ? 5.740 30.506 35.680 1.00 50.42 64 GLU D O 1
ATOM 4833 N N . GLY D 1 66 ? 7.304 30.440 37.282 1.00 49.66 65 GLY D N 1
ATOM 4834 C CA . GLY D 1 66 ? 6.504 31.281 38.190 1.00 49.47 65 GLY D CA 1
ATOM 4835 C C . GLY D 1 66 ? 6.272 32.668 37.598 1.00 50.15 65 GLY D C 1
ATOM 4836 O O . GLY D 1 66 ? 5.141 33.149 37.521 1.00 50.42 65 GLY D O 1
ATOM 4837 N N . LEU D 1 67 ? 7.342 33.317 37.169 1.00 51.60 66 LEU D N 1
ATOM 4838 C CA . LEU D 1 67 ? 7.202 34.634 36.540 1.00 53.64 66 LEU D CA 1
ATOM 4839 C C . LEU D 1 67 ? 6.277 34.589 35.330 1.00 52.34 66 LEU D C 1
ATOM 4840 O O . LEU D 1 67 ? 5.517 35.542 35.090 1.00 53.10 66 LEU D O 1
ATOM 4845 N N . ALA D 1 68 ? 6.356 33.500 34.565 1.00 50.45 67 ALA D N 1
ATOM 4846 C CA . ALA D 1 68 ? 5.517 33.341 33.382 1.00 50.06 67 ALA D CA 1
ATOM 4847 C C . ALA D 1 68 ? 4.033 33.243 33.757 1.00 48.45 67 ALA D C 1
ATOM 4848 O O . ALA D 1 68 ? 3.194 33.740 33.028 1.00 49.92 67 ALA D O 1
ATOM 4850 N N . TYR D 1 69 ? 3.713 32.640 34.896 1.00 48.43 68 TYR D N 1
ATOM 4851 C CA . TYR D 1 69 ? 2.324 32.564 35.348 1.00 48.10 68 TYR D CA 1
ATOM 4852 C C . TYR D 1 69 ? 1.820 33.970 35.701 1.00 48.68 68 TYR D C 1
ATOM 4853 O O . TYR D 1 69 ? 0.761 34.400 35.249 1.00 48.72 68 TYR D O 1
ATOM 4862 N N . LEU D 1 70 ? 2.600 34.712 36.475 1.00 49.73 69 LEU D N 1
ATOM 4863 C CA . LEU D 1 70 ? 2.225 36.102 36.764 1.00 50.70 69 LEU D CA 1
ATOM 4864 C C . LEU D 1 70 ? 2.061 36.934 35.464 1.00 50.53 69 LEU D C 1
ATOM 4865 O O . LEU D 1 70 ? 1.120 37.718 35.367 1.00 51.10 69 LEU D O 1
ATOM 4870 N N . ALA D 1 71 ? 2.925 36.741 34.463 1.00 49.14 70 ALA D N 1
ATOM 4871 C CA . ALA D 1 71 ? 2.814 37.526 33.205 1.00 51.22 70 ALA D CA 1
ATOM 4872 C C . ALA D 1 71 ? 1.619 37.148 32.319 1.00 50.88 70 ALA D C 1
ATOM 4873 O O . ALA D 1 71 ? 1.219 37.903 31.411 1.00 47.96 70 ALA D O 1
ATOM 4875 N N . GLY D 1 72 ? 1.053 35.978 32.570 1.00 51.02 71 GLY D N 1
ATOM 4876 C CA . GLY D 1 72 ? -0.063 35.497 31.763 1.00 53.11 71 GLY D CA 1
ATOM 4877 C C . GLY D 1 72 ? -1.438 35.873 32.273 1.00 54.33 71 GLY D C 1
ATOM 4878 O O . GLY D 1 72 ? -2.423 35.559 31.649 1.00 54.09 71 GLY D O 1
ATOM 4887 N N . GLU D 1 74 ? -4.742 38.211 33.231 1.00 58.65 73 GLU D N 1
ATOM 4888 C CA . GLU D 1 74 ? -5.435 39.360 32.673 1.00 61.58 73 GLU D CA 1
ATOM 4889 C C . GLU D 1 74 ? -4.949 40.659 33.286 1.00 63.10 73 GLU D C 1
ATOM 4890 O O . GLU D 1 74 ? -4.826 41.653 32.593 1.00 60.44 73 GLU D O 1
ATOM 4896 N N . ASP D 1 75 ? -4.710 40.641 34.596 1.00 64.29 74 ASP D N 1
ATOM 4897 C CA . ASP D 1 75 ? -4.204 41.806 35.294 1.00 67.39 74 ASP D CA 1
ATOM 4898 C C . ASP D 1 75 ? -2.729 41.528 35.518 1.00 67.59 74 ASP D C 1
ATOM 4899 O O . ASP D 1 75 ? -2.359 40.688 36.340 1.00 67.35 74 ASP D O 1
ATOM 4904 N N . GLN D 1 76 ? -1.895 42.242 34.761 1.00 67.72 75 GLN D N 1
ATOM 4905 C CA . GLN D 1 76 ? -0.442 42.071 34.792 1.00 67.27 75 GLN D CA 1
ATOM 4906 C C . GLN D 1 76 ? 0.250 42.901 35.904 1.00 65.71 75 GLN D C 1
ATOM 4907 O O . GLN D 1 76 ? 1.467 42.861 36.042 1.00 63.29 75 GLN D O 1
ATOM 4913 N N . SER D 1 77 ? -0.537 43.615 36.709 1.00 65.57 76 SER D N 1
ATOM 4914 C CA . SER D 1 77 ? -0.013 44.505 37.748 1.00 68.45 76 SER D CA 1
ATOM 4915 C C . SER D 1 77 ? 1.006 43.854 38.686 1.00 66.56 76 SER D C 1
ATOM 4916 O O . SER D 1 77 ? 2.077 44.414 38.923 1.00 66.35 76 SER D O 1
ATOM 4919 N N . SER D 1 78 ? 0.661 42.685 39.224 1.00 63.62 77 SER D N 1
ATOM 4920 C CA . SER D 1 78 ? 1.556 41.985 40.127 1.00 60.17 77 SER D CA 1
ATOM 4921 C C . SER D 1 78 ? 2.886 41.662 39.450 1.00 60.14 77 SER D C 1
ATOM 4922 O O . SER D 1 78 ? 3.942 41.877 40.030 1.00 59.13 77 SER D O 1
ATOM 4925 N N . TYR D 1 79 ? 2.829 41.208 38.205 1.00 60.76 78 TYR D N 1
ATOM 4926 C CA . TYR D 1 79 ? 4.029 40.896 37.430 1.00 60.45 78 TYR D CA 1
ATOM 4927 C C . TYR D 1 79 ? 4.888 42.113 37.179 1.00 62.81 78 TYR D C 1
ATOM 4928 O O . TYR D 1 79 ? 6.112 42.020 37.183 1.00 62.46 78 TYR D O 1
ATOM 4937 N N . ASN D 1 80 ? 4.245 43.249 36.931 1.00 64.85 79 ASN D N 1
ATOM 4938 C CA . ASN D 1 80 ? 4.966 44.486 36.664 1.00 65.61 79 ASN D CA 1
ATOM 4939 C C . ASN D 1 80 ? 5.616 45.042 37.905 1.00 66.42 79 ASN D C 1
ATOM 4940 O O . ASN D 1 80 ? 6.719 45.571 37.814 1.00 68.43 79 ASN D O 1
ATOM 4945 N N . ARG D 1 81 ? 4.944 44.940 39.056 1.00 66.48 80 ARG D N 1
ATOM 4946 C CA . ARG D 1 81 ? 5.517 45.429 40.301 1.00 66.82 80 ARG D CA 1
ATOM 4947 C C . ARG D 1 81 ? 6.764 44.605 40.594 1.00 67.68 80 ARG D C 1
ATOM 4948 O O . ARG D 1 81 ? 7.726 45.126 41.163 1.00 69.47 80 ARG D O 1
ATOM 4950 N N . ILE D 1 82 ? 6.758 43.335 40.172 1.00 66.92 81 ILE D N 1
ATOM 4951 C CA . ILE D 1 82 ? 7.899 42.429 40.360 1.00 65.04 81 ILE D CA 1
ATOM 4952 C C . ILE D 1 82 ? 9.053 42.786 39.443 1.00 66.25 81 ILE D C 1
ATOM 4953 O O . ILE D 1 82 ? 10.190 42.876 39.897 1.00 67.75 81 ILE D O 1
ATOM 4966 N N . GLU D 1 84 ? 9.599 45.620 38.168 1.00 72.42 83 GLU D N 1
ATOM 4967 C CA . GLU D 1 84 ? 10.042 46.971 38.524 1.00 75.92 83 GLU D CA 1
ATOM 4968 C C . GLU D 1 84 ? 10.978 46.964 39.746 1.00 76.26 83 GLU D C 1
ATOM 4969 O O . GLU D 1 84 ? 11.652 47.962 39.989 1.00 76.54 83 GLU D O 1
ATOM 4971 N N . ARG D 1 85 ? 11.024 45.840 40.480 1.00 75.47 84 ARG D N 1
ATOM 4972 C CA . ARG D 1 85 ? 11.874 45.660 41.681 1.00 75.31 84 ARG D CA 1
ATOM 4973 C C . ARG D 1 85 ? 13.014 44.620 41.492 1.00 75.25 84 ARG D C 1
ATOM 4974 O O . ARG D 1 85 ? 13.454 43.988 42.459 1.00 76.06 84 ARG D O 1
ATOM 4976 N N . GLY D 1 86 ? 13.468 44.415 40.258 1.00 75.40 85 GLY D N 1
ATOM 4977 C CA . GLY D 1 86 ? 14.573 43.474 39.985 1.00 76.20 85 GLY D CA 1
ATOM 4978 C C . GLY D 1 86 ? 14.326 42.288 39.050 1.00 76.61 85 GLY D C 1
ATOM 4979 O O . GLY D 1 86 ? 15.281 41.726 38.482 1.00 76.27 85 GLY D O 1
ATOM 4980 N N . GLY D 1 87 ? 13.060 41.887 38.902 1.00 76.50 86 GLY D N 1
ATOM 4981 C CA . GLY D 1 87 ? 12.681 40.764 38.027 1.00 75.96 86 GLY D CA 1
ATOM 4982 C C . GLY D 1 87 ? 13.093 39.364 38.500 1.00 76.03 86 GLY D C 1
ATOM 4983 O O . GLY D 1 87 ? 13.086 38.391 37.708 1.00 75.53 86 GLY D O 1
ATOM 4984 N N . ARG D 1 88 ? 13.473 39.245 39.775 1.00 73.83 87 ARG D N 1
ATOM 4985 C CA . ARG D 1 88 ? 13.879 37.965 40.304 1.00 72.09 87 ARG D CA 1
ATOM 4986 C C . ARG D 1 88 ? 12.824 37.573 41.309 1.00 69.54 87 ARG D C 1
ATOM 4987 O O . ARG D 1 88 ? 12.348 38.399 42.077 1.00 72.79 87 ARG D O 1
ATOM 4995 N N . LEU D 1 89 ? 12.434 36.309 41.275 1.00 64.98 88 LEU D N 1
ATOM 4996 C CA . LEU D 1 89 ? 11.453 35.774 42.203 1.00 60.21 88 LEU D CA 1
ATOM 4997 C C . LEU D 1 89 ? 12.250 35.208 43.395 1.00 56.11 88 LEU D C 1
ATOM 4998 O O . LEU D 1 89 ? 11.796 35.277 44.516 1.00 50.83 88 LEU D O 1
ATOM 5003 N N . PHE D 1 90 ? 13.457 34.683 43.134 1.00 53.45 89 PHE D N 1
ATOM 5004 C CA . PHE D 1 90 ? 14.324 34.124 44.181 1.00 51.50 89 PHE D CA 1
ATOM 5005 C C . PHE D 1 90 ? 15.491 35.024 44.635 1.00 51.13 89 PHE D C 1
ATOM 5006 O O . PHE D 1 90 ? 16.285 34.648 45.489 1.00 53.41 89 PHE D O 1
ATOM 5014 N N . TYR D 1 91 ? 15.598 36.212 44.060 1.00 52.67 90 TYR D N 1
ATOM 5015 C CA . TYR D 1 91 ? 16.610 37.206 44.456 1.00 52.16 90 TYR D CA 1
ATOM 5016 C C . TYR D 1 91 ? 18.053 36.704 44.459 1.00 52.03 90 TYR D C 1
ATOM 5017 O O . TYR D 1 91 ? 18.857 37.079 45.321 1.00 51.42 90 TYR D O 1
ATOM 5026 N N . GLY D 1 92 ? 18.375 35.872 43.481 1.00 52.38 91 GLY D N 1
ATOM 5027 C CA . GLY D 1 92 ? 19.693 35.275 43.351 1.00 51.22 91 GLY D CA 1
ATOM 5028 C C . GLY D 1 92 ? 20.021 34.188 44.366 1.00 51.09 91 GLY D C 1
ATOM 5029 O O . GLY D 1 92 ? 21.165 33.824 44.502 1.00 52.56 91 GLY D O 1
ATOM 5030 N N . ALA D 1 93 ? 19.042 33.641 45.078 1.00 51.23 92 ALA D N 1
ATOM 5031 C CA . ALA D 1 93 ? 19.367 32.606 46.071 1.00 51.26 92 ALA D CA 1
ATOM 5032 C C . ALA D 1 93 ? 19.960 31.395 45.347 1.00 51.51 92 ALA D C 1
ATOM 5033 O O . ALA D 1 93 ? 19.453 31.026 44.293 1.00 53.27 92 ALA D O 1
ATOM 5035 N N . PRO D 1 94 ? 21.054 30.815 45.884 1.00 51.95 93 PRO D N 1
ATOM 5036 C CA . PRO D 1 94 ? 21.708 29.626 45.324 1.00 54.23 93 PRO D CA 1
ATOM 5037 C C . PRO D 1 94 ? 21.046 28.318 45.732 1.00 54.09 93 PRO D C 1
ATOM 5038 O O . PRO D 1 94 ? 21.277 27.293 45.103 1.00 56.55 93 PRO D O 1
ATOM 5042 N N . CYS D 1 95 ? 20.255 28.346 46.789 1.00 53.60 94 CYS D N 1
ATOM 5043 C CA . CYS D 1 95 ? 19.558 27.158 47.230 1.00 53.81 94 CYS D CA 1
ATOM 5044 C C . CYS D 1 95 ? 18.333 27.530 48.024 1.00 50.86 94 CYS D C 1
ATOM 5045 O O . CYS D 1 95 ? 18.177 28.689 48.445 1.00 48.93 94 CYS D O 1
ATOM 5056 N N . ILE D 1 97 ? 14.957 25.506 50.619 1.00 44.66 96 ILE D N 1
ATOM 5057 C CA . ILE D 1 97 ? 14.297 24.348 51.168 1.00 44.21 96 ILE D CA 1
ATOM 5058 C C . ILE D 1 97 ? 12.834 24.447 50.779 1.00 41.94 96 ILE D C 1
ATOM 5059 O O . ILE D 1 97 ? 12.173 25.455 51.075 1.00 44.41 96 ILE D O 1
ATOM 5064 N N . VAL D 1 98 ? 12.340 23.409 50.118 1.00 40.72 97 VAL D N 1
ATOM 5065 C CA . VAL D 1 98 ? 10.954 23.347 49.706 1.00 41.31 97 VAL D CA 1
ATOM 5066 C C . VAL D 1 98 ? 10.245 22.396 50.648 1.00 41.45 97 VAL D C 1
ATOM 5067 O O . VAL D 1 98 ? 10.731 21.296 50.911 1.00 41.34 97 VAL D O 1
ATOM 5071 N N . VAL D 1 99 ? 9.101 22.848 51.161 1.00 41.39 98 VAL D N 1
ATOM 5072 C CA . VAL D 1 99 ? 8.300 22.088 52.091 1.00 40.74 98 VAL D CA 1
ATOM 5073 C C . VAL D 1 99 ? 6.956 21.698 51.475 1.00 41.35 98 VAL D C 1
ATOM 5074 O O . VAL D 1 99 ? 6.014 22.457 51.511 1.00 43.11 98 VAL D O 1
ATOM 5078 N N . PRO D 1 100 ? 6.882 20.508 50.867 1.00 42.22 99 PRO D N 1
ATOM 5079 C CA . PRO D 1 100 ? 5.597 20.035 50.355 1.00 43.26 99 PRO D CA 1
ATOM 5080 C C . PRO D 1 100 ? 4.759 19.572 51.535 1.00 42.54 99 PRO D C 1
ATOM 5081 O O . PRO D 1 100 ? 5.302 19.329 52.595 1.00 41.93 99 PRO D O 1
ATOM 5085 N N . ILE D 1 101 ? 3.460 19.438 51.341 1.00 43.52 100 ILE D N 1
ATOM 5086 C CA . ILE D 1 101 ? 2.557 19.054 52.422 1.00 43.48 100 ILE D CA 1
ATOM 5087 C C . ILE D 1 101 ? 1.443 18.164 51.901 1.00 43.86 100 ILE D C 1
ATOM 5088 O O . ILE D 1 101 ? 1.147 18.133 50.695 1.00 43.16 100 ILE D O 1
ATOM 5093 N N . ASP D 1 102 ? 0.852 17.400 52.807 1.00 45.41 101 ASP D N 1
ATOM 5094 C CA . ASP D 1 102 ? -0.256 16.539 52.450 1.00 46.05 101 ASP D CA 1
ATOM 5095 C C . ASP D 1 102 ? -1.456 17.465 52.543 1.00 48.30 101 ASP D C 1
ATOM 5096 O O . ASP D 1 102 ? -1.740 17.980 53.614 1.00 49.19 101 ASP D O 1
ATOM 5101 N N . PRO D 1 103 ? -2.140 17.711 51.414 1.00 50.01 102 PRO D N 1
ATOM 5102 C CA . PRO D 1 103 ? -3.278 18.603 51.386 1.00 51.81 102 PRO D CA 1
ATOM 5103 C C . PRO D 1 103 ? -4.594 17.999 51.887 1.00 54.51 102 PRO D C 1
ATOM 5104 O O . PRO D 1 103 ? -5.572 18.725 52.006 1.00 55.15 102 PRO D O 1
ATOM 5108 N N . THR D 1 104 ? -4.646 16.694 52.159 1.00 57.69 103 THR D N 1
ATOM 5109 C CA . THR D 1 104 ? -5.883 16.087 52.708 1.00 60.36 103 THR D CA 1
ATOM 5110 C C . THR D 1 104 ? -6.075 16.539 54.173 1.00 62.25 103 THR D C 1
ATOM 5111 O O . THR D 1 104 ? -7.193 16.554 54.696 1.00 65.71 103 THR D O 1
ATOM 5115 N N . GLN D 1 105 ? -4.980 16.960 54.800 1.00 62.75 104 GLN D N 1
ATOM 5116 C CA . GLN D 1 105 ? -4.970 17.438 56.183 1.00 63.40 104 GLN D CA 1
ATOM 5117 C C . GLN D 1 105 ? -5.186 18.990 56.175 1.00 60.80 104 GLN D C 1
ATOM 5118 O O . GLN D 1 105 ? -4.761 19.683 57.081 1.00 62.53 104 GLN D O 1
ATOM 5124 N N . TYR D 1 106 ? -5.805 19.507 55.124 1.00 58.83 105 TYR D N 1
ATOM 5125 C CA A TYR D 1 106 ? -6.134 20.925 54.991 0.50 57.87 105 TYR D CA 1
ATOM 5126 C CA B TYR D 1 106 ? -5.921 20.973 54.865 0.50 56.65 105 TYR D CA 1
ATOM 5127 C C . TYR D 1 106 ? -5.352 21.972 55.878 1.00 55.68 105 TYR D C 1
ATOM 5128 O O . TYR D 1 106 ? -4.139 22.212 55.794 1.00 54.48 105 TYR D O 1
ATOM 5145 N N . GLY D 1 107 ? -6.131 22.611 56.744 1.00 52.86 106 GLY D N 1
ATOM 5146 C CA . GLY D 1 107 ? -5.630 23.637 57.631 1.00 48.62 106 GLY D CA 1
ATOM 5147 C C . GLY D 1 107 ? -4.584 23.170 58.607 1.00 45.88 106 GLY D C 1
ATOM 5148 O O . GLY D 1 107 ? -3.589 23.863 58.818 1.00 42.45 106 GLY D O 1
ATOM 5149 N N . PRO D 1 108 ? -4.795 21.995 59.201 1.00 43.08 107 PRO D N 1
ATOM 5150 C CA . PRO D 1 108 ? -3.769 21.609 60.169 1.00 43.90 107 PRO D CA 1
ATOM 5151 C C . PRO D 1 108 ? -2.398 21.469 59.514 1.00 41.59 107 PRO D C 1
ATOM 5152 O O . PRO D 1 108 ? -1.402 21.852 60.128 1.00 39.97 107 PRO D O 1
ATOM 5156 N N . ALA D 1 109 ? -2.380 21.018 58.255 1.00 42.45 108 ALA D N 1
ATOM 5157 C CA . ALA D 1 109 ? -1.137 20.836 57.472 1.00 41.78 108 ALA D CA 1
ATOM 5158 C C . ALA D 1 109 ? -0.476 22.179 57.163 1.00 41.24 108 ALA D C 1
ATOM 5159 O O . ALA D 1 109 ? 0.746 22.287 57.148 1.00 42.14 108 ALA D O 1
ATOM 5161 N N . LEU D 1 110 ? -1.306 23.191 56.950 1.00 41.30 109 LEU D N 1
ATOM 5162 C CA . LEU D 1 110 ? -0.833 24.541 56.726 1.00 41.29 109 LEU D CA 1
ATOM 5163 C C . LEU D 1 110 ? -0.221 25.140 58.006 1.00 38.92 109 LEU D C 1
ATOM 5164 O O . LEU D 1 110 ? 0.858 25.716 57.949 1.00 41.08 109 LEU D O 1
ATOM 5169 N N . VAL D 1 111 ? -0.884 24.995 59.157 1.00 38.62 110 VAL D N 1
ATOM 5170 C CA . VAL D 1 111 ? -0.332 25.483 60.411 1.00 36.51 110 VAL D CA 1
ATOM 5171 C C . VAL D 1 111 ? 1.050 24.791 60.668 1.00 39.07 110 VAL D C 1
ATOM 5172 O O . VAL D 1 111 ? 2.050 25.432 60.931 1.00 37.76 110 VAL D O 1
ATOM 5176 N N . ASP D 1 112 ? 1.100 23.481 60.501 1.00 40.31 111 ASP D N 1
ATOM 5177 C CA . ASP D 1 112 ? 2.330 22.738 60.702 1.00 40.69 111 ASP D CA 1
ATOM 5178 C C . ASP D 1 112 ? 3.423 23.191 59.748 1.00 40.57 111 ASP D C 1
ATOM 5179 O O . ASP D 1 112 ? 4.600 23.208 60.134 1.00 39.22 111 ASP D O 1
ATOM 5184 N N . CYS D 1 113 ? 3.037 23.575 58.526 1.00 40.99 112 CYS D N 1
ATOM 5185 C CA . CYS D 1 113 ? 4.008 24.027 57.514 1.00 41.68 112 CYS D CA 1
ATOM 5186 C C . CYS D 1 113 ? 4.680 25.328 57.939 1.00 40.82 112 CYS D C 1
ATOM 5187 O O . CYS D 1 113 ? 5.895 25.494 57.800 1.00 44.21 112 CYS D O 1
ATOM 5190 N N . GLY D 1 114 ? 3.897 26.237 58.481 1.00 40.15 113 GLY D N 1
ATOM 5191 C CA . GLY D 1 114 ? 4.424 27.488 58.979 1.00 40.04 113 GLY D CA 1
ATOM 5192 C C . GLY D 1 114 ? 5.336 27.286 60.170 1.00 41.21 113 GLY D C 1
ATOM 5193 O O . GLY D 1 114 ? 6.349 27.986 60.313 1.00 40.60 113 GLY D O 1
ATOM 5194 N N . ILE D 1 115 ? 4.991 26.323 61.025 1.00 41.21 114 ILE D N 1
ATOM 5195 C CA . ILE D 1 115 ? 5.821 26.025 62.200 1.00 40.03 114 ILE D CA 1
ATOM 5196 C C . ILE D 1 115 ? 7.194 25.623 61.723 1.00 39.81 114 ILE D C 1
ATOM 5197 O O . ILE D 1 115 ? 8.220 26.098 62.244 1.00 39.73 114 ILE D O 1
ATOM 5202 N N . LEU D 1 116 ? 7.218 24.747 60.724 1.00 36.80 115 LEU D N 1
ATOM 5203 C CA . LEU D 1 116 ? 8.477 24.229 60.233 1.00 39.12 115 LEU D CA 1
ATOM 5204 C C . LEU D 1 116 ? 9.281 25.286 59.484 1.00 41.25 115 LEU D C 1
ATOM 5205 O O . LEU D 1 116 ? 10.491 25.360 59.651 1.00 44.42 115 LEU D O 1
ATOM 5210 N N . CYS D 1 117 ? 8.618 26.141 58.715 1.00 41.88 116 CYS D N 1
ATOM 5211 C CA . CYS D 1 117 ? 9.331 27.169 57.959 1.00 42.50 116 CYS D CA 1
ATOM 5212 C C . CYS D 1 117 ? 9.975 28.219 58.850 1.00 42.71 116 CYS D C 1
ATOM 5213 O O . CYS D 1 117 ? 11.038 28.741 58.520 1.00 44.76 116 CYS D O 1
ATOM 5216 N N . GLN D 1 118 ? 9.354 28.511 59.985 1.00 45.19 117 GLN D N 1
ATOM 5217 C CA . GLN D 1 118 ? 9.919 29.470 60.970 1.00 43.48 117 GLN D CA 1
ATOM 5218 C C . GLN D 1 118 ? 11.097 28.813 61.693 1.00 42.27 117 GLN D C 1
ATOM 5219 O O . GLN D 1 118 ? 12.054 29.487 62.030 1.00 43.89 117 GLN D O 1
ATOM 5225 N N . THR D 1 119 ? 11.032 27.495 61.901 1.00 41.00 118 THR D N 1
ATOM 5226 C CA . THR D 1 119 ? 12.119 26.765 62.521 1.00 39.34 118 THR D CA 1
ATOM 5227 C C . THR D 1 119 ? 13.330 26.860 61.579 1.00 40.96 118 THR D C 1
ATOM 5228 O O . THR D 1 119 ? 14.436 27.147 62.028 1.00 42.19 118 THR D O 1
ATOM 5232 N N . ILE D 1 120 ? 13.110 26.691 60.276 1.00 41.13 119 ILE D N 1
ATOM 5233 C CA . ILE D 1 120 ? 14.178 26.883 59.288 1.00 41.97 119 ILE D CA 1
ATOM 5234 C C . ILE D 1 120 ? 14.739 28.314 59.317 1.00 43.61 119 ILE D C 1
ATOM 5235 O O . ILE D 1 120 ? 15.933 28.506 59.336 1.00 43.99 119 ILE D O 1
ATOM 5240 N N . ALA D 1 121 ? 13.867 29.320 59.333 1.00 44.65 120 ALA D N 1
ATOM 5241 C CA . ALA D 1 121 ? 14.324 30.714 59.272 1.00 44.88 120 ALA D CA 1
ATOM 5242 C C . ALA D 1 121 ? 15.108 31.140 60.518 1.00 45.05 120 ALA D C 1
ATOM 5243 O O . ALA D 1 121 ? 16.067 31.887 60.403 1.00 47.66 120 ALA D O 1
ATOM 5245 N N . LEU D 1 122 ? 14.703 30.668 61.695 1.00 42.48 121 LEU D N 1
ATOM 5246 C CA . LEU D 1 122 ? 15.400 31.002 62.929 1.00 43.58 121 LEU D CA 1
ATOM 5247 C C . LEU D 1 122 ? 16.724 30.248 63.007 1.00 45.17 121 LEU D C 1
ATOM 5248 O O . LEU D 1 122 ? 17.729 30.808 63.427 1.00 47.61 121 LEU D O 1
ATOM 5253 N N . ALA D 1 123 ? 16.731 28.992 62.573 1.00 46.05 122 ALA D N 1
ATOM 5254 C CA . ALA D 1 123 ? 17.957 28.193 62.574 1.00 45.88 122 ALA D CA 1
ATOM 5255 C C . ALA D 1 123 ? 19.018 28.810 61.629 1.00 45.49 122 ALA D C 1
ATOM 5256 O O . ALA D 1 123 ? 20.183 29.009 62.013 1.00 44.23 122 ALA D O 1
ATOM 5258 N N . ALA D 1 124 ? 18.597 29.165 60.421 1.00 45.88 123 ALA D N 1
ATOM 5259 C CA . ALA D 1 124 ? 19.509 29.743 59.434 1.00 46.41 123 ALA D CA 1
ATOM 5260 C C . ALA D 1 124 ? 20.068 31.066 59.972 1.00 47.42 123 ALA D C 1
ATOM 5261 O O . ALA D 1 124 ? 21.266 31.316 59.895 1.00 49.03 123 ALA D O 1
ATOM 5263 N N . THR D 1 125 ? 19.198 31.900 60.529 1.00 46.68 124 THR D N 1
ATOM 5264 C CA . THR D 1 125 ? 19.625 33.167 61.112 1.00 47.45 124 THR D CA 1
ATOM 5265 C C . THR D 1 125 ? 20.671 32.927 62.217 1.00 48.93 124 THR D C 1
ATOM 5266 O O . THR D 1 125 ? 21.677 33.662 62.293 1.00 52.48 124 THR D O 1
ATOM 5270 N N . SER D 1 126 ? 20.477 31.892 63.044 1.00 48.05 125 SER D N 1
ATOM 5271 C CA . SER D 1 126 ? 21.404 31.630 64.150 1.00 47.71 125 SER D CA 1
ATOM 5272 C C . SER D 1 126 ? 22.795 31.278 63.645 1.00 48.97 125 SER D C 1
ATOM 5273 O O . SER D 1 126 ? 23.802 31.528 64.326 1.00 49.61 125 SER D O 1
ATOM 5276 N N . LEU D 1 127 ? 22.823 30.694 62.448 1.00 49.49 126 LEU D N 1
ATOM 5277 C CA . LEU D 1 127 ? 24.054 30.265 61.786 1.00 51.25 126 LEU D CA 1
ATOM 5278 C C . LEU D 1 127 ? 24.600 31.310 60.804 1.00 50.83 126 LEU D C 1
ATOM 5279 O O . LEU D 1 127 ? 25.480 31.003 60.040 1.00 53.03 126 LEU D O 1
ATOM 5284 N N . GLY D 1 128 ? 24.093 32.541 60.837 1.00 50.77 127 GLY D N 1
ATOM 5285 C CA . GLY D 1 128 ? 24.546 33.593 59.915 1.00 52.00 127 GLY D CA 1
ATOM 5286 C C . GLY D 1 128 ? 24.151 33.378 58.450 1.00 52.46 127 GLY D C 1
ATOM 5287 O O . GLY D 1 128 ? 24.797 33.900 57.556 1.00 52.62 127 GLY D O 1
ATOM 5288 N N . ILE D 1 129 ? 23.083 32.621 58.204 1.00 51.22 128 ILE D N 1
ATOM 5289 C CA . ILE D 1 129 ? 22.612 32.368 56.858 1.00 49.85 128 ILE D CA 1
ATOM 5290 C C . ILE D 1 129 ? 21.329 33.146 56.597 1.00 49.97 128 ILE D C 1
ATOM 5291 O O . ILE D 1 129 ? 20.289 32.857 57.196 1.00 49.16 128 ILE D O 1
ATOM 5296 N N . ALA D 1 130 ? 21.426 34.131 55.701 1.00 49.45 129 ALA D N 1
ATOM 5297 C CA . ALA D 1 130 ? 20.292 34.962 55.302 1.00 49.16 129 ALA D CA 1
ATOM 5298 C C . ALA D 1 130 ? 19.185 34.087 54.691 1.00 48.05 129 ALA D C 1
ATOM 5299 O O . ALA D 1 130 ? 19.461 33.037 54.141 1.00 48.72 129 ALA D O 1
ATOM 5301 N N . ASN D 1 131 ? 17.938 34.529 54.786 1.00 47.76 130 ASN D N 1
ATOM 5302 C CA . ASN D 1 131 ? 16.831 33.723 54.334 1.00 46.61 130 ASN D CA 1
ATOM 5303 C C . ASN D 1 131 ? 15.540 34.501 54.172 1.00 48.09 130 ASN D C 1
ATOM 5304 O O . ASN D 1 131 ? 15.356 35.585 54.759 1.00 47.98 130 ASN D O 1
ATOM 5309 N N . ILE D 1 132 ? 14.627 33.931 53.391 1.00 47.75 131 ILE D N 1
ATOM 5310 C CA . ILE D 1 132 ? 13.298 34.507 53.246 1.00 45.33 131 ILE D CA 1
ATOM 5311 C C . ILE D 1 132 ? 12.280 33.407 52.927 1.00 45.49 131 ILE D C 1
ATOM 5312 O O . ILE D 1 132 ? 12.577 32.504 52.158 1.00 45.36 131 ILE D O 1
ATOM 5325 N N . CYS D 1 134 ? 9.410 32.055 50.891 1.00 46.57 133 CYS D N 1
ATOM 5326 C CA . CYS D 1 134 ? 8.986 32.432 49.560 1.00 46.74 133 CYS D CA 1
ATOM 5327 C C . CYS D 1 134 ? 7.800 31.595 49.131 1.00 46.05 133 CYS D C 1
ATOM 5328 O O . CYS D 1 134 ? 7.928 30.412 48.855 1.00 47.70 133 CYS D O 1
ATOM 5331 N N . GLY D 1 135 ? 6.625 32.202 49.146 1.00 46.11 134 GLY D N 1
ATOM 5332 C CA . GLY D 1 135 ? 5.430 31.536 48.684 1.00 47.26 134 GLY D CA 1
ATOM 5333 C C . GLY D 1 135 ? 5.434 31.488 47.169 1.00 48.12 134 GLY D C 1
ATOM 5334 O O . GLY D 1 135 ? 4.858 30.573 46.594 1.00 49.15 134 GLY D O 1
ATOM 5335 N N . TYR D 1 136 ? 6.091 32.468 46.531 1.00 47.93 135 TYR D N 1
ATOM 5336 C CA . TYR D 1 136 ? 6.130 32.545 45.075 1.00 48.82 135 TYR D CA 1
ATOM 5337 C C . TYR D 1 136 ? 6.668 31.274 44.361 1.00 47.79 135 TYR D C 1
ATOM 5338 O O . TYR D 1 136 ? 6.337 31.022 43.204 1.00 43.82 135 TYR D O 1
ATOM 5347 N N . THR D 1 137 ? 7.473 30.476 45.048 1.00 48.19 136 THR D N 1
ATOM 5348 C CA . THR D 1 137 ? 7.957 29.218 44.482 1.00 48.78 136 THR D CA 1
ATOM 5349 C C . THR D 1 137 ? 6.744 28.350 44.046 1.00 47.75 136 THR D C 1
ATOM 5350 O O . THR D 1 137 ? 6.815 27.539 43.115 1.00 48.64 136 THR D O 1
ATOM 5354 N N . GLY D 1 138 ? 5.626 28.527 44.731 1.00 47.57 137 GLY D N 1
ATOM 5355 C CA . GLY D 1 138 ? 4.411 27.809 44.402 1.00 47.06 137 GLY D CA 1
ATOM 5356 C C . GLY D 1 138 ? 3.875 28.143 43.020 1.00 46.42 137 GLY D C 1
ATOM 5357 O O . GLY D 1 138 ? 3.066 27.372 42.467 1.00 46.39 137 GLY D O 1
ATOM 5358 N N . LEU D 1 139 ? 4.286 29.294 42.475 1.00 43.92 138 LEU D N 1
ATOM 5359 C CA . LEU D 1 139 ? 3.857 29.699 41.153 1.00 44.38 138 LEU D CA 1
ATOM 5360 C C . LEU D 1 139 ? 4.423 28.769 40.090 1.00 45.17 138 LEU D C 1
ATOM 5361 O O . LEU D 1 139 ? 3.871 28.689 38.996 1.00 44.04 138 LEU D O 1
ATOM 5366 N N . ALA D 1 140 ? 5.493 28.033 40.406 1.00 44.55 139 ALA D N 1
ATOM 5367 C CA . ALA D 1 140 ? 6.041 27.087 39.420 1.00 45.08 139 ALA D CA 1
ATOM 5368 C C . ALA D 1 140 ? 5.061 25.923 39.157 1.00 45.98 139 ALA D C 1
ATOM 5369 O O . ALA D 1 140 ? 5.188 25.235 38.157 1.00 46.34 139 ALA D O 1
ATOM 5371 N N . PHE D 1 141 ? 4.078 25.732 40.039 1.00 44.90 140 PHE D N 1
ATOM 5372 C CA . PHE D 1 141 ? 3.071 24.661 39.922 1.00 45.15 140 PHE D CA 1
ATOM 5373 C C . PHE D 1 141 ? 1.677 25.161 39.608 1.00 45.62 140 PHE D C 1
ATOM 5374 O O . PHE D 1 141 ? 0.793 24.353 39.387 1.00 46.88 140 PHE D O 1
ATOM 5382 N N . ALA D 1 142 ? 1.478 26.477 39.622 1.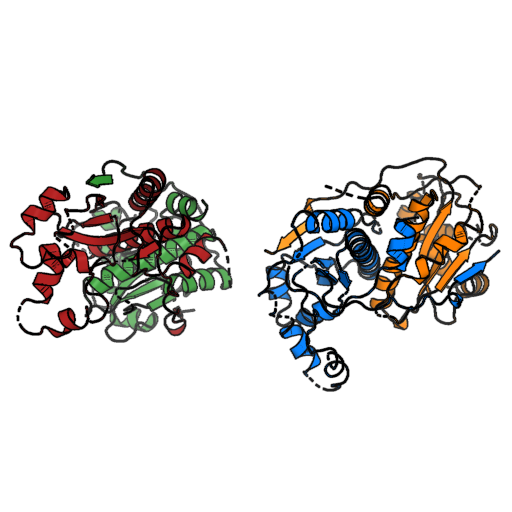00 46.64 141 ALA D N 1
ATOM 5383 C CA . ALA D 1 142 ? 0.142 27.083 39.537 1.00 46.29 141 ALA D CA 1
ATOM 5384 C C . ALA D 1 142 ? -0.673 26.746 38.328 1.00 48.45 141 ALA D C 1
ATOM 5385 O O . ALA D 1 142 ? -1.880 26.599 38.437 1.00 50.96 141 ALA D O 1
ATOM 5387 N N . SER D 1 143 ? -0.035 26.639 37.168 1.00 50.53 142 SER D N 1
ATOM 5388 C CA . SER D 1 143 ? -0.770 26.396 35.927 1.00 50.33 142 SER D CA 1
ATOM 5389 C C . SER D 1 143 ? -1.223 24.976 35.839 1.00 49.23 142 SER D C 1
ATOM 5390 O O . SER D 1 143 ? -2.129 24.663 35.082 1.00 50.26 142 SER D O 1
ATOM 5393 N N . GLY D 1 144 ? -0.581 24.101 36.604 1.00 49.99 143 GLY D N 1
ATOM 5394 C CA . GLY D 1 144 ? -0.865 22.663 36.526 1.00 48.76 143 GLY D CA 1
ATOM 5395 C C . GLY D 1 144 ? -0.135 21.969 35.369 1.00 48.31 143 GLY D C 1
ATOM 5396 O O . GLY D 1 144 ? 0.017 20.745 35.372 1.00 48.40 143 GLY D O 1
ATOM 5397 N N . LEU D 1 145 ? 0.341 22.733 34.387 1.00 48.99 144 LEU D N 1
ATOM 5398 C CA . LEU D 1 145 ? 1.002 22.156 33.196 1.00 50.39 144 LEU D CA 1
ATOM 5399 C C . LEU D 1 145 ? 2.422 21.604 33.465 1.00 49.91 144 LEU D C 1
ATOM 5400 O O . LEU D 1 145 ? 2.897 20.737 32.759 1.00 52.12 144 LEU D O 1
ATOM 5405 N N . ARG D 1 146 ? 3.097 22.106 34.488 1.00 49.91 145 ARG D N 1
ATOM 5406 C CA . ARG D 1 146 ? 4.410 21.603 34.851 1.00 50.27 145 ARG D CA 1
ATOM 5407 C C . ARG D 1 146 ? 4.491 21.153 36.301 1.00 49.21 145 ARG D C 1
ATOM 5408 O O . ARG D 1 146 ? 5.569 20.828 36.795 1.00 49.37 145 ARG D O 1
ATOM 5416 N N . ALA D 1 147 ? 3.346 21.073 36.964 1.00 48.40 146 ALA D N 1
ATOM 5417 C CA . ALA D 1 147 ? 3.299 20.716 38.378 1.00 48.53 146 ALA D CA 1
ATOM 5418 C C . ALA D 1 147 ? 3.826 19.284 38.618 1.00 48.84 146 ALA D C 1
ATOM 5419 O O . ALA D 1 147 ? 4.660 19.083 39.496 1.00 48.81 146 ALA D O 1
ATOM 5421 N N . GLU D 1 148 ? 3.367 18.318 37.824 1.00 49.65 147 GLU D N 1
ATOM 5422 C CA . GLU D 1 148 ? 3.822 16.929 37.966 1.00 53.24 147 GLU D CA 1
ATOM 5423 C C . GLU D 1 148 ? 5.321 16.855 37.743 1.00 50.89 147 GLU D C 1
ATOM 5424 O O . GLU D 1 148 ? 6.012 16.236 38.515 1.00 49.67 147 GLU D O 1
ATOM 5430 N N . GLU D 1 149 ? 5.808 17.477 36.676 1.00 51.87 148 GLU D N 1
ATOM 5431 C CA . GLU D 1 149 ? 7.241 17.465 36.367 1.00 52.38 148 GLU D CA 1
ATOM 5432 C C . GLU D 1 149 ? 8.088 18.004 37.522 1.00 51.50 148 GLU D C 1
ATOM 5433 O O . GLU D 1 149 ? 9.112 17.393 37.882 1.00 52.10 148 GLU D O 1
ATOM 5439 N N . PHE D 1 150 ? 7.689 19.148 38.082 1.00 49.29 149 PHE D N 1
ATOM 5440 C CA . PHE D 1 150 ? 8.456 19.740 39.177 1.00 49.21 149 PHE D CA 1
ATOM 5441 C C . PHE D 1 150 ? 8.344 18.886 40.442 1.00 48.15 149 PHE D C 1
ATOM 5442 O O . PHE D 1 150 ? 9.309 18.746 41.174 1.00 46.98 149 PHE D O 1
ATOM 5450 N N . SER D 1 151 ? 7.172 18.308 40.683 1.00 48.32 150 SER D N 1
ATOM 5451 C CA . SER D 1 151 ? 6.983 17.453 41.832 1.00 48.64 150 SER D CA 1
ATOM 5452 C C . SER D 1 151 ? 7.935 16.249 41.780 1.00 49.20 150 SER D C 1
ATOM 5453 O O . SER D 1 151 ? 8.514 15.903 42.816 1.00 48.19 150 SER D O 1
ATOM 5456 N N . LYS D 1 152 ? 8.091 15.630 40.597 1.00 49.52 151 LYS D N 1
ATOM 5457 C CA . LYS D 1 152 ? 8.979 14.464 40.440 1.00 51.73 151 LYS D CA 1
ATOM 5458 C C . LYS D 1 152 ? 10.424 14.883 40.589 1.00 50.81 151 LYS D C 1
ATOM 5459 O O . LYS D 1 152 ? 11.177 14.215 41.268 1.00 50.85 151 LYS D O 1
ATOM 5463 N N . ARG D 1 153 ? 10.796 16.004 39.980 1.00 50.60 152 ARG D N 1
ATOM 5464 C CA . ARG D 1 153 ? 12.168 16.512 40.045 1.00 50.44 152 ARG D CA 1
ATOM 5465 C C . ARG D 1 153 ? 12.609 16.883 41.474 1.00 50.74 152 ARG D C 1
ATOM 5466 O O . ARG D 1 153 ? 13.791 16.759 41.813 1.00 49.07 152 ARG D O 1
ATOM 5474 N N . LEU D 1 154 ? 11.646 17.326 42.289 1.00 48.16 153 LEU D N 1
ATOM 5475 C CA . LEU D 1 154 ? 11.884 17.656 43.688 1.00 49.60 153 LEU D CA 1
ATOM 5476 C C . LEU D 1 154 ? 11.788 16.410 44.591 1.00 48.55 153 LEU D C 1
ATOM 5477 O O . LEU D 1 154 ? 12.291 16.399 45.699 1.00 49.98 153 LEU D O 1
ATOM 5482 N N . GLY D 1 155 ? 11.133 15.367 44.120 1.00 49.63 154 GLY D N 1
ATOM 5483 C CA . GLY D 1 155 ? 10.948 14.162 44.913 1.00 49.50 154 GLY D CA 1
ATOM 5484 C C . GLY D 1 155 ? 9.841 14.305 45.944 1.00 48.70 154 GLY D C 1
ATOM 5485 O O . GLY D 1 155 ? 9.952 13.799 47.036 1.00 46.39 154 GLY D O 1
ATOM 5486 N N . PHE D 1 156 ? 8.789 15.042 45.596 1.00 49.54 155 PHE D N 1
ATOM 5487 C CA . PHE D 1 156 ? 7.610 15.169 46.430 1.00 48.92 155 PHE D CA 1
ATOM 5488 C C . PHE D 1 156 ? 7.016 13.767 46.581 1.00 50.23 155 PHE D C 1
ATOM 5489 O O . PHE D 1 156 ? 7.068 12.991 45.644 1.00 48.58 155 PHE D O 1
ATOM 5497 N N . PRO D 1 157 ? 6.448 13.437 47.752 1.00 51.71 156 PRO D N 1
ATOM 5498 C CA . PRO D 1 157 ? 5.762 12.142 47.825 1.00 53.44 156 PRO D CA 1
ATOM 5499 C C . PRO D 1 157 ? 4.477 12.200 46.998 1.00 54.50 156 PRO D C 1
ATOM 5500 O O . PRO D 1 157 ? 3.974 13.307 46.755 1.00 53.57 156 PRO D O 1
ATOM 5504 N N . GLU D 1 158 ? 3.952 11.054 46.551 1.00 55.90 157 GLU D N 1
ATOM 5505 C CA . GLU D 1 158 ? 2.678 11.095 45.827 1.00 59.33 157 GLU D CA 1
ATOM 5506 C C . GLU D 1 158 ? 1.568 11.760 46.641 1.00 55.70 157 GLU D C 1
ATOM 5507 O O . GLU D 1 158 ? 1.370 11.450 47.800 1.00 55.58 157 GLU D O 1
ATOM 5513 N N . GLY D 1 159 ? 0.845 12.665 46.000 1.00 55.73 158 GLY D N 1
ATOM 5514 C CA . GLY D 1 159 ? -0.264 13.368 46.641 1.00 55.21 158 GLY D CA 1
ATOM 5515 C C . GLY D 1 159 ? 0.087 14.704 47.260 1.00 53.53 158 GLY D C 1
ATOM 5516 O O . GLY D 1 159 ? -0.798 15.566 47.422 1.00 55.49 158 GLY D O 1
ATOM 5517 N N . TYR D 1 160 ? 1.366 14.896 47.591 1.00 49.66 159 TYR D N 1
ATOM 5518 C CA . TYR D 1 160 ? 1.798 16.138 48.230 1.00 46.95 159 TYR D CA 1
ATOM 5519 C C . TYR D 1 160 ? 1.758 17.300 47.281 1.00 46.71 159 TYR D C 1
ATOM 5520 O O . TYR D 1 160 ? 1.932 17.143 46.065 1.00 48.07 159 TYR D O 1
ATOM 5529 N N . ALA D 1 161 ? 1.488 18.471 47.848 1.00 46.11 160 ALA D N 1
ATOM 5530 C CA . ALA D 1 161 ? 1.438 19.712 47.082 1.00 45.37 160 ALA D CA 1
ATOM 5531 C C . ALA D 1 161 ? 2.362 20.706 47.750 1.00 44.42 160 ALA D C 1
ATOM 5532 O O . ALA D 1 161 ? 2.795 20.502 48.873 1.00 44.22 160 ALA D O 1
ATOM 5534 N N . PHE D 1 162 ? 2.653 21.792 47.062 1.00 45.16 161 PHE D N 1
ATOM 5535 C CA . PHE D 1 162 ? 3.531 22.821 47.604 1.00 43.85 161 PHE D CA 1
ATOM 5536 C C . PHE D 1 162 ? 2.958 23.486 48.852 1.00 42.40 161 PHE D C 1
ATOM 5537 O O . PHE D 1 162 ? 1.816 23.945 48.840 1.00 42.30 161 PHE D O 1
ATOM 5545 N N . GLY D 1 163 ? 3.775 23.575 49.905 1.00 42.57 162 GLY D N 1
ATOM 5546 C CA . GLY D 1 163 ? 3.368 24.220 51.171 1.00 42.71 162 GLY D CA 1
ATOM 5547 C C . GLY D 1 163 ? 3.955 25.617 51.267 1.00 42.43 162 GLY D C 1
ATOM 5548 O O . GLY D 1 163 ? 3.229 26.613 51.287 1.00 41.10 162 GLY D O 1
ATOM 5549 N N . CYS D 1 164 ? 5.282 25.678 51.339 1.00 42.34 163 CYS D N 1
ATOM 5550 C CA . CYS D 1 164 ? 5.998 26.941 51.373 1.00 42.47 163 CYS D CA 1
ATOM 5551 C C . CYS D 1 164 ? 7.451 26.596 51.113 1.00 43.23 163 CYS D C 1
ATOM 5552 O O . CYS D 1 164 ? 7.783 25.430 50.904 1.00 41.96 163 CYS D O 1
ATOM 5555 N N . SER D 1 165 ? 8.317 27.598 51.115 1.00 42.39 164 SER D N 1
ATOM 5556 C CA . SER D 1 165 ? 9.717 27.355 50.930 1.00 41.55 164 SER D CA 1
ATOM 5557 C C . SER D 1 165 ? 10.470 28.435 51.636 1.00 41.44 164 SER D C 1
ATOM 5558 O O . SER D 1 165 ? 9.893 29.436 51.980 1.00 41.80 164 SER D O 1
ATOM 5561 N N . VAL D 1 166 ? 11.768 28.222 51.817 1.00 43.45 165 VAL D N 1
ATOM 5562 C CA . VAL D 1 166 ? 12.641 29.180 52.476 1.00 44.94 165 VAL D CA 1
ATOM 5563 C C . VAL D 1 166 ? 13.926 29.260 51.679 1.00 46.04 165 VAL D C 1
ATOM 5564 O O . VAL D 1 166 ? 14.639 28.262 51.544 1.00 45.44 165 VAL D O 1
ATOM 5568 N N . LEU D 1 167 ? 14.221 30.445 51.157 1.00 46.07 166 LEU D N 1
ATOM 5569 C CA . LEU D 1 167 ? 15.403 30.633 50.348 1.00 46.08 166 LEU D CA 1
ATOM 5570 C C . LEU D 1 167 ? 16.524 30.832 51.347 1.00 48.95 166 LEU D C 1
ATOM 5571 O O . LEU D 1 167 ? 16.304 31.455 52.410 1.00 47.21 166 LEU D O 1
ATOM 5576 N N . LEU D 1 168 ? 17.706 30.295 51.008 1.00 49.16 167 LEU D N 1
ATOM 5577 C CA . LEU D 1 168 ? 18.873 30.351 51.861 1.00 48.73 167 LEU D CA 1
ATOM 5578 C C . LEU D 1 168 ? 20.132 30.807 51.121 1.00 51.26 167 LEU D C 1
ATOM 5579 O O . LEU D 1 168 ? 20.355 30.462 49.956 1.00 51.42 167 LEU D O 1
ATOM 5584 N N . GLY D 1 169 ? 20.983 31.537 51.836 1.00 51.84 168 GLY D N 1
ATOM 5585 C CA . GLY D 1 169 ? 22.263 32.007 51.311 1.00 52.02 168 GLY D CA 1
ATOM 5586 C C . GLY D 1 169 ? 22.899 33.133 52.138 1.00 53.83 168 GLY D C 1
ATOM 5587 O O . GLY D 1 169 ? 22.512 33.418 53.293 1.00 52.60 168 GLY D O 1
ATOM 5588 N N . HIS D 1 170 ? 23.879 33.780 51.534 1.00 54.60 169 HIS D N 1
ATOM 5589 C CA . HIS D 1 170 ? 24.546 34.897 52.177 1.00 56.92 169 HIS D CA 1
ATOM 5590 C C . HIS D 1 170 ? 23.971 36.197 51.626 1.00 56.47 169 HIS D C 1
ATOM 5591 O O . HIS D 1 170 ? 23.706 36.318 50.419 1.00 58.87 169 HIS D O 1
ATOM 5598 N N . ALA D 1 171 ? 23.741 37.150 52.521 1.00 55.19 170 ALA D N 1
ATOM 5599 C CA . ALA D 1 171 ? 23.156 38.436 52.164 1.00 54.30 170 ALA D CA 1
ATOM 5600 C C . ALA D 1 171 ? 24.127 39.306 51.397 1.00 57.16 170 ALA D C 1
ATOM 5601 O O . ALA D 1 171 ? 25.255 39.516 51.840 1.00 58.20 170 ALA D O 1
ATOM 5603 N N . ASN D 1 172 ? 23.685 39.808 50.248 1.00 59.70 171 ASN D N 1
ATOM 5604 C CA . ASN D 1 172 ? 24.471 40.771 49.485 1.00 61.91 171 ASN D CA 1
ATOM 5605 C C . ASN D 1 172 ? 24.124 42.115 50.117 1.00 63.12 171 ASN D C 1
ATOM 5606 O O . ASN D 1 172 ? 25.002 42.881 50.460 1.00 65.01 171 ASN D O 1
ATOM 5611 N N . THR D 1 173 ? 22.825 42.396 50.237 1.00 64.35 172 THR D N 1
ATOM 5612 C CA . THR D 1 173 ? 22.342 43.611 50.902 1.00 65.85 172 THR D CA 1
ATOM 5613 C C . THR D 1 173 ? 21.357 43.252 52.040 1.00 63.48 172 THR D C 1
ATOM 5614 O O . THR D 1 173 ? 20.599 42.270 51.996 1.00 62.28 172 THR D O 1
ATOM 5618 N N . THR D 1 174 ? 21.429 44.075 53.069 1.00 64.02 173 THR D N 1
ATOM 5619 C CA . THR D 1 174 ? 20.677 43.938 54.300 1.00 62.34 173 THR D CA 1
ATOM 5620 C C . THR D 1 174 ? 19.369 44.705 54.334 1.00 62.18 173 THR D C 1
ATOM 5621 O O . THR D 1 174 ? 19.122 45.587 53.532 1.00 63.52 173 THR D O 1
ATOM 5625 N N . LYS D 1 175 ? 18.512 44.342 55.272 1.00 61.39 174 LYS D N 1
ATOM 5626 C CA . LYS D 1 175 ? 17.273 45.076 55.460 1.00 61.99 174 LYS D CA 1
ATOM 5627 C C . LYS D 1 175 ? 16.771 44.825 56.884 1.00 59.46 174 LYS D C 1
ATOM 5628 O O . LYS D 1 175 ? 16.776 43.675 57.322 1.00 60.59 174 LYS D O 1
ATOM 5634 N N . PRO D 1 176 ? 16.331 45.881 57.598 1.00 57.55 175 PRO D N 1
ATOM 5635 C CA . PRO D 1 176 ? 15.825 45.690 58.949 1.00 55.86 175 PRO D CA 1
ATOM 5636 C C . PRO D 1 176 ? 14.610 44.772 58.935 1.00 53.92 175 PRO D C 1
ATOM 5637 O O . PRO D 1 176 ? 13.937 44.642 57.907 1.00 54.56 175 PRO D O 1
ATOM 5641 N N . PRO D 1 177 ? 14.344 44.092 60.047 1.00 52.03 176 PRO D N 1
ATOM 5642 C CA . PRO D 1 177 ? 13.141 43.271 60.028 1.00 51.26 176 PRO D CA 1
ATOM 5643 C C . PRO D 1 177 ? 11.933 44.176 60.133 1.00 49.11 176 PRO D C 1
ATOM 5644 O O . PRO D 1 177 ? 12.101 45.363 60.419 1.00 47.33 176 PRO D O 1
ATOM 5648 N N . HIS D 1 178 ? 10.738 43.620 59.925 1.00 47.16 177 HIS D N 1
ATOM 5649 C CA . HIS D 1 178 ? 9.496 44.392 60.064 1.00 46.83 177 HIS D CA 1
ATOM 5650 C C . HIS D 1 178 ? 9.430 44.948 61.485 1.00 46.58 177 HIS D C 1
ATOM 5651 O O . HIS D 1 178 ? 9.927 44.298 62.428 1.00 46.54 177 HIS D O 1
ATOM 5658 N N . VAL D 1 179 ? 8.841 46.126 61.653 1.00 46.80 178 VAL D N 1
ATOM 5659 C CA . VAL D 1 179 ? 8.760 46.738 62.991 1.00 47.85 178 VAL D CA 1
ATOM 5660 C C . VAL D 1 179 ? 7.682 46.023 63.798 1.00 48.95 178 VAL D C 1
ATOM 5661 O O . VAL D 1 179 ? 6.553 45.918 63.338 1.00 49.29 178 VAL D O 1
ATOM 5665 N N . PRO D 1 180 ? 8.027 45.523 64.997 1.00 49.64 179 PRO D N 1
ATOM 5666 C CA . PRO D 1 180 ? 6.983 44.857 65.804 1.00 49.41 179 PRO D CA 1
ATOM 5667 C C . PRO D 1 180 ? 5.846 45.795 66.212 1.00 49.33 179 PRO D C 1
ATOM 5668 O O . PRO D 1 180 ? 6.087 46.902 66.649 1.00 53.00 179 PRO D O 1
ATOM 5672 N N . ASP D 1 181 ? 4.617 45.341 66.047 1.00 49.09 180 ASP D N 1
ATOM 5673 C CA . ASP D 1 181 ? 3.438 46.132 66.370 1.00 50.23 180 ASP D CA 1
ATOM 5674 C C . ASP D 1 181 ? 2.935 45.747 67.767 1.00 50.07 180 ASP D C 1
ATOM 5675 O O . ASP D 1 181 ? 2.180 44.799 67.923 1.00 47.67 180 ASP D O 1
ATOM 5680 N N . LYS D 1 182 ? 3.369 46.482 68.782 1.00 53.01 181 LYS D N 1
ATOM 5681 C CA . LYS D 1 182 ? 2.942 46.200 70.151 1.00 54.26 181 LYS D CA 1
ATOM 5682 C C . LYS D 1 182 ? 1.411 46.233 70.339 1.00 52.52 181 LYS D C 1
ATOM 5683 O O . LYS D 1 182 ? 0.890 45.566 71.228 1.00 50.28 181 LYS D O 1
ATOM 5689 N N . ASP D 1 183 ? 0.690 46.979 69.503 1.00 52.56 182 ASP D N 1
ATOM 5690 C CA . ASP D 1 183 ? -0.778 47.058 69.648 1.00 54.11 182 ASP D CA 1
ATOM 5691 C C . ASP D 1 183 ? -1.499 45.730 69.414 1.00 51.13 182 ASP D C 1
ATOM 5692 O O . ASP D 1 183 ? -2.657 45.579 69.797 1.00 52.18 182 ASP D O 1
ATOM 5697 N N . LYS D 1 184 ? -0.822 44.792 68.755 1.00 48.47 183 LYS D N 1
ATOM 5698 C CA . LYS D 1 184 ? -1.363 43.462 68.511 1.00 47.51 183 LYS D CA 1
ATOM 5699 C C . LYS D 1 184 ? -1.229 42.513 69.719 1.00 45.99 183 LYS D C 1
ATOM 5700 O O . LYS D 1 184 ? -1.701 41.378 69.660 1.00 45.39 183 LYS D O 1
ATOM 5706 N N . ILE D 1 185 ? -0.576 42.965 70.796 1.00 45.00 184 ILE D N 1
ATOM 5707 C CA . ILE D 1 185 ? -0.449 42.191 72.031 1.00 45.08 184 ILE D CA 1
ATOM 5708 C C . ILE D 1 185 ? -1.470 42.760 73.021 1.00 45.09 184 ILE D C 1
ATOM 5709 O O . ILE D 1 185 ? -1.439 43.934 73.299 1.00 45.45 184 ILE D O 1
ATOM 5714 N N . THR D 1 186 ? -2.367 41.934 73.535 1.00 44.31 185 THR D N 1
ATOM 5715 C CA . THR D 1 186 ? -3.302 42.370 74.564 1.00 46.28 185 THR D CA 1
ATOM 5716 C C . THR D 1 186 ? -3.290 41.326 75.659 1.00 46.82 185 THR D C 1
ATOM 5717 O O . THR D 1 186 ? -2.732 40.258 75.478 1.00 46.30 185 THR D O 1
ATOM 5721 N N . TYR D 1 187 ? -3.908 41.660 76.789 1.00 49.93 186 TYR D N 1
ATOM 5722 C CA . TYR D 1 187 ? -3.967 40.808 77.975 1.00 48.71 186 TYR D CA 1
ATOM 5723 C C . TYR D 1 187 ? -5.407 40.675 78.474 1.00 51.16 186 TYR D C 1
ATOM 5724 O O . TYR D 1 187 ? -6.223 41.601 78.352 1.00 52.33 186 TYR D O 1
ATOM 5733 N N . VAL D 1 188 ? -5.726 39.514 79.027 1.00 50.66 187 VAL D N 1
ATOM 5734 C CA . VAL D 1 188 ? -7.038 39.250 79.598 1.00 50.82 187 VAL D CA 1
ATOM 5735 C C . VAL D 1 188 ? -6.672 38.838 81.009 1.00 52.79 187 VAL D C 1
ATOM 5736 O O . VAL D 1 188 ? -6.284 37.693 81.245 1.00 50.74 187 VAL D O 1
ATOM 5740 N N . GLU D 1 189 ? -6.694 39.797 81.919 1.00 55.40 188 GLU D N 1
ATOM 5741 C CA . GLU D 1 189 ? -6.351 39.542 83.303 1.00 58.80 188 GLU D CA 1
ATOM 5742 C C . GLU D 1 189 ? -7.508 38.770 83.957 1.00 60.27 188 GLU D C 1
ATOM 5743 O O . GLU D 1 189 ? -8.658 38.817 83.480 1.00 59.54 188 GLU D O 1
#

Solvent-accessible surface area: 32154 Å² total

Nearest PDB structures (foldseek):
  3pxv-assembly2_C  TM=9.914E-01  e=3.034E-30  Desulfitobacterium hafniense DCB-2
  3ek3-assembly1_A-2  TM=8.805E-01  e=6.054E-12  Bacteroides fragilis NCTC 9343
  5j62-assembly1_A  TM=8.318E-01  e=1.569E-10  Clostridioides difficile R20291
  3g14-assembly1_B  TM=7.194E-01  e=2.547E-08  Clostridium novyi NT
  2i7h-assembly1_A  TM=6.904E-01  e=1.587E-08  Bacillus cereus

Sequence (714 aa):
NETLKVIAERYSCRDFKNEEPSDEELLQAIAEAAIQAPSGNRQAWRVIVVKNKELQEEAEGLAYLAGEDQSSSYNRIERGGRLFYGAPCIVVPIDPTQYGPALVDCGILCQTIALAATSLGIANICGYTGLAFASGLRAEEFSKRLGFPEGYAFGCSVLLGHANTTTKPPHVPDKDKITYVEGNETLKVIAERYSCRDFKNEPSDEELLQAIAEEAAIQAPSGNRQAWRVIVVKNKELQEEAEGLAYLAGEDQSSYNRIERGGRLFYGAPCIVVPIDPTQYGPALVDCGILCQTIALAATSLGIANICGYTGLAFASGLRAEEFSKRLGFPEGYAFGCSVLLGHANTTKPPHVPDKDKITYVENETLKVIAERYSCRDFKNEPSDELLQAIAEAAIQAPSGNRQAWRVIVVKNKELQEEAEGLAYLAGEDQSSYNRIERGGRLFYGAPCIVVPIDPTQYGPALVDCGILCQTIALAATSLGIANICGYTGLAFASGLRAEEFSKRLGFPEGYAFGCSVLLGHANTTKPPHVPDKDDKITYVEGNETLKVIAERYSCRDFKNEPSDELLQAIAEAAIQAPSGNRQAWRVIVVKNKELQEEAEGLAYLAGEDQSSYNRIERGGRLFYGAPCIVVPIDPTQYYGPALVDCGILCQTIALAATSLGIANICGYTGLAFASGLRAEEFSKRLGFPEGYAFGCSVLLGHANTTKPPHVPDKDKITYVE

InterPro domains:
  IPR000415 Nitroreductase-like [G3DSA:3.40.109.10] (1-188)
  IPR000415 Nitroreductase-like [SSF55469] (1-176)
  IPR029479 Nitroreductase [PF00881] (9-169)

CATH classification: 3.40.109.10